Protein AF-0000000083317901 (afdb_homodimer)

InterPro domains:
  IPR000551 MerR-type HTH domain [PF13411] (6-70)
  IPR000551 MerR-type HTH domain [PR00040] (7-18)
  IPR000551 MerR-type HTH domain [PR00040] (18-31)
  IPR000551 MerR-type HTH domain [PR00040] (42-62)
  IPR000551 MerR-type HTH domain [PS00552] (9-31)
  IPR000551 MerR-type HTH domain [PS50937] (5-74)
  IPR000551 MerR-type HTH domain [SM00422] (6-75)
  IPR009061 Putative DNA-binding domain superfamily [SSF46955] (5-110)
  IPR047057 MerR transcriptional regulator [PTHR30204] (2-132)

Solvent-accessible surface area (backbone atoms only — not comparable to full-atom values): 28018 Å² total; per-residue (Å²): 123,85,82,58,67,31,45,62,69,55,47,19,66,76,68,73,44,50,61,69,52,53,53,50,36,35,75,72,62,66,39,81,61,43,60,37,89,85,80,56,45,59,34,32,43,64,66,50,55,53,42,51,53,50,51,53,46,41,44,65,49,68,52,50,74,74,60,54,58,73,46,84,66,76,89,68,69,84,44,43,60,59,50,51,52,51,45,51,51,49,44,50,53,45,50,52,50,45,51,52,47,49,52,21,43,50,50,44,31,46,41,52,48,49,26,56,37,67,73,34,80,55,64,68,60,42,48,48,49,54,55,41,62,77,34,75,46,56,62,45,54,52,48,51,48,56,72,75,38,51,74,70,50,58,72,53,44,75,65,83,67,49,85,49,71,67,44,50,52,49,22,51,49,49,33,51,47,67,74,43,66,86,53,56,40,82,35,72,68,34,34,52,48,25,49,52,52,52,53,50,48,34,67,58,46,71,66,36,60,68,58,47,52,50,49,47,62,67,36,52,35,52,87,92,40,70,49,68,40,93,81,29,32,44,68,50,44,52,46,52,50,44,10,38,49,46,41,46,50,58,56,70,72,95,122,85,81,60,66,32,46,62,67,56,45,19,66,75,69,73,43,51,62,69,52,55,50,50,35,35,74,71,64,65,40,81,62,45,59,38,89,86,78,56,45,59,34,33,44,63,67,50,54,53,42,50,52,50,51,52,46,41,44,65,50,67,51,51,72,74,61,54,58,73,46,82,66,78,88,66,71,84,44,44,58,58,51,51,52,51,47,52,51,48,44,51,52,48,50,52,50,45,52,53,47,51,52,20,43,51,47,43,30,46,42,52,47,48,26,58,37,67,72,35,80,53,65,69,59,42,47,48,49,53,53,43,64,76,34,75,46,57,62,47,54,52,47,51,47,57,71,75,38,52,74,70,49,57,72,52,44,74,64,82,68,48,87,50,71,66,45,48,51,50,23,51,49,49,33,51,46,66,74,44,67,88,53,57,40,84,35,73,69,34,35,52,49,25,50,52,51,52,52,52,49,35,66,58,45,70,65,37,59,68,59,48,51,52,50,47,62,68,36,52,34,53,88,92,41,69,50,68,40,91,81,30,34,42,67,51,43,51,47,53,50,45,10,38,51,46,42,46,51,56,55,71,71,94

Sequence (508 aa):
MDSRTYKVGELARRSGVSVAALHYYEELGLLKPERHPDSGYRLYGPADLVRLQEIAVLKAMGFKLSAIGDLPAGSDGPREQSWKSALLRQSQQIESRMEELAAMRKLIESSLFSIEVNGEVVLEDMADFVRQLGDFDASRKGEARRAFFSDEELRRLPQPVETGPQAEAWAALLRGVRANLHRPPDAPESLELAHALLEYAEGAFGGDERLLERYWTFVRPEPGEPARAYGLDDEASAYIEAITDEYMRRRGGQMDSRTYKVGELARRSGVSVAALHYYEELGLLKPERHPDSGYRLYGPADLVRLQEIAVLKAMGFKLSAIGDLPAGSDGPREQSWKSALLRQSQQIESRMEELAAMRKLIESSLFSIEVNGEVVLEDMADFVRQLGDFDASRKGEARRAFFSDEELRRLPQPVETGPQAEAWAALLRGVRANLHRPPDAPESLELAHALLEYAEGAFGGDERLLERYWTFVRPEPGEPARAYGLDDEASAYIEAITDEYMRRRGGQ

pLDDT: mean 87.79, std 11.06, range [41.53, 98.06]

Organism: Saccharibacillus brassicae (NCBI:txid2583377)

Nearest PDB structures (foldseek):
  3hh0-assembly1_A  TM=6.602E-01  e=2.838E-05  Bacillus cereus ATCC 14579
  6jni-assembly3_E  TM=8.136E-01  e=4.438E-03  Pseudomonas putida
  5d8c-assembly1_A  TM=6.120E-01  e=1.317E-03  Haemophilus influenzae Rd KW20
  3qao-assembly1_A-2  TM=5.892E-01  e=1.763E-03  Listeria monocytogenes EGD-e
  7cla-assembly1_A-2  TM=5.021E-01  e=5.235E-04  Caulobacter vibrioides CB15

Radius of gyration: 31.1 Å; Cα contacts (8 Å, |Δi|>4): 502; chains: 2; bounding box: 81×83×58 Å

Foldseek 3Di:
DPPDKDFLVRLCVVQVHDSVVVVVCVVLVLDDFDADPPPRGGIHDPQRSQSSVQVVVVVVLPDDSNLSSVQDGDPDDCSVVVVVVSSVVSVVVVVVVVVVVVLVVVLVLQQVLVCLLVVHRDVVSSVVSVVCSPDCNVVVLVVLCPVLDPPVLVVLAPDARDPDDLSNLVSVLLSLLVVCLVPALQDPSNLVSLVSVVVSLCVSRVNPVVSVVSVLVVQADDVPDAGSGPSRGNSSSVSSVRNNVNNVCVVVVD/DPPDKDFLVRLCVVQVHDSVVVVVCVVLVLDDFDADPPPRGGIHDPQRSQSSVQVVVVVVLPDDSNLSSVQDGDPDDPSVVVVVVSSVVSVVVVVVVVVVVVLVVVLVLQQVLVCLLVVHRDVVSSVVSVVCSPDCNVVVLVVLCVVLDPPVLVVLAPDARDPDDLSNLVSVLLSLLVVCLVPALQDPSNLVSLVSVVVSLCVSRVNPVVSVVSVLVVQADDVPDAGSGPSRGNSSSVSSVRNNVVNVVVVVVD

Structure (mmCIF, N/CA/C/O backbone):
data_AF-0000000083317901-model_v1
#
loop_
_entity.id
_entity.type
_entity.pdbx_description
1 polymer 'MerR family transcriptional regulator'
#
loop_
_atom_site.group_PDB
_atom_site.id
_atom_site.type_symbol
_atom_site.label_atom_id
_atom_site.label_alt_id
_atom_site.label_comp_id
_atom_site.label_asym_id
_atom_site.label_entity_id
_atom_site.label_seq_id
_atom_site.pdbx_PDB_ins_code
_atom_site.Cartn_x
_atom_site.Cartn_y
_atom_site.Cartn_z
_atom_site.occupancy
_atom_site.B_iso_or_equiv
_atom_site.auth_seq_id
_atom_site.auth_comp_id
_atom_site.auth_asym_id
_atom_site.auth_atom_id
_atom_site.pdbx_PDB_model_num
ATOM 1 N N . MET A 1 1 ? 20.938 -35.562 -22 1 42.81 1 MET A N 1
ATOM 2 C CA . MET A 1 1 ? 20.953 -34.188 -21.5 1 42.81 1 MET A CA 1
ATOM 3 C C . MET A 1 1 ? 21.016 -33.188 -22.656 1 42.81 1 MET A C 1
ATOM 5 O O . MET A 1 1 ? 21.797 -33.375 -23.594 1 42.81 1 MET A O 1
ATOM 9 N N . ASP A 1 2 ? 19.984 -32.531 -23.016 1 50.84 2 ASP A N 1
ATOM 10 C CA . ASP A 1 2 ? 19.922 -31.766 -24.266 1 50.84 2 ASP A CA 1
ATOM 11 C C . ASP A 1 2 ? 21.172 -30.906 -24.453 1 50.84 2 ASP A C 1
ATOM 13 O O . ASP A 1 2 ? 21.484 -30.078 -23.594 1 50.84 2 ASP A O 1
ATOM 17 N N . SER A 1 3 ? 22.188 -31.328 -25.016 1 64.25 3 SER A N 1
ATOM 18 C CA . SER A 1 3 ? 23.547 -31.016 -25.422 1 64.25 3 SER A CA 1
ATOM 19 C C . SER A 1 3 ? 23.625 -29.641 -26.078 1 64.25 3 SER A C 1
ATOM 21 O O . SER A 1 3 ? 24.688 -29.25 -26.594 1 64.25 3 SER A O 1
ATOM 23 N N . ARG A 1 4 ? 22.469 -28.859 -26.094 1 78.81 4 ARG A N 1
ATOM 24 C CA . ARG A 1 4 ? 22.484 -27.625 -26.859 1 78.81 4 ARG A CA 1
ATOM 25 C C . ARG A 1 4 ? 23.156 -26.5 -26.062 1 78.81 4 ARG A C 1
ATOM 27 O O . ARG A 1 4 ? 22.844 -26.297 -24.891 1 78.81 4 ARG A O 1
ATOM 34 N N . THR A 1 5 ? 24.297 -25.984 -26.516 1 87.69 5 THR A N 1
ATOM 35 C CA . THR A 1 5 ? 25.016 -24.875 -25.922 1 87.69 5 THR A CA 1
ATOM 36 C C . THR A 1 5 ? 24.75 -23.578 -26.688 1 87.69 5 THR A C 1
ATOM 38 O O . THR A 1 5 ? 24.406 -23.625 -27.859 1 87.69 5 THR A O 1
ATOM 41 N N . TYR A 1 6 ? 24.672 -22.562 -25.953 1 91.12 6 TYR A N 1
ATOM 42 C CA . TYR A 1 6 ? 24.438 -21.234 -26.516 1 91.12 6 TYR A CA 1
ATOM 43 C C . TYR A 1 6 ? 25.625 -20.328 -26.266 1 91.12 6 TYR A C 1
ATOM 45 O O . TYR A 1 6 ? 26.219 -20.344 -25.188 1 91.12 6 TYR A O 1
ATOM 53 N N . LYS A 1 7 ? 26 -19.578 -27.344 1 91.94 7 LYS A N 1
ATOM 54 C CA . LYS A 1 7 ? 26.922 -18.453 -27.125 1 91.94 7 LYS A CA 1
ATOM 55 C C . LYS A 1 7 ? 26.203 -17.266 -26.484 1 91.94 7 LYS A C 1
ATOM 57 O O . LYS A 1 7 ? 24.969 -17.25 -26.406 1 91.94 7 LYS A O 1
ATOM 62 N N . VAL A 1 8 ? 27 -16.375 -25.969 1 91.44 8 VAL A N 1
ATOM 63 C CA . VAL A 1 8 ? 26.469 -15.281 -25.172 1 91.44 8 VAL A CA 1
ATOM 64 C C . VAL A 1 8 ? 25.438 -14.5 -26 1 91.44 8 VAL A C 1
ATOM 66 O O . VAL A 1 8 ? 24.391 -14.109 -25.484 1 91.44 8 VAL A O 1
ATOM 69 N N . GLY A 1 9 ? 25.734 -14.266 -27.234 1 91.62 9 GLY A N 1
ATOM 70 C CA . GLY A 1 9 ? 24.812 -13.523 -28.094 1 91.62 9 GLY A CA 1
ATOM 71 C C . GLY A 1 9 ? 23.5 -14.242 -28.328 1 91.62 9 GLY A C 1
ATOM 72 O O . GLY A 1 9 ? 22.438 -13.617 -28.297 1 91.62 9 GLY A O 1
ATOM 73 N N . GLU A 1 10 ? 23.641 -15.477 -28.547 1 91.69 10 GLU A N 1
ATOM 74 C CA . GLU A 1 10 ? 22.438 -16.281 -28.766 1 91.69 10 GLU A CA 1
ATOM 75 C C . GLU A 1 10 ? 21.578 -16.344 -27.516 1 91.69 10 GLU A C 1
ATOM 77 O O . GLU A 1 10 ? 20.344 -16.219 -27.578 1 91.69 10 GLU A O 1
ATOM 82 N N . LEU A 1 11 ? 22.203 -16.531 -26.406 1 92.25 11 LEU A N 1
ATOM 83 C CA . LEU A 1 11 ? 21.469 -16.578 -25.141 1 92.25 11 LEU A CA 1
ATOM 84 C C . LEU A 1 11 ? 20.781 -15.242 -24.859 1 92.25 11 LEU A C 1
ATOM 86 O O . LEU A 1 11 ? 19.641 -15.227 -24.406 1 92.25 11 LEU A O 1
ATOM 90 N N . ALA A 1 12 ? 21.438 -14.18 -25.188 1 93.56 12 ALA A N 1
ATOM 91 C CA . ALA A 1 12 ? 20.859 -12.852 -25 1 93.56 12 ALA A CA 1
ATOM 92 C C . ALA A 1 12 ? 19.578 -12.688 -25.828 1 93.56 12 ALA A C 1
ATOM 94 O O . ALA A 1 12 ? 18.562 -12.242 -25.312 1 93.56 12 ALA A O 1
ATOM 95 N N . ARG A 1 13 ? 19.641 -13.109 -27 1 91.94 13 ARG A N 1
ATOM 96 C CA . ARG A 1 13 ? 18.484 -12.992 -27.906 1 91.94 13 ARG A CA 1
ATOM 97 C C . ARG A 1 13 ? 17.328 -13.852 -27.422 1 91.94 13 ARG A C 1
ATOM 99 O O . ARG A 1 13 ? 16.172 -13.406 -27.422 1 91.94 13 ARG A O 1
ATOM 106 N N . ARG A 1 14 ? 17.609 -14.984 -26.969 1 89.69 14 ARG A N 1
ATOM 107 C CA . ARG A 1 14 ? 16.578 -15.938 -26.578 1 89.69 14 ARG A CA 1
ATOM 108 C C . ARG A 1 14 ? 15.938 -15.531 -25.25 1 89.69 14 ARG A C 1
ATOM 110 O O . ARG A 1 14 ? 14.75 -15.781 -25.031 1 89.69 14 ARG A O 1
ATOM 117 N N . SER A 1 15 ? 16.734 -14.969 -24.422 1 90.62 15 SER A N 1
ATOM 118 C CA . SER A 1 15 ? 16.25 -14.656 -23.078 1 90.62 15 SER A CA 1
ATOM 119 C C . SER A 1 15 ? 15.742 -13.219 -23 1 90.62 15 SER A C 1
ATOM 121 O O . SER A 1 15 ? 15.055 -12.844 -22.047 1 90.62 15 SER A O 1
ATOM 123 N N . GLY A 1 16 ? 16.125 -12.367 -23.922 1 90.88 16 GLY A N 1
ATOM 124 C CA . GLY A 1 16 ? 15.75 -10.961 -23.875 1 90.88 16 GLY A CA 1
ATOM 125 C C . GLY A 1 16 ? 16.594 -10.156 -22.906 1 90.88 16 GLY A C 1
ATOM 126 O O . GLY A 1 16 ? 16.219 -9.047 -22.531 1 90.88 16 GLY A O 1
ATOM 127 N N . VAL A 1 17 ? 17.656 -10.75 -22.453 1 93.12 17 VAL A N 1
ATOM 128 C CA . VAL A 1 17 ? 18.562 -10.078 -21.531 1 93.12 17 VAL A CA 1
ATOM 129 C C . VAL A 1 17 ? 19.781 -9.57 -22.297 1 93.12 17 VAL A C 1
ATOM 131 O O . VAL A 1 17 ? 20.234 -10.211 -23.25 1 93.12 17 VAL A O 1
ATOM 134 N N . SER A 1 18 ? 20.281 -8.516 -21.891 1 94.44 18 SER A N 1
ATOM 135 C CA . SER A 1 18 ? 21.438 -7.969 -22.562 1 94.44 18 SER A CA 1
ATOM 136 C C . SER A 1 18 ? 22.703 -8.773 -22.234 1 94.44 18 SER A C 1
ATOM 138 O O . SER A 1 18 ? 22.766 -9.438 -21.203 1 94.44 18 SER A O 1
ATOM 140 N N . VAL A 1 19 ? 23.641 -8.625 -23.203 1 94.56 19 VAL A N 1
ATOM 141 C CA . VAL A 1 19 ? 24.938 -9.273 -23 1 94.56 19 VAL A CA 1
ATOM 142 C C . VAL A 1 19 ? 25.578 -8.75 -21.703 1 94.56 19 VAL A C 1
ATOM 144 O O . VAL A 1 19 ? 26.141 -9.516 -20.922 1 94.56 19 VAL A O 1
ATOM 147 N N . ALA A 1 20 ? 25.438 -7.457 -21.484 1 95.31 20 ALA A N 1
ATOM 148 C CA . ALA A 1 20 ? 25.984 -6.844 -20.266 1 95.31 20 ALA A CA 1
ATOM 149 C C . ALA A 1 20 ? 25.359 -7.449 -19.016 1 95.31 20 ALA A C 1
ATOM 151 O O . ALA A 1 20 ? 26.062 -7.719 -18.031 1 95.31 20 ALA A O 1
ATOM 152 N N . ALA A 1 21 ? 24.141 -7.719 -19.078 1 94.94 21 ALA A N 1
ATOM 153 C CA . ALA A 1 21 ? 23.438 -8.305 -17.938 1 94.94 21 ALA A CA 1
ATOM 154 C C . ALA A 1 21 ? 23.891 -9.75 -17.703 1 94.94 21 ALA A C 1
ATOM 156 O O . ALA A 1 21 ? 24.047 -10.18 -16.562 1 94.94 21 ALA A O 1
ATOM 157 N N . LEU A 1 22 ? 24.078 -10.469 -18.812 1 95.19 22 LEU A N 1
ATOM 158 C CA . LEU A 1 22 ? 24.562 -11.836 -18.703 1 95.19 22 LEU A CA 1
ATOM 159 C C . LEU A 1 22 ? 25.922 -11.883 -18 1 95.19 22 LEU A C 1
ATOM 161 O O . LEU A 1 22 ? 26.141 -12.719 -17.125 1 95.19 22 LEU A O 1
ATOM 165 N N . HIS A 1 23 ? 26.766 -10.953 -18.344 1 93.88 23 HIS A N 1
ATOM 166 C CA . HIS A 1 23 ? 28.078 -10.859 -17.719 1 93.88 23 HIS A CA 1
ATOM 167 C C . HIS A 1 23 ? 27.953 -10.492 -16.25 1 93.88 23 HIS A C 1
ATOM 169 O O . HIS A 1 23 ? 28.641 -11.07 -15.398 1 93.88 23 HIS A O 1
ATOM 175 N N . TYR A 1 24 ? 27.125 -9.594 -16.047 1 95.19 24 TYR A N 1
ATOM 176 C CA . TYR A 1 24 ? 26.906 -9.156 -14.672 1 95.19 24 TYR A CA 1
ATOM 177 C C . TYR A 1 24 ? 26.391 -10.305 -13.805 1 95.19 24 TYR A C 1
ATOM 179 O O . TYR A 1 24 ? 26.844 -10.5 -12.68 1 95.19 24 TYR A O 1
ATOM 187 N N . TYR A 1 25 ? 25.438 -11.078 -14.336 1 95.19 25 TYR A N 1
ATOM 188 C CA . TYR A 1 25 ? 24.891 -12.219 -13.609 1 95.19 25 TYR A CA 1
ATOM 189 C C . TYR A 1 25 ? 25.969 -13.258 -13.328 1 95.19 25 TYR A C 1
ATOM 191 O O . TYR A 1 25 ? 25.953 -13.898 -12.273 1 95.19 25 TYR A O 1
ATOM 199 N N . GLU A 1 26 ? 26.844 -13.422 -14.281 1 93.38 26 GLU A N 1
ATOM 200 C CA . GLU A 1 26 ? 27.969 -14.328 -14.078 1 93.38 26 GLU A CA 1
ATOM 201 C C . GLU A 1 26 ? 28.875 -13.836 -12.953 1 93.38 26 GLU A C 1
ATOM 203 O O . GLU A 1 26 ? 29.312 -14.617 -12.109 1 93.38 26 GLU A O 1
ATOM 208 N N . GLU A 1 27 ? 29.156 -12.523 -12.953 1 93.75 27 GLU A N 1
ATOM 209 C CA . GLU A 1 27 ? 29.984 -11.914 -11.914 1 93.75 27 GLU A CA 1
ATOM 210 C C . GLU A 1 27 ? 29.375 -12.125 -10.531 1 93.75 27 GLU A C 1
ATOM 212 O O . GLU A 1 27 ? 30.094 -12.297 -9.547 1 93.75 27 GLU A O 1
ATOM 217 N N . LEU A 1 28 ? 28.062 -12.172 -10.438 1 93.88 28 LEU A N 1
ATOM 218 C CA . LEU A 1 28 ? 27.359 -12.32 -9.172 1 93.88 28 LEU A CA 1
ATOM 219 C C . LEU A 1 28 ? 27.219 -13.797 -8.797 1 93.88 28 LEU A C 1
ATOM 221 O O . LEU A 1 28 ? 26.688 -14.125 -7.734 1 93.88 28 LEU A O 1
ATOM 225 N N . GLY A 1 29 ? 27.609 -14.695 -9.727 1 91.44 29 GLY A N 1
ATOM 226 C CA . GLY A 1 29 ? 27.547 -16.125 -9.469 1 91.44 29 GLY A CA 1
ATOM 227 C C . GLY A 1 29 ? 26.188 -16.719 -9.766 1 91.44 29 GLY A C 1
ATOM 228 O O . GLY A 1 29 ? 25.906 -17.875 -9.406 1 91.44 29 GLY A O 1
ATOM 229 N N . LEU A 1 30 ? 25.312 -15.977 -10.414 1 93.25 30 LEU A N 1
ATOM 230 C CA . LEU A 1 30 ? 23.969 -16.453 -10.742 1 93.25 30 LEU A CA 1
ATOM 231 C C . LEU A 1 30 ? 24 -17.359 -11.969 1 93.25 30 LEU A C 1
ATOM 233 O O . LEU A 1 30 ? 23.156 -18.266 -12.094 1 93.25 30 LEU A O 1
ATOM 237 N N . LEU A 1 31 ? 24.891 -17.031 -12.906 1 91.88 31 LEU A N 1
ATOM 238 C CA . LEU A 1 31 ? 25.156 -17.875 -14.07 1 91.88 31 LEU A CA 1
ATOM 239 C C . LEU A 1 31 ? 26.562 -18.453 -14.016 1 91.88 31 LEU A C 1
ATOM 241 O O . LEU A 1 31 ? 27.5 -17.766 -13.609 1 91.88 31 LEU A O 1
ATOM 245 N N . LYS A 1 32 ? 26.625 -19.688 -14.391 1 88.62 32 LYS A N 1
ATOM 246 C CA . LYS A 1 32 ? 27.938 -20.328 -14.414 1 88.62 32 LYS A CA 1
ATOM 247 C C . LYS A 1 32 ? 28.203 -21 -15.758 1 88.62 32 LYS A C 1
ATOM 249 O O . LYS A 1 32 ? 28.266 -22.234 -15.836 1 88.62 32 LYS A O 1
ATOM 254 N N . PRO A 1 33 ? 28.469 -20.172 -16.719 1 90.38 33 PRO A N 1
ATOM 255 C CA . PRO A 1 33 ? 28.734 -20.75 -18.031 1 90.38 33 PRO A CA 1
ATOM 256 C C . PRO A 1 33 ? 30.031 -21.578 -18.062 1 90.38 33 PRO A C 1
ATOM 258 O O . PRO A 1 33 ? 30.906 -21.359 -17.219 1 90.38 33 PRO A O 1
ATOM 261 N N . GLU A 1 34 ? 30.016 -22.594 -18.938 1 89.25 34 GLU A N 1
ATOM 262 C CA . GLU A 1 34 ? 31.25 -23.312 -19.203 1 89.25 34 GLU A CA 1
ATOM 263 C C . GLU A 1 34 ? 32.125 -22.562 -20.203 1 89.25 34 GLU A C 1
ATOM 265 O O . GLU A 1 34 ? 31.656 -21.641 -20.859 1 89.25 34 GLU A O 1
ATOM 270 N N . ARG A 1 35 ? 33.344 -22.875 -20.109 1 88.56 35 ARG A N 1
ATOM 271 C CA . ARG A 1 35 ? 34.25 -22.266 -21.062 1 88.56 35 ARG A CA 1
ATOM 272 C C . ARG A 1 35 ? 34.688 -23.281 -22.109 1 88.56 35 ARG A C 1
ATOM 274 O O . ARG A 1 35 ? 34.969 -24.438 -21.781 1 88.56 35 ARG A O 1
ATOM 281 N N . HIS A 1 36 ? 34.625 -22.828 -23.344 1 85.56 36 HIS A N 1
ATOM 282 C CA . HIS A 1 36 ? 35.156 -23.672 -24.406 1 85.56 36 HIS A CA 1
ATOM 283 C C . HIS A 1 36 ? 36.625 -23.969 -24.219 1 85.56 36 HIS A C 1
ATOM 285 O O . HIS A 1 36 ? 37.406 -23.062 -23.953 1 85.56 36 HIS A O 1
ATOM 291 N N . PRO A 1 37 ? 36.875 -25.219 -24.312 1 85.62 37 PRO A N 1
ATOM 292 C CA . PRO A 1 37 ? 38.25 -25.609 -24 1 85.62 37 PRO A CA 1
ATOM 293 C C . PRO A 1 37 ? 39.281 -24.875 -24.859 1 85.62 37 PRO A C 1
ATOM 295 O O . PRO A 1 37 ? 40.344 -24.5 -24.375 1 85.62 37 PRO A O 1
ATOM 298 N N . ASP A 1 38 ? 39.031 -24.609 -26.125 1 88.38 38 ASP A N 1
ATOM 299 C CA . ASP A 1 38 ? 40.031 -24.047 -27.047 1 88.38 38 ASP A CA 1
ATOM 300 C C . ASP A 1 38 ? 39.875 -22.531 -27.141 1 88.38 38 ASP A C 1
ATOM 302 O O . ASP A 1 38 ? 40.844 -21.781 -27.031 1 88.38 38 ASP A O 1
ATOM 306 N N . SER A 1 39 ? 38.688 -22.016 -27.297 1 86.06 39 SER A N 1
ATOM 307 C CA . SER A 1 39 ? 38.438 -20.609 -27.578 1 86.06 39 SER A CA 1
ATOM 308 C C . SER A 1 39 ? 38.281 -19.812 -26.297 1 86.06 39 SER A C 1
ATOM 310 O O . SER A 1 39 ? 38.438 -18.594 -26.281 1 86.06 39 SER A O 1
ATOM 312 N N . GLY A 1 40 ? 37.938 -20.547 -25.234 1 86.5 40 GLY A N 1
ATOM 313 C CA . GLY A 1 40 ? 37.719 -19.859 -23.969 1 86.5 40 GLY A CA 1
ATOM 314 C C . GLY A 1 40 ? 36.375 -19.141 -23.891 1 86.5 40 GLY A C 1
ATOM 315 O O . GLY A 1 40 ? 36.062 -18.547 -22.875 1 86.5 40 GLY A O 1
ATOM 316 N N . TYR A 1 41 ? 35.656 -19.234 -25 1 88.31 41 TYR A N 1
ATOM 317 C CA . TYR A 1 41 ? 34.375 -18.531 -25.031 1 88.31 41 TYR A CA 1
ATOM 318 C C . TYR A 1 41 ? 33.375 -19.141 -24.047 1 88.31 41 TYR A C 1
ATOM 320 O O . TYR A 1 41 ? 33.375 -20.359 -23.828 1 88.31 41 TYR A O 1
ATOM 328 N N . ARG A 1 42 ? 32.594 -18.281 -23.438 1 90.31 42 ARG A N 1
ATOM 329 C CA . ARG A 1 42 ? 31.531 -18.75 -22.562 1 90.31 42 ARG A CA 1
ATOM 330 C C . ARG A 1 42 ? 30.5 -19.562 -23.344 1 90.31 42 ARG A C 1
ATOM 332 O O . ARG A 1 42 ? 30.125 -19.203 -24.453 1 90.31 42 ARG A O 1
ATOM 339 N N . LEU A 1 43 ? 30.203 -20.703 -22.797 1 92.19 43 LEU A N 1
ATOM 340 C CA . LEU A 1 43 ? 29.141 -21.531 -23.328 1 92.19 43 LEU A CA 1
ATOM 341 C C . LEU A 1 43 ? 28.031 -21.734 -22.297 1 92.19 43 LEU A C 1
ATOM 343 O O . LEU A 1 43 ? 28.312 -22.156 -21.156 1 92.19 43 LEU A O 1
ATOM 347 N N . TYR A 1 44 ? 26.828 -21.406 -22.719 1 92.69 44 TYR A N 1
ATOM 348 C CA . TYR A 1 44 ? 25.656 -21.531 -21.844 1 92.69 44 TYR A CA 1
ATOM 349 C C . TYR A 1 44 ? 24.797 -22.719 -22.266 1 92.69 44 TYR A C 1
ATOM 351 O O . TYR A 1 44 ? 24.781 -23.109 -23.422 1 92.69 44 TYR A O 1
ATOM 359 N N . GLY A 1 45 ? 24.125 -23.328 -21.297 1 89.25 45 GLY A N 1
A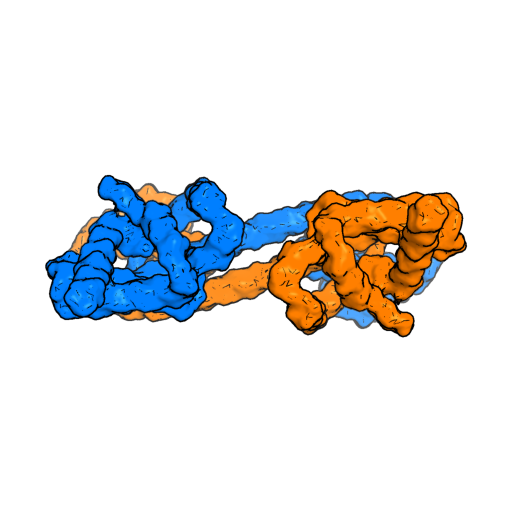TOM 360 C CA . GLY A 1 45 ? 23.234 -24.453 -21.562 1 89.25 45 GLY A CA 1
ATOM 361 C C . GLY A 1 45 ? 21.781 -24.172 -21.234 1 89.25 45 GLY A C 1
ATOM 362 O O . GLY A 1 45 ? 21.438 -23.031 -20.891 1 89.25 45 GLY A O 1
ATOM 363 N N . PRO A 1 46 ? 20.953 -25.141 -21.438 1 87.81 46 PRO A N 1
ATOM 364 C CA . PRO A 1 46 ? 19.516 -24.984 -21.141 1 87.81 46 PRO A CA 1
ATOM 365 C C . PRO A 1 46 ? 19.266 -24.609 -19.672 1 87.81 46 PRO A C 1
ATOM 367 O O . PRO A 1 46 ? 18.297 -23.906 -19.375 1 87.81 46 PRO A O 1
ATOM 370 N N . ALA A 1 47 ? 20.109 -25.047 -18.828 1 87.94 47 ALA A N 1
ATOM 371 C CA . ALA A 1 47 ? 19.969 -24.719 -17.422 1 87.94 47 ALA A CA 1
ATOM 372 C C . ALA A 1 47 ? 20.141 -23.219 -17.188 1 87.94 47 ALA A C 1
ATOM 374 O O . ALA A 1 47 ? 19.516 -22.641 -16.281 1 87.94 47 ALA A O 1
ATOM 375 N N . ASP A 1 48 ? 20.969 -22.625 -17.984 1 90.62 48 ASP A N 1
ATOM 376 C CA . ASP A 1 48 ? 21.188 -21.172 -17.859 1 90.62 48 ASP A CA 1
ATOM 377 C C . ASP A 1 48 ? 19.938 -20.406 -18.281 1 90.62 48 ASP A C 1
ATOM 379 O O . ASP A 1 48 ? 19.609 -19.359 -17.703 1 90.62 48 ASP A O 1
ATOM 383 N N . LEU A 1 49 ? 19.297 -20.922 -19.266 1 90.12 49 LEU A N 1
ATOM 384 C CA . LEU A 1 49 ? 18.047 -20.297 -19.703 1 90.12 49 LEU A CA 1
ATOM 385 C C . LEU A 1 49 ? 16.984 -20.344 -18.609 1 90.12 49 LEU A C 1
ATOM 387 O O . LEU A 1 49 ? 16.281 -19.359 -18.375 1 90.12 49 LEU A O 1
ATOM 391 N N . VAL A 1 50 ? 16.922 -21.469 -18.016 1 90.38 50 VAL A N 1
ATOM 392 C CA . VAL A 1 50 ? 15.961 -21.641 -16.922 1 90.38 50 VAL A CA 1
ATOM 393 C C . VAL A 1 50 ? 16.312 -20.688 -15.789 1 90.38 50 VAL A C 1
ATOM 395 O O . VAL A 1 50 ? 15.422 -20.031 -15.227 1 90.38 50 VAL A O 1
ATOM 398 N N . ARG A 1 51 ? 17.547 -20.578 -15.531 1 92.5 51 ARG A N 1
ATOM 399 C CA . ARG A 1 51 ? 17.984 -19.688 -14.453 1 92.5 51 ARG A CA 1
ATOM 400 C C . ARG A 1 51 ? 17.656 -18.234 -14.773 1 92.5 51 ARG A C 1
ATOM 402 O O . ARG A 1 51 ? 17.266 -17.469 -13.891 1 92.5 51 ARG A O 1
ATOM 409 N N . LEU A 1 52 ? 17.859 -17.875 -15.977 1 93.38 52 LEU A N 1
ATOM 410 C CA . LEU A 1 52 ? 17.547 -16.516 -16.391 1 93.38 52 LEU A CA 1
ATOM 411 C C . LEU A 1 52 ? 16.062 -16.234 -16.234 1 93.38 52 LEU A C 1
ATOM 413 O O . LEU A 1 52 ? 15.664 -15.133 -15.844 1 93.38 52 LEU A O 1
ATOM 417 N N . GLN A 1 53 ? 15.258 -17.203 -16.531 1 92.5 53 GLN A N 1
ATOM 418 C CA . GLN A 1 53 ? 13.82 -17.047 -16.344 1 92.5 53 GLN A CA 1
ATOM 419 C C . GLN A 1 53 ? 13.477 -16.891 -14.859 1 92.5 53 GLN A C 1
ATOM 421 O O . GLN A 1 53 ? 12.625 -16.078 -14.5 1 92.5 53 GLN A O 1
ATOM 426 N N . GLU A 1 54 ? 14.164 -17.641 -14.047 1 94.38 54 GLU A N 1
ATOM 427 C CA . GLU A 1 54 ? 13.984 -17.5 -12.602 1 94.38 54 GLU A CA 1
ATOM 428 C C . GLU A 1 54 ? 14.336 -16.109 -12.125 1 94.38 54 GLU A C 1
ATOM 430 O O . GLU A 1 54 ? 13.594 -15.5 -11.344 1 94.38 54 GLU A O 1
ATOM 435 N N . ILE A 1 55 ? 15.438 -15.648 -12.594 1 94.88 55 ILE A N 1
ATOM 436 C CA . ILE A 1 55 ? 15.898 -14.312 -12.219 1 94.88 55 ILE A CA 1
ATOM 437 C C . ILE A 1 55 ? 14.859 -13.273 -12.633 1 94.88 55 ILE A C 1
ATOM 439 O O . ILE A 1 55 ? 14.516 -12.383 -11.844 1 94.88 55 ILE A O 1
ATOM 443 N N . ALA A 1 56 ? 14.352 -13.422 -13.812 1 93.94 56 ALA A N 1
ATOM 444 C CA . ALA A 1 56 ? 13.375 -12.469 -14.328 1 93.94 56 ALA A CA 1
ATOM 445 C C . ALA A 1 56 ? 12.117 -12.438 -13.469 1 93.94 56 ALA A C 1
ATOM 447 O O . ALA A 1 56 ? 11.625 -11.367 -13.109 1 93.94 56 ALA A O 1
ATOM 448 N N . VAL A 1 57 ? 11.602 -13.57 -13.094 1 95.19 57 VAL A N 1
ATOM 449 C CA . VAL A 1 57 ? 10.352 -13.633 -12.336 1 95.19 57 VAL A CA 1
ATOM 450 C C . VAL A 1 57 ? 10.586 -13.125 -10.914 1 95.19 57 VAL A C 1
ATOM 452 O O . VAL A 1 57 ? 9.766 -12.383 -10.375 1 95.19 57 VAL A O 1
ATOM 455 N N . LEU A 1 58 ? 11.688 -13.484 -10.344 1 96.38 58 LEU A N 1
ATOM 456 C CA . LEU A 1 58 ? 11.977 -13.07 -8.977 1 96.38 58 LEU A CA 1
ATOM 457 C C . LEU A 1 58 ? 12.227 -11.562 -8.906 1 96.38 58 LEU A C 1
ATOM 459 O O . LEU A 1 58 ? 11.805 -10.906 -7.953 1 96.38 58 LEU A O 1
ATOM 463 N N . LYS A 1 59 ? 12.852 -11.039 -9.93 1 95.5 59 LYS A N 1
ATOM 464 C CA . LYS A 1 59 ? 13.039 -9.594 -10.008 1 95.5 59 LYS A CA 1
ATOM 465 C C . LYS A 1 59 ? 11.703 -8.867 -10.086 1 95.5 59 LYS A C 1
ATOM 467 O O . LYS A 1 59 ? 11.516 -7.816 -9.469 1 95.5 59 LYS A O 1
ATOM 472 N N . ALA A 1 60 ? 10.82 -9.438 -10.844 1 94.38 60 ALA A N 1
ATOM 473 C CA . ALA A 1 60 ? 9.484 -8.852 -10.977 1 94.38 60 ALA A CA 1
ATOM 474 C C . ALA A 1 60 ? 8.766 -8.836 -9.633 1 94.38 60 ALA A C 1
ATOM 476 O O . ALA A 1 60 ? 7.867 -8.016 -9.414 1 94.38 60 ALA A O 1
ATOM 477 N N . MET A 1 61 ? 9.227 -9.711 -8.75 1 95.94 61 MET A N 1
ATOM 478 C CA . MET A 1 61 ? 8.617 -9.828 -7.434 1 95.94 61 MET A CA 1
ATOM 479 C C . MET A 1 61 ? 9.375 -8.992 -6.406 1 95.94 61 MET A C 1
ATOM 481 O O . MET A 1 61 ? 9.07 -9.039 -5.211 1 95.94 61 MET A O 1
ATOM 485 N N . GLY A 1 62 ? 10.375 -8.336 -6.832 1 95.94 62 GLY A N 1
ATOM 486 C CA . GLY A 1 62 ? 11.047 -7.363 -5.988 1 95.94 62 GLY A CA 1
ATOM 487 C C . GLY A 1 62 ? 12.297 -7.914 -5.32 1 95.94 62 GLY A C 1
ATOM 488 O O . GLY A 1 62 ? 12.875 -7.27 -4.445 1 95.94 62 GLY A O 1
ATOM 489 N N . PHE A 1 63 ? 12.75 -9.062 -5.734 1 96.38 63 PHE A N 1
ATOM 490 C CA . PHE A 1 63 ? 13.953 -9.633 -5.137 1 96.38 63 PHE A CA 1
ATOM 491 C C . PHE A 1 63 ? 15.195 -8.883 -5.605 1 96.38 63 PHE A C 1
ATOM 493 O O . PHE A 1 63 ? 15.289 -8.5 -6.773 1 96.38 63 PHE A O 1
ATOM 500 N N . LYS A 1 64 ? 16.109 -8.773 -4.637 1 94.38 64 LYS A N 1
ATOM 501 C CA . LYS A 1 64 ? 17.453 -8.336 -5.004 1 94.38 64 LYS A CA 1
ATOM 502 C C . LYS A 1 64 ? 18.266 -9.484 -5.598 1 94.38 64 LYS A C 1
ATOM 504 O O . LYS A 1 64 ? 18.062 -10.648 -5.242 1 94.38 64 LYS A O 1
ATOM 509 N N . LEU A 1 65 ? 19.156 -9.156 -6.484 1 93.88 65 LEU A N 1
ATOM 510 C CA . LEU A 1 65 ? 19.969 -10.172 -7.156 1 93.88 65 LEU A CA 1
ATOM 511 C C . LEU A 1 65 ? 20.734 -11.008 -6.145 1 93.88 65 LEU A C 1
ATOM 513 O O . LEU A 1 65 ? 20.891 -12.219 -6.328 1 93.88 65 LEU A O 1
ATOM 517 N N . SER A 1 66 ? 21.141 -10.367 -5.043 1 91.5 66 SER A N 1
ATOM 518 C CA . SER A 1 66 ? 21.859 -11.094 -3.996 1 91.5 66 SER A CA 1
ATOM 519 C C . SER A 1 66 ? 20.984 -12.164 -3.361 1 91.5 66 SER A C 1
ATOM 521 O O . SER A 1 66 ? 21.422 -13.281 -3.121 1 91.5 66 SER A O 1
ATOM 523 N N . ALA A 1 67 ? 19.734 -11.859 -3.18 1 91.25 67 ALA A N 1
ATOM 524 C CA . ALA A 1 67 ? 18.781 -12.805 -2.578 1 91.25 67 ALA A CA 1
ATOM 525 C C . ALA A 1 67 ? 18.453 -13.938 -3.545 1 91.25 67 ALA A C 1
ATOM 527 O O . ALA A 1 67 ? 18.234 -15.07 -3.123 1 91.25 67 ALA A O 1
ATOM 528 N N . ILE A 1 68 ? 18.391 -13.648 -4.82 1 93.19 68 ILE A N 1
ATOM 529 C CA . ILE A 1 68 ? 18.078 -14.656 -5.836 1 93.19 68 ILE A CA 1
ATOM 530 C C . ILE A 1 68 ? 19.172 -15.719 -5.848 1 93.19 68 ILE A C 1
ATOM 532 O O . ILE A 1 68 ? 18.891 -16.906 -6.023 1 93.19 68 ILE A O 1
ATOM 536 N N . GLY A 1 69 ? 20.406 -15.312 -5.609 1 88.75 69 GLY A N 1
ATOM 537 C CA . GLY A 1 69 ? 21.531 -16.234 -5.59 1 88.75 69 GLY A CA 1
ATOM 538 C C . GLY A 1 69 ? 21.438 -17.266 -4.48 1 88.75 69 GLY A C 1
ATOM 539 O O . GLY A 1 69 ? 22 -18.359 -4.59 1 88.75 69 GLY A O 1
ATOM 540 N N . ASP A 1 70 ? 20.688 -16.953 -3.432 1 85.38 70 ASP A N 1
ATOM 541 C CA . ASP A 1 70 ? 20.547 -17.844 -2.285 1 85.38 70 ASP A CA 1
ATOM 542 C C . ASP A 1 70 ? 19.484 -18.922 -2.555 1 85.38 70 ASP A C 1
ATOM 544 O O . ASP A 1 70 ? 19.406 -19.906 -1.823 1 85.38 70 ASP A O 1
ATOM 548 N N . LEU A 1 71 ? 18.75 -18.734 -3.656 1 87.38 71 LEU A N 1
ATOM 549 C CA . LEU A 1 71 ? 17.703 -19.688 -3.971 1 87.38 71 LEU A CA 1
ATOM 550 C C . LEU A 1 71 ? 18.219 -20.797 -4.891 1 87.38 71 LEU A C 1
ATOM 552 O O . LEU A 1 71 ? 18.953 -20.516 -5.84 1 87.38 71 LEU A O 1
ATOM 556 N N . PRO A 1 72 ? 17.891 -22.031 -4.453 1 79.62 72 PRO A N 1
ATOM 557 C CA . PRO A 1 72 ? 18.328 -23.125 -5.312 1 79.62 72 PRO A CA 1
ATOM 558 C C . PRO A 1 72 ? 17.891 -22.953 -6.766 1 79.62 72 PRO A C 1
ATOM 560 O O . PRO A 1 72 ? 16.781 -22.469 -7.023 1 79.62 72 PRO A O 1
ATOM 563 N N . ALA A 1 73 ? 18.938 -23.297 -7.621 1 68.62 73 ALA A N 1
ATOM 564 C CA . ALA A 1 73 ? 18.688 -23.172 -9.055 1 68.62 73 ALA A CA 1
ATOM 565 C C . ALA A 1 73 ? 18.172 -24.5 -9.633 1 68.62 73 ALA A C 1
ATOM 567 O O . ALA A 1 73 ? 18.547 -25.578 -9.148 1 68.62 73 ALA A O 1
ATOM 568 N N . GLY A 1 74 ? 17.5 -24.312 -10.586 1 64.62 74 GLY A N 1
ATOM 569 C CA . GLY A 1 74 ? 17.188 -25.438 -11.445 1 64.62 74 GLY A CA 1
ATOM 570 C C . GLY A 1 74 ? 16.156 -26.375 -10.844 1 64.62 74 GLY A C 1
ATOM 571 O O . GLY A 1 74 ? 15.328 -25.969 -10.031 1 64.62 74 GLY A O 1
ATOM 572 N N . SER A 1 75 ? 15.812 -27.438 -11.469 1 57.88 75 SER A N 1
ATOM 573 C CA . SER A 1 75 ? 14.82 -28.469 -11.203 1 57.88 75 SER A CA 1
ATOM 574 C C . SER A 1 75 ? 15.297 -29.422 -10.102 1 57.88 75 SER A C 1
ATOM 576 O O . SER A 1 75 ? 14.594 -30.359 -9.734 1 57.88 75 SER A O 1
ATOM 578 N N . ASP A 1 76 ? 16.594 -29.125 -9.508 1 52.91 76 ASP A N 1
ATOM 579 C CA . ASP A 1 76 ? 17.094 -30.203 -8.68 1 52.91 76 ASP A CA 1
ATOM 580 C C . ASP A 1 76 ? 16.641 -30.047 -7.227 1 52.91 76 ASP A C 1
ATOM 582 O O . ASP A 1 76 ? 16.766 -28.969 -6.645 1 52.91 76 ASP A O 1
ATOM 586 N N . GLY A 1 77 ? 15.891 -31.062 -6.68 1 56.12 77 GLY A N 1
ATOM 587 C CA . GLY A 1 77 ? 15.523 -31.344 -5.305 1 56.12 77 GLY A CA 1
ATOM 588 C C . GLY A 1 77 ? 14.367 -30.516 -4.809 1 56.12 77 GLY A C 1
ATOM 589 O O . GLY A 1 77 ? 13.719 -29.812 -5.594 1 56.12 77 GLY A O 1
ATOM 590 N N . PRO A 1 78 ? 13.945 -30.688 -3.502 1 66.31 78 PRO A N 1
ATOM 591 C CA . PRO A 1 78 ? 12.758 -30.078 -2.908 1 66.31 78 PRO A CA 1
ATOM 592 C C . PRO A 1 78 ? 12.867 -28.562 -2.807 1 66.31 78 PRO A C 1
ATOM 594 O O . PRO A 1 78 ? 13.312 -28.031 -1.781 1 66.31 78 PRO A O 1
ATOM 597 N N . ARG A 1 79 ? 12.906 -27.906 -3.939 1 84.69 79 ARG A N 1
ATOM 598 C CA . ARG A 1 79 ? 13.062 -26.453 -3.996 1 84.69 79 ARG A CA 1
ATOM 599 C C . ARG A 1 79 ? 11.797 -25.75 -3.52 1 84.69 79 ARG A C 1
ATOM 601 O O . ARG A 1 79 ? 11.836 -24.578 -3.133 1 84.69 79 ARG A O 1
ATOM 608 N N . GLU A 1 80 ? 10.844 -26.609 -3.453 1 87.69 80 GLU A N 1
ATOM 609 C CA . GLU A 1 80 ? 9.531 -26.062 -3.117 1 87.69 80 GLU A CA 1
ATOM 610 C C . GLU A 1 80 ? 9.578 -25.297 -1.792 1 87.69 80 GLU A C 1
ATOM 612 O O . GLU A 1 80 ? 9.148 -24.156 -1.714 1 87.69 80 GLU A O 1
ATOM 617 N N . GLN A 1 81 ? 10.227 -25.906 -0.923 1 88 81 GLN A N 1
ATOM 618 C CA . GLN A 1 81 ? 10.234 -25.312 0.41 1 88 81 GLN A CA 1
ATOM 619 C C . GLN A 1 81 ? 11.078 -24.031 0.441 1 88 81 GLN A C 1
ATOM 621 O O . GLN A 1 81 ? 10.703 -23.047 1.074 1 88 81 GLN A O 1
ATOM 626 N N . SER A 1 82 ? 12.211 -24.062 -0.212 1 90.62 82 SER A N 1
ATOM 627 C CA . SER A 1 82 ? 13.086 -22.891 -0.246 1 90.62 82 SER A CA 1
ATOM 628 C C . SER A 1 82 ? 12.414 -21.719 -0.935 1 90.62 82 SER A C 1
ATOM 630 O O . SER A 1 82 ? 12.477 -20.578 -0.444 1 90.62 82 SER A O 1
ATOM 632 N N . TRP A 1 83 ? 11.75 -22 -2.004 1 93.19 83 TRP A N 1
ATOM 633 C CA . TRP A 1 83 ? 11.062 -20.953 -2.742 1 93.19 83 TRP A CA 1
ATOM 634 C C . TRP A 1 83 ? 9.883 -20.406 -1.941 1 93.19 83 TRP A C 1
ATOM 636 O O . TRP A 1 83 ? 9.695 -19.188 -1.858 1 93.19 83 TRP A O 1
ATOM 646 N N . LYS A 1 84 ? 9.141 -21.312 -1.325 1 91.31 84 LYS A N 1
ATOM 647 C CA . LYS A 1 84 ? 8.008 -20.875 -0.517 1 91.31 84 LYS A CA 1
ATOM 648 C C . LYS A 1 84 ? 8.453 -19.953 0.612 1 91.31 84 LYS A C 1
ATOM 650 O O . LYS A 1 84 ? 7.863 -18.891 0.827 1 91.31 84 LYS A O 1
ATOM 655 N N . SER A 1 85 ? 9.539 -20.328 1.248 1 91.44 85 SER A N 1
ATOM 656 C CA . SER A 1 85 ? 10.047 -19.531 2.359 1 91.44 85 SER A CA 1
ATOM 657 C C . SER A 1 85 ? 10.531 -18.172 1.885 1 91.44 85 SER A C 1
ATOM 659 O O . SER A 1 85 ? 10.273 -17.156 2.535 1 91.44 85 SER A O 1
ATOM 661 N N . ALA A 1 86 ? 11.195 -18.156 0.787 1 94 86 ALA A N 1
ATOM 662 C CA . ALA A 1 86 ? 11.703 -16.891 0.236 1 94 86 ALA A CA 1
ATOM 663 C C . ALA A 1 86 ? 10.562 -15.977 -0.186 1 94 86 ALA A C 1
ATOM 665 O O . ALA A 1 86 ? 10.602 -14.773 0.073 1 94 86 ALA A O 1
ATOM 666 N N . LEU A 1 87 ? 9.57 -16.578 -0.814 1 95.44 87 LEU A N 1
ATOM 667 C CA . LEU A 1 87 ? 8.422 -15.805 -1.268 1 95.44 87 LEU A CA 1
ATOM 668 C C . LEU A 1 87 ? 7.652 -15.227 -0.083 1 95.44 87 LEU A C 1
ATOM 670 O O . LEU A 1 87 ? 7.223 -14.07 -0.12 1 95.44 87 LEU A O 1
ATOM 674 N N . LEU A 1 88 ? 7.559 -16 0.963 1 93.19 88 LEU A N 1
ATOM 675 C CA . LEU A 1 88 ? 6.855 -15.539 2.156 1 93.19 88 LEU A CA 1
ATOM 676 C C . LEU A 1 88 ? 7.609 -14.398 2.822 1 93.19 88 LEU A C 1
ATOM 678 O O . LEU A 1 88 ? 7.004 -13.406 3.232 1 93.19 88 LEU A O 1
ATOM 682 N N . ARG A 1 89 ? 8.891 -14.516 2.859 1 94.56 89 ARG A N 1
ATOM 683 C CA . ARG A 1 89 ? 9.711 -13.453 3.43 1 94.56 89 ARG A CA 1
ATOM 684 C C . ARG A 1 89 ? 9.609 -12.18 2.6 1 94.56 89 ARG A C 1
ATOM 686 O O . ARG A 1 89 ? 9.492 -11.078 3.148 1 94.56 89 ARG A O 1
ATOM 693 N N . GLN A 1 90 ? 9.641 -12.375 1.311 1 96.31 90 GLN A N 1
ATOM 694 C CA . GLN A 1 90 ? 9.5 -11.234 0.413 1 96.31 90 GLN A CA 1
ATOM 695 C C . GLN A 1 90 ? 8.141 -10.562 0.583 1 96.31 90 GLN A C 1
ATOM 697 O O . GLN A 1 90 ? 8.047 -9.328 0.578 1 96.31 90 GLN A O 1
ATOM 702 N N . SER A 1 91 ? 7.16 -11.344 0.741 1 95.31 91 SER A N 1
ATOM 703 C CA . SER A 1 91 ? 5.816 -10.82 0.958 1 95.31 91 SER A CA 1
ATOM 704 C C . SER A 1 91 ? 5.746 -9.984 2.232 1 95.31 91 SER A C 1
ATOM 706 O O . SER A 1 91 ? 5.156 -8.898 2.242 1 95.31 91 SER A O 1
ATOM 708 N N . GLN A 1 92 ? 6.375 -10.461 3.244 1 94.81 92 GLN A N 1
ATOM 709 C CA . GLN A 1 92 ? 6.395 -9.75 4.52 1 94.81 92 GLN A CA 1
ATOM 710 C C . GLN A 1 92 ? 7.141 -8.422 4.398 1 94.81 92 GLN A C 1
ATOM 712 O O . GLN A 1 92 ? 6.715 -7.41 4.961 1 94.81 92 GLN A O 1
ATOM 717 N N . GLN A 1 93 ? 8.227 -8.477 3.668 1 96.25 93 GLN A N 1
ATOM 718 C CA . GLN A 1 93 ? 8.992 -7.254 3.457 1 96.25 93 GLN A CA 1
ATOM 719 C C . GLN A 1 93 ? 8.18 -6.219 2.691 1 96.25 93 GLN A C 1
ATOM 721 O O . GLN A 1 93 ? 8.188 -5.035 3.035 1 96.25 93 GLN A O 1
ATOM 726 N N . ILE A 1 94 ? 7.496 -6.68 1.705 1 96.88 94 ILE A N 1
ATOM 727 C CA . ILE A 1 94 ? 6.668 -5.793 0.894 1 96.88 94 ILE A CA 1
ATOM 728 C C . ILE A 1 94 ? 5.539 -5.215 1.747 1 96.88 94 ILE A C 1
ATOM 730 O O . ILE A 1 94 ? 5.238 -4.023 1.666 1 96.88 94 ILE A O 1
ATOM 734 N N . GLU A 1 95 ? 4.973 -6.039 2.594 1 94.62 95 GLU A N 1
ATOM 735 C CA . GLU A 1 95 ? 3.906 -5.586 3.479 1 94.62 95 GLU A CA 1
ATOM 736 C C . GLU A 1 95 ? 4.402 -4.508 4.438 1 94.62 95 GLU A C 1
ATOM 738 O O . GLU A 1 95 ? 3.727 -3.5 4.652 1 94.62 95 GLU A O 1
ATOM 743 N N . SER A 1 96 ? 5.516 -4.734 4.973 1 95.25 96 SER A N 1
ATOM 744 C CA . SER A 1 96 ? 6.113 -3.752 5.871 1 95.25 96 SER A CA 1
ATOM 745 C C . SER A 1 96 ? 6.375 -2.432 5.152 1 95.25 96 SER A C 1
ATOM 747 O O . SER A 1 96 ? 6.098 -1.36 5.695 1 95.25 96 SER A O 1
ATOM 749 N N . ARG A 1 97 ? 6.824 -2.559 3.939 1 96.44 97 ARG A N 1
ATOM 750 C CA . ARG A 1 97 ? 7.098 -1.357 3.156 1 96.44 97 ARG A CA 1
ATOM 751 C C . ARG A 1 97 ? 5.805 -0.618 2.822 1 96.44 97 ARG A C 1
ATOM 753 O O . ARG A 1 97 ? 5.762 0.614 2.859 1 96.44 97 ARG A O 1
ATOM 760 N N . MET A 1 98 ? 4.84 -1.348 2.518 1 95.88 98 MET A N 1
ATOM 761 C CA . MET A 1 98 ? 3.545 -0.744 2.215 1 95.88 98 MET A CA 1
ATOM 762 C C . MET A 1 98 ? 2.986 -0.017 3.434 1 95.88 98 MET A C 1
ATOM 764 O O . MET A 1 98 ? 2.395 1.056 3.305 1 95.88 98 MET A O 1
ATOM 768 N N . GLU A 1 99 ? 3.17 -0.583 4.582 1 93.19 99 GLU A N 1
ATOM 769 C CA . GLU A 1 99 ? 2.721 0.051 5.816 1 93.19 99 GLU A CA 1
ATOM 770 C C . GLU A 1 99 ? 3.467 1.358 6.07 1 93.19 99 GLU A C 1
ATOM 772 O O . GLU A 1 99 ? 2.867 2.35 6.492 1 93.19 99 GLU A O 1
ATOM 777 N N . GLU A 1 100 ? 4.719 1.296 5.785 1 93.75 100 GLU A N 1
ATOM 778 C CA . GLU A 1 100 ? 5.535 2.496 5.941 1 93.75 100 GLU A CA 1
ATOM 779 C C . GLU A 1 100 ? 5.07 3.604 5 1 93.75 100 GLU A C 1
ATOM 781 O O . GLU A 1 100 ? 4.938 4.758 5.41 1 93.75 100 GLU A O 1
ATOM 786 N N . LEU A 1 101 ? 4.805 3.256 3.795 1 95.88 101 LEU A N 1
ATOM 787 C CA . LEU A 1 101 ? 4.363 4.23 2.803 1 95.88 101 LEU A CA 1
ATOM 788 C C . LEU A 1 101 ? 2.986 4.781 3.154 1 95.88 101 LEU A C 1
ATOM 790 O O . LEU A 1 101 ? 2.719 5.969 2.961 1 95.88 101 LEU A O 1
ATOM 794 N N . ALA A 1 102 ? 2.172 3.928 3.691 1 93.06 102 ALA A N 1
ATOM 795 C CA . ALA A 1 102 ? 0.838 4.355 4.109 1 93.06 102 ALA A CA 1
ATOM 796 C C . ALA A 1 102 ? 0.918 5.379 5.238 1 93.06 102 ALA A C 1
ATOM 798 O O . ALA A 1 102 ? 0.148 6.34 5.266 1 93.06 102 ALA A O 1
ATOM 799 N N . ALA A 1 103 ? 1.808 5.129 6.121 1 91.19 103 ALA A N 1
ATOM 800 C CA . ALA A 1 103 ? 2.021 6.066 7.219 1 91.19 103 ALA A CA 1
ATOM 801 C C . ALA A 1 103 ? 2.486 7.426 6.699 1 91.19 103 ALA A C 1
ATOM 803 O O . ALA A 1 103 ? 2.016 8.469 7.16 1 91.19 103 ALA A O 1
ATOM 804 N N . MET A 1 104 ? 3.369 7.414 5.746 1 94.31 104 MET A N 1
ATOM 805 C CA . MET A 1 104 ? 3.857 8.648 5.141 1 94.31 104 MET A CA 1
ATOM 806 C C . MET A 1 104 ? 2.729 9.391 4.434 1 94.31 104 MET A C 1
ATOM 808 O O . MET A 1 104 ? 2.613 10.609 4.555 1 94.31 104 MET A O 1
ATOM 812 N N . ARG A 1 105 ? 1.97 8.648 3.734 1 93.31 105 ARG A N 1
ATOM 813 C CA . ARG A 1 105 ? 0.848 9.242 3.02 1 93.31 105 ARG A CA 1
ATOM 814 C C . ARG A 1 105 ? -0.123 9.914 3.986 1 93.31 105 ARG A C 1
ATOM 816 O O . ARG A 1 105 ? -0.615 11.016 3.719 1 93.31 105 ARG A O 1
ATOM 823 N N . LYS A 1 106 ? -0.408 9.258 5.074 1 90.5 106 LYS A N 1
ATOM 824 C CA . LYS A 1 106 ? -1.288 9.828 6.094 1 90.5 106 LYS A CA 1
ATOM 825 C C . LYS A 1 106 ? -0.729 11.141 6.633 1 90.5 106 LYS A C 1
ATOM 827 O O . LYS A 1 106 ? -1.474 12.102 6.84 1 90.5 106 LYS A O 1
ATOM 832 N N . LEU A 1 107 ? 0.51 11.164 6.836 1 92.38 107 LEU A N 1
ATOM 833 C CA . LEU A 1 107 ? 1.175 12.367 7.309 1 92.38 107 LEU A CA 1
ATOM 834 C C . LEU A 1 107 ? 1.017 13.508 6.305 1 92.38 107 LEU A C 1
ATOM 836 O O . LEU A 1 107 ? 0.712 14.641 6.684 1 92.38 107 LEU A O 1
ATOM 840 N N . ILE A 1 108 ? 1.203 13.141 5.098 1 94.69 108 ILE A N 1
ATOM 841 C CA . ILE A 1 108 ? 1.105 14.141 4.035 1 94.69 108 ILE A CA 1
ATOM 842 C C . ILE A 1 108 ? -0.324 14.672 3.953 1 94.69 108 ILE A C 1
ATOM 844 O O . ILE A 1 108 ? -0.542 15.883 3.9 1 94.69 108 ILE A O 1
ATOM 848 N N . GLU A 1 109 ? -1.244 13.797 4.012 1 91.19 109 GLU A N 1
ATOM 849 C CA . GLU A 1 109 ? -2.65 14.18 3.92 1 91.19 109 GLU A CA 1
ATOM 850 C C . GLU A 1 109 ? -3.061 15.055 5.102 1 91.19 109 GLU A C 1
ATOM 852 O O . GLU A 1 109 ? -3.76 16.062 4.922 1 91.19 109 GLU A O 1
ATOM 857 N N . SER A 1 110 ? -2.631 14.656 6.254 1 91 110 SER A N 1
ATOM 858 C CA . SER A 1 110 ? -2.902 15.461 7.438 1 91 110 SER A CA 1
ATOM 859 C C . SER A 1 110 ? -2.273 16.844 7.32 1 91 110 SER A C 1
ATOM 861 O O . SER A 1 110 ? -2.887 17.844 7.703 1 91 110 SER A O 1
ATOM 863 N N . SER A 1 111 ? -1.103 16.891 6.805 1 93.62 111 SER A N 1
ATOM 864 C CA . SER A 1 111 ? -0.392 18.156 6.645 1 93.62 111 SER A CA 1
ATOM 865 C C . SER A 1 111 ? -1.08 19.047 5.621 1 93.62 111 SER A C 1
ATOM 867 O O . SER A 1 111 ? -1.227 20.266 5.84 1 93.62 111 SER A O 1
ATOM 869 N N . LEU A 1 112 ? -1.508 18.453 4.547 1 92.19 112 LEU A N 1
ATOM 870 C CA . LEU A 1 112 ? -2.246 19.203 3.531 1 92.19 112 LEU A CA 1
ATOM 871 C C . LEU A 1 112 ? -3.539 19.766 4.105 1 92.19 112 LEU A C 1
ATOM 873 O O . LEU A 1 112 ? -3.885 20.922 3.848 1 92.19 112 LEU A O 1
ATOM 877 N N . PHE A 1 113 ? -4.18 18.969 4.871 1 90.81 113 PHE A N 1
ATOM 878 C CA . PHE A 1 113 ? -5.41 19.391 5.523 1 90.81 113 PHE A CA 1
ATOM 879 C C . PHE A 1 113 ? -5.145 20.562 6.465 1 90.81 113 PHE A C 1
ATOM 881 O O . PHE A 1 113 ? -5.879 21.547 6.457 1 90.81 113 PHE A O 1
ATOM 888 N N . SER A 1 114 ? -4.121 20.484 7.25 1 91.69 114 SER A N 1
ATOM 889 C CA . SER A 1 114 ? -3.719 21.547 8.156 1 91.69 114 SER A CA 1
ATOM 890 C C . SER A 1 114 ? -3.469 22.844 7.395 1 91.69 114 SER A C 1
ATOM 892 O O . SER A 1 114 ? -3.898 23.922 7.824 1 91.69 114 SER A O 1
ATOM 894 N N . ILE A 1 115 ? -2.791 22.75 6.297 1 90.56 115 ILE A N 1
ATOM 895 C CA . ILE A 1 115 ? -2.508 23.938 5.488 1 90.56 115 ILE A CA 1
ATOM 896 C C . ILE A 1 115 ? -3.818 24.562 5.008 1 90.56 115 ILE A C 1
ATOM 898 O O . ILE A 1 115 ? -3.971 25.781 5.023 1 90.56 115 ILE A O 1
ATOM 902 N N . GLU A 1 116 ? -4.711 23.719 4.633 1 87.81 116 GLU A N 1
ATOM 903 C CA . GLU A 1 116 ? -5.996 24.203 4.145 1 87.81 116 GLU A CA 1
ATOM 904 C C . GLU A 1 116 ? -6.777 24.906 5.25 1 87.81 116 GLU A C 1
ATOM 906 O O . GLU A 1 116 ? -7.371 25.969 5.027 1 87.81 116 GLU A O 1
ATOM 911 N N . VAL A 1 117 ? -6.793 24.344 6.379 1 89.12 117 VAL A N 1
ATOM 912 C CA . VAL A 1 117 ? -7.555 24.875 7.504 1 89.12 117 VAL A CA 1
ATOM 913 C C . VAL A 1 117 ? -6.938 26.203 7.961 1 89.12 117 VAL A C 1
ATOM 915 O O . VAL A 1 117 ? -7.656 27.156 8.242 1 89.12 117 VAL A O 1
ATOM 918 N N . ASN A 1 118 ? -5.621 26.297 7.953 1 90.19 118 ASN A N 1
ATOM 919 C CA . ASN A 1 118 ? -4.949 27.453 8.539 1 90.19 118 ASN A CA 1
ATOM 920 C C . ASN A 1 118 ? -4.609 28.516 7.488 1 90.19 118 ASN A C 1
ATOM 922 O O . ASN A 1 118 ? -4.355 29.672 7.82 1 90.19 118 ASN A O 1
ATOM 926 N N . GLY A 1 119 ? -4.57 28.109 6.25 1 85.31 119 GLY A N 1
ATOM 927 C CA . GLY A 1 119 ? -4.172 29 5.168 1 85.31 119 GLY A CA 1
ATOM 928 C C . GLY A 1 119 ? -2.674 29.25 5.113 1 85.31 119 GLY A C 1
ATOM 929 O O . GLY A 1 119 ? -2.213 30.172 4.441 1 85.31 119 GLY A O 1
ATOM 930 N N . GLU A 1 120 ? -1.924 28.484 5.941 1 88.94 120 GLU A N 1
ATOM 931 C CA . GLU A 1 120 ? -0.468 28.578 5.992 1 88.94 120 GLU A CA 1
ATOM 932 C C . GLU A 1 120 ? 0.155 27.281 6.504 1 88.94 120 GLU A C 1
ATOM 934 O O . GLU A 1 120 ? -0.549 26.406 7.008 1 88.94 120 GLU A O 1
ATOM 939 N N . VAL A 1 121 ? 1.443 27.188 6.301 1 92 121 VAL A N 1
ATOM 940 C CA . VAL A 1 121 ? 2.18 26.047 6.82 1 92 121 VAL A CA 1
ATOM 941 C C . VAL A 1 121 ? 2.393 26.203 8.328 1 92 121 VAL A C 1
ATOM 943 O O . VAL A 1 121 ? 2.988 27.188 8.773 1 92 121 VAL A O 1
ATOM 946 N N . VAL A 1 122 ? 1.862 25.281 9.047 1 91.75 122 VAL A N 1
ATOM 947 C CA . VAL A 1 122 ? 2.049 25.266 10.492 1 91.75 122 VAL A CA 1
ATOM 948 C C . VAL A 1 122 ? 2.926 24.094 10.898 1 91.75 122 VAL A C 1
ATOM 950 O O . VAL A 1 122 ? 2.432 22.969 11.07 1 91.75 122 VAL A O 1
ATOM 953 N N . LEU A 1 123 ? 4.188 24.328 11.117 1 92.56 123 LEU A N 1
ATOM 954 C CA . LEU A 1 123 ? 5.18 23.297 11.367 1 92.56 123 LEU A CA 1
ATOM 955 C C . LEU A 1 123 ? 4.855 22.531 12.648 1 92.56 123 LEU A C 1
ATOM 957 O O . LEU A 1 123 ? 5.094 21.328 12.734 1 92.56 123 LEU A O 1
ATOM 961 N N . GLU A 1 124 ? 4.348 23.25 13.594 1 92.81 124 GLU A N 1
ATOM 962 C CA . GLU A 1 124 ? 4.008 22.609 14.859 1 92.81 124 GLU A CA 1
ATOM 963 C C . GLU A 1 124 ? 2.953 21.531 14.664 1 92.81 124 GLU A C 1
ATOM 965 O O . GLU A 1 124 ? 3.008 20.484 15.312 1 92.81 124 GLU A O 1
ATOM 970 N N . ASP A 1 125 ? 1.95 21.797 13.828 1 92.31 125 ASP A N 1
ATOM 971 C CA . ASP A 1 125 ? 0.951 20.781 13.5 1 92.31 125 ASP A CA 1
ATOM 972 C C . ASP A 1 125 ? 1.604 19.531 12.891 1 92.31 125 ASP A C 1
ATOM 974 O O . ASP A 1 125 ? 1.337 18.422 13.328 1 92.31 125 ASP A O 1
ATOM 978 N N . MET A 1 126 ? 2.471 19.781 11.984 1 93.75 126 MET A N 1
ATOM 979 C CA . MET A 1 126 ? 3.1 18.688 11.242 1 93.75 126 MET A CA 1
ATOM 980 C C . MET A 1 126 ? 3.988 17.844 12.156 1 93.75 126 MET A C 1
ATOM 982 O O . MET A 1 126 ? 3.98 16.625 12.086 1 93.75 126 MET A O 1
ATOM 986 N N . ALA A 1 127 ? 4.695 18.547 12.984 1 92.38 127 ALA A N 1
ATOM 987 C CA . ALA A 1 127 ? 5.52 17.844 13.969 1 92.38 127 ALA A CA 1
ATOM 988 C C . ALA A 1 127 ? 4.66 17 14.898 1 92.38 127 ALA A C 1
ATOM 990 O O . ALA A 1 127 ? 5.047 15.883 15.273 1 92.38 127 ALA A O 1
ATOM 991 N N . ASP A 1 128 ? 3.527 17.5 15.242 1 90.5 128 ASP A N 1
ATOM 992 C CA . ASP A 1 128 ? 2.604 16.766 16.094 1 90.5 128 ASP A CA 1
ATOM 993 C C . ASP A 1 128 ? 2.076 15.516 15.391 1 90.5 128 ASP A C 1
ATOM 995 O O . ASP A 1 128 ? 1.922 14.461 16.016 1 90.5 128 ASP A O 1
ATOM 999 N N . PHE A 1 129 ? 1.804 15.656 14.109 1 90.31 129 PHE A N 1
ATOM 1000 C CA . PHE A 1 129 ? 1.354 14.5 13.336 1 90.31 129 PHE A CA 1
ATOM 1001 C C . PHE A 1 129 ? 2.414 13.406 13.328 1 90.31 129 PHE A C 1
ATOM 1003 O O . PHE A 1 129 ? 2.094 12.227 13.461 1 90.31 129 PHE A O 1
ATOM 1010 N N . VAL A 1 130 ? 3.646 13.766 13.148 1 91.31 130 VAL A N 1
ATOM 1011 C CA . VAL A 1 130 ? 4.754 12.82 13.133 1 91.31 130 VAL A CA 1
ATOM 1012 C C . VAL A 1 130 ? 4.84 12.094 14.477 1 91.31 130 VAL A C 1
ATOM 1014 O O . VAL A 1 130 ? 4.992 10.867 14.516 1 91.31 130 VAL A O 1
ATOM 1017 N N . ARG A 1 131 ? 4.691 12.867 15.516 1 87.12 131 ARG A N 1
ATOM 1018 C CA . ARG A 1 131 ? 4.77 12.289 16.859 1 87.12 131 ARG A CA 1
ATOM 1019 C C . ARG A 1 131 ? 3.65 11.281 17.078 1 87.12 131 ARG A C 1
ATOM 1021 O O . ARG A 1 131 ? 3.867 10.234 17.688 1 87.12 131 ARG A O 1
ATOM 1028 N N . GLN A 1 132 ? 2.48 11.562 16.578 1 81.62 132 GLN A N 1
ATOM 1029 C CA . GLN A 1 132 ? 1.311 10.711 16.75 1 81.62 132 GLN A CA 1
ATOM 1030 C C . GLN A 1 132 ? 1.45 9.414 15.961 1 81.62 132 GLN A C 1
ATOM 1032 O O . GLN A 1 132 ? 0.872 8.391 16.328 1 81.62 132 GLN A O 1
ATOM 1037 N N . LEU A 1 133 ? 2.072 9.453 14.773 1 77.06 133 LEU A N 1
ATOM 1038 C CA . LEU A 1 133 ? 2.27 8.258 13.969 1 77.06 133 LEU A CA 1
ATOM 1039 C C . LEU A 1 133 ? 3.18 7.266 14.68 1 77.06 133 LEU A C 1
ATOM 1041 O O . LEU A 1 133 ? 2.975 6.055 14.594 1 77.06 133 LEU A O 1
ATOM 1045 N N . GLY A 1 134 ? 4.262 7.73 15.133 1 63.59 134 GLY A N 1
ATOM 1046 C CA . GLY A 1 134 ? 5.164 6.863 15.875 1 63.59 134 GLY A CA 1
ATOM 1047 C C . GLY A 1 134 ? 4.531 6.27 17.125 1 63.59 134 GLY A C 1
ATOM 1048 O O . GLY A 1 134 ? 4.93 5.191 17.578 1 63.59 134 GLY A O 1
ATOM 1049 N N . ASP A 1 135 ? 3.637 7.074 17.453 1 58.88 135 ASP A N 1
ATOM 1050 C CA . ASP A 1 135 ? 3.041 6.637 18.719 1 58.88 135 ASP A CA 1
ATOM 1051 C C . ASP A 1 135 ? 1.915 5.637 18.469 1 58.88 135 ASP A C 1
ATOM 1053 O O . ASP A 1 135 ? 1.27 5.66 17.422 1 58.88 135 ASP A O 1
ATOM 1057 N N . PHE A 1 136 ? 1.832 4.5 19.047 1 49.09 136 PHE A N 1
ATOM 1058 C CA . PHE A 1 136 ? 0.79 3.49 19.188 1 49.09 136 PHE A CA 1
ATOM 1059 C C . PHE A 1 136 ? -0.588 4.098 18.953 1 49.09 136 PHE A C 1
ATOM 1061 O O . PHE A 1 136 ? -1.578 3.373 18.828 1 49.09 136 PHE A O 1
ATOM 1068 N N . ASP A 1 137 ? -0.641 5.301 18.625 1 54.03 137 ASP A N 1
ATOM 1069 C CA . ASP A 1 137 ? -1.891 6.047 18.75 1 54.03 137 ASP A CA 1
ATOM 1070 C C . ASP A 1 137 ? -2.791 5.812 17.531 1 54.03 137 ASP A C 1
ATOM 1072 O O . ASP A 1 137 ? -4.016 5.75 17.672 1 54.03 137 ASP A O 1
ATOM 1076 N N . ALA A 1 138 ? -2.193 5.637 16.359 1 57.5 138 ALA A N 1
ATOM 1077 C CA . ALA A 1 138 ? -3.076 5.367 15.234 1 57.5 138 ALA A CA 1
ATOM 1078 C C . ALA A 1 138 ? -3.863 4.078 15.445 1 57.5 138 ALA A C 1
ATOM 1080 O O . ALA A 1 138 ? -5.055 4.012 15.141 1 57.5 138 ALA A O 1
ATOM 1081 N N . SER A 1 139 ? -3.154 3.176 15.953 1 59.88 139 SER A N 1
ATOM 1082 C CA . SER A 1 139 ? -3.822 1.917 16.266 1 59.88 139 SER A CA 1
ATOM 1083 C C . SER A 1 139 ? -4.926 2.115 17.297 1 59.88 139 SER A C 1
ATOM 1085 O O . SER A 1 139 ? -6.008 1.544 17.172 1 59.88 139 SER A O 1
ATOM 1087 N N . ARG A 1 140 ? -4.695 3.076 18.141 1 62.16 140 ARG A N 1
ATOM 1088 C CA . ARG A 1 140 ? -5.676 3.311 19.203 1 62.16 140 ARG A CA 1
ATOM 1089 C C . ARG A 1 140 ? -6.902 4.031 18.656 1 62.16 140 ARG A C 1
ATOM 1091 O O . ARG A 1 140 ? -8.039 3.691 19.016 1 62.16 140 ARG A O 1
ATOM 1098 N N . LYS A 1 141 ? -6.691 4.918 17.812 1 70.56 141 LYS A N 1
ATOM 1099 C CA . LYS A 1 141 ? -7.816 5.637 17.219 1 70.56 141 LYS A CA 1
ATOM 1100 C C . LYS A 1 141 ? -8.664 4.719 16.359 1 70.56 141 LYS A C 1
ATOM 1102 O O . LYS A 1 141 ? -9.898 4.805 16.359 1 70.56 141 LYS A O 1
ATOM 1107 N N . GLY A 1 142 ? -7.969 3.881 15.68 1 71.75 142 GLY A N 1
ATOM 1108 C CA . GLY A 1 142 ? -8.688 2.898 14.883 1 71.75 142 GLY A CA 1
ATOM 1109 C C . GLY A 1 142 ? -9.5 1.935 15.719 1 71.75 142 GLY A C 1
ATOM 1110 O O . GLY A 1 142 ? -10.656 1.647 15.391 1 71.75 142 GLY A O 1
ATOM 1111 N N . GLU A 1 143 ? -8.906 1.582 16.781 1 75.56 143 GLU A N 1
ATOM 1112 C CA . GLU A 1 143 ? -9.594 0.673 17.703 1 75.56 143 GLU A CA 1
ATOM 1113 C C . GLU A 1 143 ? -10.789 1.358 18.359 1 75.56 143 GLU A C 1
ATOM 1115 O O . GLU A 1 143 ? -11.844 0.747 18.531 1 75.56 143 GLU A O 1
ATOM 1120 N N . ALA A 1 144 ? -10.531 2.582 18.719 1 79.06 144 ALA A N 1
ATOM 1121 C CA . ALA A 1 144 ? -11.625 3.33 19.344 1 79.06 144 ALA A CA 1
ATOM 1122 C C . ALA A 1 144 ? -12.805 3.475 18.391 1 79.06 144 ALA A C 1
ATOM 1124 O O . ALA A 1 144 ? -13.961 3.352 18.797 1 79.06 144 ALA A O 1
ATOM 1125 N N . ARG A 1 145 ? -12.516 3.676 17.125 1 80.88 145 ARG A N 1
ATOM 1126 C CA . ARG A 1 145 ? -13.562 3.803 16.109 1 80.88 145 ARG A CA 1
ATOM 1127 C C . ARG A 1 145 ? -14.305 2.482 15.93 1 80.88 145 ARG A C 1
ATOM 1129 O O . ARG A 1 145 ? -15.531 2.465 15.805 1 80.88 145 ARG A O 1
ATOM 1136 N N . ARG A 1 146 ? -13.555 1.453 15.977 1 81.12 146 ARG A N 1
ATOM 1137 C CA . ARG A 1 146 ? -14.156 0.137 15.781 1 81.12 146 ARG A CA 1
ATOM 1138 C C . ARG A 1 146 ? -15.016 -0.26 16.969 1 81.12 146 ARG A C 1
ATOM 1140 O O . ARG A 1 146 ? -15.992 -0.999 16.828 1 81.12 146 ARG A O 1
ATOM 1147 N N . ALA A 1 147 ? -14.688 0.271 18.078 1 82.94 147 ALA A N 1
ATOM 1148 C CA . ALA A 1 147 ? -15.445 -0.022 19.297 1 82.94 147 ALA A CA 1
ATOM 1149 C C . ALA A 1 147 ? -16.734 0.799 19.359 1 82.94 147 ALA A C 1
ATOM 1151 O O . ALA A 1 147 ? -17.734 0.348 19.906 1 82.94 147 ALA A O 1
ATOM 1152 N N . PHE A 1 148 ? -16.641 1.927 18.766 1 85.75 148 PHE A N 1
ATOM 1153 C CA . PHE A 1 148 ? -17.75 2.871 18.891 1 85.75 148 PHE A CA 1
ATOM 1154 C C . PHE A 1 148 ? -18.75 2.693 17.75 1 85.75 148 PHE A C 1
ATOM 1156 O O . PHE A 1 148 ? -19.938 2.918 17.938 1 85.75 148 PHE A O 1
ATOM 1163 N N . PHE A 1 149 ? -18.25 2.191 16.547 1 88.44 149 PHE A N 1
ATOM 1164 C CA . PHE A 1 149 ? -19.109 2.127 15.359 1 88.44 149 PHE A CA 1
ATOM 1165 C C . PHE A 1 149 ? -19.172 0.703 14.82 1 88.44 149 PHE A C 1
ATOM 1167 O O . PHE A 1 149 ? -18.234 -0.076 14.984 1 88.44 149 PHE A O 1
ATOM 1174 N N . SER A 1 150 ? -20.297 0.455 14.172 1 85.38 150 SER A N 1
ATOM 1175 C CA . SER A 1 150 ? -20.406 -0.812 13.461 1 85.38 150 SER A CA 1
ATOM 1176 C C . SER A 1 150 ? -19.609 -0.784 12.164 1 85.38 150 SER A C 1
ATOM 1178 O O . SER A 1 150 ? -19.203 0.285 11.695 1 85.38 150 SER A O 1
ATOM 1180 N N . ASP A 1 151 ? -19.391 -1.979 11.57 1 80.38 151 ASP A N 1
ATOM 1181 C CA . ASP A 1 151 ? -18.656 -2.07 10.305 1 80.38 151 ASP A CA 1
ATOM 1182 C C . ASP A 1 151 ? -19.359 -1.289 9.203 1 80.38 151 ASP A C 1
ATOM 1184 O O . ASP A 1 151 ? -18.719 -0.641 8.383 1 80.38 151 ASP A O 1
ATOM 1188 N N . GLU A 1 152 ? -20.578 -1.421 9.234 1 79.62 152 GLU A N 1
ATOM 1189 C CA . GLU A 1 152 ? -21.359 -0.708 8.234 1 79.62 152 GLU A CA 1
ATOM 1190 C C . GLU A 1 152 ? -21.234 0.802 8.406 1 79.62 152 GLU A C 1
ATOM 1192 O O . GLU A 1 152 ? -21.094 1.538 7.43 1 79.62 152 GLU A O 1
ATOM 1197 N N . GLU A 1 153 ? -21.266 1.191 9.672 1 84 153 GLU A N 1
ATOM 1198 C CA . GLU A 1 153 ? -21.125 2.617 9.961 1 84 153 GLU A CA 1
ATOM 1199 C C . GLU A 1 153 ? -19.75 3.139 9.562 1 84 153 GLU A C 1
ATOM 1201 O O . GLU A 1 153 ? -19.641 4.23 9 1 84 153 GLU A O 1
ATOM 1206 N N . LEU A 1 154 ? -18.781 2.371 9.828 1 83.12 154 LEU A N 1
ATOM 1207 C CA . LEU A 1 154 ? -17.406 2.768 9.547 1 83.12 154 LEU A CA 1
ATOM 1208 C C . LEU A 1 154 ? -17.203 3.023 8.055 1 83.12 154 LEU A C 1
ATOM 1210 O O . LEU A 1 154 ? -16.453 3.922 7.668 1 83.12 154 LEU A O 1
ATOM 1214 N N . ARG A 1 155 ? -17.938 2.342 7.273 1 77.94 155 ARG A N 1
ATOM 1215 C CA . ARG A 1 155 ? -17.812 2.484 5.828 1 77.94 155 ARG A CA 1
ATOM 1216 C C . ARG A 1 155 ? -18.453 3.787 5.352 1 77.94 155 ARG A C 1
ATOM 1218 O O . ARG A 1 155 ? -18.078 4.316 4.301 1 77.94 155 ARG A O 1
ATOM 1225 N N . ARG A 1 156 ? -19.25 4.312 6.172 1 79.75 156 ARG A N 1
ATOM 1226 C CA . ARG A 1 156 ? -20.016 5.484 5.77 1 79.75 156 ARG A CA 1
ATOM 1227 C C . ARG A 1 156 ? -19.438 6.758 6.367 1 79.75 156 ARG A C 1
ATOM 1229 O O . ARG A 1 156 ? -19.75 7.863 5.922 1 79.75 156 ARG A O 1
ATOM 1236 N N . LEU A 1 157 ? -18.609 6.523 7.352 1 80.81 157 LEU A N 1
ATOM 1237 C CA . LEU A 1 157 ? -18.047 7.676 8.047 1 80.81 157 LEU A CA 1
ATOM 1238 C C . LEU A 1 157 ? -17.047 8.398 7.172 1 80.81 157 LEU A C 1
ATOM 1240 O O . LEU A 1 157 ? -16.359 7.773 6.359 1 80.81 157 LEU A O 1
ATOM 1244 N N . PRO A 1 158 ? -17.172 9.719 7.273 1 71.44 158 PRO A N 1
ATOM 1245 C CA . PRO A 1 158 ? -16.109 10.438 6.578 1 71.44 158 PRO A CA 1
ATOM 1246 C C . PRO A 1 158 ? -14.719 9.938 6.977 1 71.44 158 PRO A C 1
ATOM 1248 O O . PRO A 1 158 ? -14.484 9.609 8.141 1 71.44 158 PRO A O 1
ATOM 1251 N N . GLN A 1 159 ? -14.117 9.562 5.953 1 62.12 159 GLN A N 1
ATOM 1252 C CA . GLN A 1 159 ? -12.758 9.117 6.238 1 62.12 159 GLN A CA 1
ATOM 1253 C C . GLN A 1 159 ? -11.852 10.297 6.566 1 62.12 159 GLN A C 1
ATOM 1255 O O . GLN A 1 159 ? -12.055 11.406 6.062 1 62.12 159 GLN A O 1
ATOM 1260 N N . PRO A 1 160 ? -11.258 10.117 7.809 1 54.5 160 PRO A N 1
ATOM 1261 C CA . PRO A 1 160 ? -10.453 11.266 8.219 1 54.5 160 PRO A CA 1
ATOM 1262 C C . PRO A 1 160 ? -9.844 12.016 7.039 1 54.5 160 PRO A C 1
ATOM 1264 O O . PRO A 1 160 ? -10 13.234 6.934 1 54.5 160 PRO A O 1
ATOM 1267 N N . VAL A 1 161 ? -8.531 11.852 6.547 1 53.09 161 VAL A N 1
ATOM 1268 C CA . VAL A 1 161 ? -7.77 12.812 5.758 1 53.09 161 VAL A CA 1
ATOM 1269 C C . VAL A 1 161 ? -7.699 12.352 4.305 1 53.09 161 VAL A C 1
ATOM 1271 O O . VAL A 1 161 ? -6.875 11.5 3.959 1 53.09 161 VAL A O 1
ATOM 1274 N N . GLU A 1 162 ? -9.062 12.312 3.711 1 60.25 162 GLU A N 1
ATOM 1275 C CA . GLU A 1 162 ? -8.867 12.078 2.281 1 60.25 162 GLU A CA 1
ATOM 1276 C C . GLU A 1 162 ? -8.797 13.398 1.511 1 60.25 162 GLU A C 1
ATOM 1278 O O . GLU A 1 162 ? -9.43 14.383 1.897 1 60.25 162 GLU A O 1
ATOM 1283 N N . THR A 1 163 ? -7.555 13.594 0.851 1 65.38 163 THR A N 1
ATOM 1284 C CA . THR A 1 163 ? -7.469 14.695 -0.103 1 65.38 163 THR A CA 1
ATOM 1285 C C . THR A 1 163 ? -8.633 14.648 -1.085 1 65.38 163 THR A C 1
ATOM 1287 O O . THR A 1 163 ? -9.172 13.578 -1.372 1 65.38 163 THR A O 1
ATOM 1290 N N . GLY A 1 164 ? -9.391 15.742 -1.139 1 75.44 164 GLY A N 1
ATOM 1291 C CA . GLY A 1 164 ? -10.508 15.844 -2.07 1 75.44 164 GLY A CA 1
ATOM 1292 C C . GLY A 1 164 ? -11.453 16.984 -1.746 1 75.44 164 GLY A C 1
ATOM 1293 O O . GLY A 1 164 ? -11.195 17.766 -0.838 1 75.44 164 GLY A O 1
ATOM 1294 N N . PRO A 1 165 ? -12.484 16.906 -2.51 1 81.44 165 PRO A N 1
ATOM 1295 C CA . PRO A 1 165 ? -13.422 18.016 -2.385 1 81.44 165 PRO A CA 1
ATOM 1296 C C . PRO A 1 165 ? -14.102 18.078 -1.019 1 81.44 165 PRO A C 1
ATOM 1298 O O . PRO A 1 165 ? -14.32 19.172 -0.479 1 81.44 165 PRO A O 1
ATOM 1301 N N . GLN A 1 166 ? -14.336 16.953 -0.477 1 83.56 166 GLN A N 1
ATOM 1302 C CA . GLN A 1 166 ? -15 16.922 0.822 1 83.56 166 GLN A CA 1
ATOM 1303 C C . GLN A 1 166 ? -14.078 17.438 1.926 1 83.56 166 GLN A C 1
ATOM 1305 O O . GLN A 1 166 ? -14.516 18.156 2.82 1 83.56 166 GLN A O 1
ATOM 1310 N N . ALA A 1 167 ? -12.906 17.062 1.829 1 85.5 167 ALA A N 1
ATOM 1311 C CA . ALA A 1 167 ? -11.914 17.516 2.805 1 85.5 167 ALA A CA 1
ATOM 1312 C C . ALA A 1 167 ? -11.695 19.016 2.699 1 85.5 167 ALA A C 1
ATOM 1314 O O . ALA A 1 167 ? -11.578 19.703 3.717 1 85.5 167 ALA A O 1
ATOM 1315 N N . GLU A 1 168 ? -11.719 19.469 1.5 1 86.5 168 GLU A N 1
ATOM 1316 C CA . GLU A 1 168 ? -11.539 20.891 1.271 1 86.5 168 GLU A CA 1
ATOM 1317 C C . GLU A 1 168 ? -12.719 21.688 1.818 1 86.5 168 GLU A C 1
ATOM 1319 O O . GLU A 1 168 ? -12.531 22.75 2.412 1 86.5 168 GLU A O 1
ATOM 1324 N N . ALA A 1 169 ? -13.852 21.141 1.556 1 90.38 169 ALA A N 1
ATOM 1325 C CA . ALA A 1 169 ? -15.047 21.812 2.064 1 90.38 169 ALA A CA 1
ATOM 1326 C C . ALA A 1 169 ? -15.039 21.859 3.59 1 90.38 169 ALA A C 1
ATOM 1328 O O . ALA A 1 169 ? -15.367 22.891 4.184 1 90.38 169 ALA A O 1
ATOM 1329 N N . TRP A 1 170 ? -14.703 20.844 4.176 1 92.12 170 TRP A N 1
ATOM 1330 C CA . TRP A 1 170 ? -14.641 20.781 5.633 1 92.12 170 TRP A CA 1
ATOM 1331 C C . TRP A 1 170 ? -13.594 21.75 6.172 1 92.12 170 TRP A C 1
ATOM 1333 O O . TRP A 1 170 ? -13.836 22.453 7.148 1 92.12 170 TRP A O 1
ATOM 1343 N N . ALA A 1 171 ? -12.477 21.781 5.52 1 91.56 171 ALA A N 1
ATOM 1344 C CA . ALA A 1 171 ? -11.414 22.703 5.93 1 91.56 171 ALA A CA 1
ATOM 1345 C C . ALA A 1 171 ? -11.891 24.156 5.867 1 91.56 171 ALA A C 1
ATOM 1347 O O . ALA A 1 171 ? -11.602 24.953 6.766 1 91.56 171 ALA A O 1
ATOM 1348 N N . ALA A 1 172 ? -12.602 24.422 4.816 1 92.19 172 ALA A N 1
ATOM 1349 C CA . ALA A 1 172 ? -13.133 25.781 4.656 1 92.19 172 ALA A CA 1
ATOM 1350 C C . ALA A 1 172 ? -14.117 26.125 5.777 1 92.19 172 ALA A C 1
ATOM 1352 O O . ALA A 1 172 ? -14.102 27.234 6.301 1 92.19 172 ALA A O 1
ATOM 1353 N N . LEU A 1 173 ? -14.906 25.172 6.141 1 95.62 173 LEU A N 1
ATOM 1354 C CA . LEU A 1 173 ? -15.867 25.375 7.219 1 95.62 173 LEU A CA 1
ATOM 1355 C C . LEU A 1 173 ? -15.156 25.562 8.555 1 95.62 173 LEU A C 1
ATOM 1357 O O . LEU A 1 173 ? -15.531 26.438 9.336 1 95.62 173 LEU A O 1
ATOM 1361 N N . LEU A 1 174 ? -14.148 24.812 8.758 1 95.25 174 LEU A N 1
ATOM 1362 C CA . LEU A 1 174 ? -13.391 24.938 9.992 1 95.25 174 LEU A CA 1
ATOM 1363 C C . LEU A 1 174 ? -12.703 26.297 10.07 1 95.25 174 LEU A C 1
ATOM 1365 O O . LEU A 1 174 ? -12.641 26.906 11.141 1 95.25 174 LEU A O 1
ATOM 1369 N N . ARG A 1 175 ? -12.242 26.766 8.945 1 93.88 175 ARG A N 1
ATOM 1370 C CA . ARG A 1 175 ? -11.672 28.109 8.883 1 93.88 175 ARG A CA 1
ATOM 1371 C C . ARG A 1 175 ? -12.719 29.156 9.234 1 93.88 175 ARG A C 1
ATOM 1373 O O . ARG A 1 175 ? -12.43 30.109 9.961 1 93.88 175 ARG A O 1
ATOM 1380 N N . GLY A 1 176 ? -13.875 28.953 8.68 1 95.75 176 GLY A N 1
ATOM 1381 C CA . GLY A 1 176 ? -14.969 29.844 9.008 1 95.75 176 GLY A CA 1
ATOM 1382 C C . GLY A 1 176 ? -15.32 29.859 10.484 1 95.75 176 GLY A C 1
ATOM 1383 O O . GLY A 1 176 ? -15.555 30.922 11.062 1 95.75 176 GLY A O 1
ATOM 1384 N N . VAL A 1 177 ? -15.297 28.734 11.062 1 97.06 177 VAL A N 1
ATOM 1385 C CA . VAL A 1 177 ? -15.578 28.609 12.492 1 97.06 177 VAL A CA 1
ATOM 1386 C C . VAL A 1 177 ? -14.523 29.359 13.297 1 97.06 177 VAL A C 1
ATOM 1388 O O . VAL A 1 177 ? -14.867 30.188 14.148 1 97.06 177 VAL A O 1
ATOM 1391 N N . ARG A 1 178 ? -13.328 29.156 12.969 1 93.94 178 ARG A N 1
ATOM 1392 C CA . ARG A 1 178 ? -12.242 29.797 13.703 1 93.94 178 ARG A CA 1
ATOM 1393 C C . ARG A 1 178 ? -12.289 31.312 13.555 1 93.94 178 ARG A C 1
ATOM 1395 O O . ARG A 1 178 ? -12.023 32.031 14.508 1 93.94 178 ARG A O 1
ATOM 1402 N N . ALA A 1 179 ? -12.68 31.734 12.414 1 94.69 179 ALA A N 1
ATOM 1403 C CA . ALA A 1 179 ? -12.727 33.156 12.117 1 94.69 179 ALA A CA 1
ATOM 1404 C C . ALA A 1 179 ? -13.883 33.844 12.844 1 94.69 179 ALA A C 1
ATOM 1406 O O . ALA A 1 179 ? -13.883 35.062 13.031 1 94.69 179 ALA A O 1
ATOM 1407 N N . ASN A 1 180 ? -14.875 33.031 13.32 1 96.56 180 ASN A N 1
ATOM 1408 C CA . ASN A 1 180 ? -16.094 33.625 13.828 1 96.56 180 ASN A CA 1
ATOM 1409 C C . ASN A 1 180 ? -16.344 33.25 15.281 1 96.56 180 ASN A C 1
ATOM 1411 O O . ASN A 1 180 ? -17.438 33.469 15.805 1 96.56 180 ASN A O 1
ATOM 1415 N N . LEU A 1 181 ? -15.32 32.719 15.875 1 95.44 181 LEU A N 1
ATOM 1416 C CA . LEU A 1 181 ? -15.461 32.219 17.25 1 95.44 181 LEU A CA 1
ATOM 1417 C C . LEU A 1 181 ? -15.914 33.344 18.172 1 95.44 181 LEU A C 1
ATOM 1419 O O . LEU A 1 181 ? -16.578 33.094 19.188 1 95.44 181 LEU A O 1
ATOM 1423 N N . HIS A 1 182 ? -15.586 34.562 17.844 1 95.19 182 HIS A N 1
ATOM 1424 C CA . HIS A 1 182 ? -15.875 35.719 18.703 1 95.19 182 HIS A CA 1
ATOM 1425 C C . HIS A 1 182 ? -17.281 36.25 18.469 1 95.19 182 HIS A C 1
ATOM 1427 O O . HIS A 1 182 ? -17.781 37.094 19.219 1 95.19 182 HIS A O 1
ATOM 1433 N N . ARG A 1 183 ? -17.969 35.781 17.5 1 96.88 183 ARG A N 1
ATOM 1434 C CA . ARG A 1 183 ? -19.297 36.281 17.156 1 96.88 183 ARG A CA 1
ATOM 1435 C C . ARG A 1 183 ? -20.375 35.5 17.938 1 96.88 183 ARG A C 1
ATOM 1437 O O . ARG A 1 183 ? -20.219 34.312 18.219 1 96.88 183 ARG A O 1
ATOM 1444 N N . PRO A 1 184 ? -21.469 36.219 18.266 1 97.31 184 PRO A N 1
ATOM 1445 C CA . PRO A 1 184 ? -22.594 35.531 18.906 1 97.31 184 PRO A CA 1
ATOM 1446 C C . PRO A 1 184 ? -23.281 34.531 17.984 1 97.31 184 PRO A C 1
ATOM 1448 O O . PRO A 1 184 ? -23.234 34.688 16.75 1 97.31 184 PRO A O 1
ATOM 1451 N N . PRO A 1 185 ? -23.844 33.5 18.547 1 97.12 185 PRO A N 1
ATOM 1452 C CA . PRO A 1 185 ? -24.469 32.469 17.766 1 97.12 185 PRO A CA 1
ATOM 1453 C C . PRO A 1 185 ? -25.594 32.969 16.875 1 97.12 185 PRO A C 1
ATOM 1455 O O . PRO A 1 185 ? -25.953 32.344 15.875 1 97.12 185 PRO A O 1
ATOM 1458 N N . ASP A 1 186 ? -26.203 34.125 17.219 1 95.62 186 ASP A N 1
ATOM 1459 C CA . ASP A 1 186 ? -27.344 34.594 16.453 1 95.62 186 ASP A CA 1
ATOM 1460 C C . ASP A 1 186 ? -26.906 35.625 15.414 1 95.62 186 ASP A C 1
ATOM 1462 O O . ASP A 1 186 ? -27.75 36.188 14.711 1 95.62 186 ASP A O 1
ATOM 1466 N N . ALA A 1 187 ? -25.625 35.844 15.266 1 97.25 187 ALA A N 1
ATOM 1467 C CA . ALA A 1 187 ? -25.125 36.75 14.234 1 97.25 187 ALA A CA 1
ATOM 1468 C C . ALA A 1 187 ? -25.375 36.188 12.844 1 97.25 187 ALA A C 1
ATOM 1470 O O . ALA A 1 187 ? -25.391 34.969 12.648 1 97.25 187 ALA A O 1
ATOM 1471 N N . PRO A 1 188 ? -25.594 37.125 11.836 1 96.81 188 PRO A N 1
ATOM 1472 C CA . PRO A 1 188 ? -25.828 36.656 10.469 1 96.81 188 PRO A CA 1
ATOM 1473 C C . PRO A 1 188 ? -24.734 35.719 9.961 1 96.81 188 PRO A C 1
ATOM 1475 O O . PRO A 1 188 ? -25.047 34.688 9.328 1 96.81 188 PRO A O 1
ATOM 1478 N N . GLU A 1 189 ? -23.484 36.031 10.258 1 97.25 189 GLU A N 1
ATOM 1479 C CA . GLU A 1 189 ? -22.359 35.188 9.828 1 97.25 189 GLU A CA 1
ATOM 1480 C C . GLU A 1 189 ? -22.406 33.812 10.484 1 97.25 189 GLU A C 1
ATOM 1482 O O . GLU A 1 189 ? -22.109 32.812 9.852 1 97.25 189 GLU A O 1
ATOM 1487 N N . SER A 1 190 ? -22.781 33.844 11.734 1 97.94 190 SER A N 1
ATOM 1488 C CA . SER A 1 190 ? -22.875 32.594 12.477 1 97.94 190 SER A CA 1
ATOM 1489 C C . SER A 1 190 ? -23.984 31.703 11.914 1 97.94 190 SER A C 1
ATOM 1491 O O . SER A 1 190 ? -23.797 30.484 11.75 1 97.94 190 SER A O 1
ATOM 1493 N N . LEU A 1 191 ? -25.094 32.312 11.594 1 97.06 191 LEU A N 1
ATOM 1494 C CA . LEU A 1 191 ? -26.219 31.547 11.07 1 97.06 191 LEU A CA 1
ATOM 1495 C C . LEU A 1 191 ? -25.922 31.016 9.68 1 97.06 191 LEU A C 1
ATOM 1497 O O . LEU A 1 191 ? -26.328 29.906 9.336 1 97.06 191 LEU A O 1
ATOM 1501 N N . GLU A 1 192 ? -25.25 31.828 8.891 1 97.5 192 GLU A N 1
ATOM 1502 C CA . GLU A 1 192 ? -24.828 31.359 7.578 1 97.5 192 GLU A CA 1
ATOM 1503 C C . GLU A 1 192 ? -23.891 30.156 7.699 1 97.5 192 GLU A C 1
ATOM 1505 O O . GLU A 1 192 ? -24 29.203 6.938 1 97.5 192 GLU A O 1
ATOM 1510 N N . LEU A 1 193 ? -22.984 30.266 8.617 1 98.06 193 LEU A N 1
ATOM 1511 C CA . LEU A 1 193 ? -22.031 29.188 8.875 1 98.06 193 LEU A CA 1
ATOM 1512 C C . LEU A 1 193 ? -22.75 27.938 9.359 1 98.06 193 LEU A C 1
ATOM 1514 O O . LEU A 1 193 ? -22.438 26.828 8.938 1 98.06 193 LEU A O 1
ATOM 1518 N N . ALA A 1 194 ? -23.688 28.109 10.211 1 97.88 194 ALA A N 1
ATOM 1519 C CA . ALA A 1 194 ? -24.484 27 10.711 1 97.88 194 ALA A CA 1
ATOM 1520 C C . ALA A 1 194 ? -25.203 26.281 9.57 1 97.88 194 ALA A C 1
ATOM 1522 O O . ALA A 1 194 ? -25.203 25.047 9.508 1 97.88 194 ALA A O 1
ATOM 1523 N N . HIS A 1 195 ? -25.75 27.078 8.703 1 97.31 195 HIS A N 1
ATOM 1524 C CA . HIS A 1 195 ? -26.422 26.516 7.535 1 97.31 195 HIS A CA 1
ATOM 1525 C C . HIS A 1 195 ? -25.453 25.703 6.688 1 97.31 195 HIS A C 1
ATOM 1527 O O . HIS A 1 195 ? -25.766 24.578 6.285 1 97.31 195 HIS A O 1
ATOM 1533 N N . ALA A 1 196 ? -24.328 26.266 6.422 1 97.62 196 ALA A N 1
ATOM 1534 C CA . ALA A 1 196 ? -23.328 25.594 5.613 1 97.62 196 ALA A CA 1
ATOM 1535 C C . ALA A 1 196 ? -22.859 24.297 6.289 1 97.62 196 ALA A C 1
ATOM 1537 O O . ALA A 1 196 ? -22.641 23.281 5.621 1 97.62 196 ALA A O 1
ATOM 1538 N N . LEU A 1 197 ? -22.688 24.312 7.598 1 97.12 197 LEU A N 1
ATOM 1539 C CA . LEU A 1 197 ? -22.266 23.156 8.367 1 97.12 197 LEU A CA 1
ATOM 1540 C C . LEU A 1 197 ? -23.297 22.047 8.297 1 97.12 197 LEU A C 1
ATOM 1542 O O . LEU A 1 197 ? -22.953 20.875 8.086 1 97.12 197 LEU A O 1
ATOM 1546 N N . LEU A 1 198 ? -24.5 22.422 8.414 1 95.31 198 LEU A N 1
ATOM 1547 C CA . LEU A 1 198 ? -25.578 21.438 8.383 1 95.31 198 LEU A CA 1
ATOM 1548 C C . LEU A 1 198 ? -25.734 20.844 6.984 1 95.31 198 LEU A C 1
ATOM 1550 O O . LEU A 1 198 ? -26.016 19.656 6.84 1 95.31 198 LEU A O 1
ATOM 1554 N N . GLU A 1 199 ? -25.578 21.656 5.969 1 95.12 199 GLU A N 1
ATOM 1555 C CA . GLU A 1 199 ? -25.594 21.172 4.594 1 95.12 199 GLU A CA 1
ATOM 1556 C C . GLU A 1 199 ? -24.469 20.172 4.355 1 95.12 199 GLU A C 1
ATOM 1558 O O . GLU A 1 199 ? -24.672 19.125 3.729 1 95.12 199 GLU A O 1
ATOM 1563 N N . TYR A 1 200 ? -23.281 20.547 4.816 1 94.25 200 TYR A N 1
ATOM 1564 C CA . TYR A 1 200 ? -22.141 19.641 4.703 1 94.25 200 TYR A CA 1
ATOM 1565 C C . TYR A 1 200 ? -22.438 18.297 5.383 1 94.25 200 TYR A C 1
ATOM 1567 O O . TYR A 1 200 ? -22.172 17.234 4.816 1 94.25 200 TYR A O 1
ATOM 1575 N N . ALA A 1 201 ? -22.984 18.344 6.57 1 92.81 201 ALA A N 1
ATOM 1576 C CA . ALA A 1 201 ? -23.281 17.141 7.336 1 92.81 201 ALA A CA 1
ATOM 1577 C C . ALA A 1 201 ? -24.297 16.266 6.613 1 92.81 201 ALA A C 1
ATOM 1579 O O . ALA A 1 201 ? -24.188 15.039 6.625 1 92.81 201 ALA A O 1
ATOM 1580 N N . GLU A 1 202 ? -25.266 16.922 6.016 1 91.5 202 GLU A N 1
ATOM 1581 C CA . GLU A 1 202 ? -26.266 16.172 5.262 1 91.5 202 GLU A CA 1
ATOM 1582 C C . GLU A 1 202 ? -25.641 15.359 4.145 1 91.5 202 GLU A C 1
ATOM 1584 O O . GLU A 1 202 ? -25.969 14.188 3.957 1 91.5 202 GLU A O 1
ATOM 1589 N N . GLY A 1 203 ? -24.812 15.984 3.418 1 88.31 203 GLY A N 1
ATOM 1590 C CA . GLY A 1 203 ? -24.109 15.289 2.346 1 88.31 203 GLY A CA 1
ATOM 1591 C C . GLY A 1 203 ? -23.188 14.195 2.846 1 88.31 203 GLY A C 1
ATOM 1592 O O . GLY A 1 203 ? -23.172 13.086 2.312 1 88.31 203 GLY A O 1
ATOM 1593 N N . ALA A 1 204 ? -22.406 14.445 3.906 1 88.12 204 ALA A N 1
ATOM 1594 C CA . ALA A 1 204 ? -21.375 13.539 4.422 1 88.12 204 ALA A CA 1
ATOM 1595 C C . ALA A 1 204 ? -22 12.312 5.074 1 88.12 204 ALA A C 1
ATOM 1597 O O . ALA A 1 204 ? -21.469 11.203 4.977 1 88.12 204 ALA A O 1
ATOM 1598 N N . PHE A 1 205 ? -23.188 12.508 5.613 1 89.75 205 PHE A N 1
ATOM 1599 C CA . PHE A 1 205 ? -23.781 11.406 6.359 1 89.75 205 PHE A CA 1
ATOM 1600 C C . PHE A 1 205 ? -25.047 10.898 5.664 1 89.75 205 PHE A C 1
ATOM 1602 O O . PHE A 1 205 ? -25.734 10.016 6.18 1 89.75 205 PHE A O 1
ATOM 1609 N N . GLY A 1 206 ? -25.375 11.438 4.531 1 87.69 206 GLY A N 1
ATOM 1610 C CA . GLY A 1 206 ? -26.5 10.977 3.732 1 87.69 206 GLY A CA 1
ATOM 1611 C C . GLY A 1 206 ? -27.844 11.156 4.422 1 87.69 206 GLY A C 1
ATOM 1612 O O . GLY A 1 206 ? -28.703 10.289 4.336 1 87.69 206 GLY A O 1
ATOM 1613 N N . GLY A 1 207 ? -27.891 12.109 5.254 1 87.94 207 GLY A N 1
ATOM 1614 C CA . GLY A 1 207 ? -29.141 12.406 5.926 1 87.94 207 GLY A CA 1
ATOM 1615 C C . GLY A 1 207 ? -29.375 11.562 7.164 1 87.94 207 GLY A C 1
ATOM 1616 O O . GLY A 1 207 ? -30.438 11.648 7.789 1 87.94 207 GLY A O 1
ATOM 1617 N N . ASP A 1 208 ? -28.453 10.82 7.516 1 91.62 208 ASP A N 1
ATOM 1618 C CA . ASP A 1 208 ? -28.562 10 8.719 1 91.62 208 ASP A CA 1
ATOM 1619 C C . ASP A 1 208 ? -28.219 10.805 9.969 1 91.62 208 ASP A C 1
ATOM 1621 O O . ASP A 1 208 ? -27.062 10.844 10.391 1 91.62 208 ASP A O 1
ATOM 1625 N N . GLU A 1 209 ? -29.219 11.266 10.578 1 90.88 209 GLU A N 1
ATOM 1626 C CA . GLU A 1 209 ? -29.047 12.156 11.727 1 90.88 209 GLU A CA 1
ATOM 1627 C C . GLU A 1 209 ? -28.5 11.391 12.938 1 90.88 209 GLU A C 1
ATOM 1629 O O . GLU A 1 209 ? -27.734 11.945 13.727 1 90.88 209 GLU A O 1
ATOM 1634 N N . ARG A 1 210 ? -28.969 10.203 12.969 1 91.69 210 ARG A N 1
ATOM 1635 C CA . ARG A 1 210 ? -28.5 9.398 14.086 1 91.69 210 ARG A CA 1
ATOM 1636 C C . ARG A 1 210 ? -26.984 9.172 14.008 1 91.69 210 ARG A C 1
ATOM 1638 O O . ARG A 1 210 ? -26.281 9.336 15.008 1 91.69 210 ARG A O 1
ATOM 1645 N N . LEU A 1 211 ? -26.562 8.852 12.852 1 92.5 211 LEU A N 1
ATOM 1646 C CA . LEU A 1 211 ? -25.141 8.633 12.648 1 92.5 211 LEU A CA 1
ATOM 1647 C C . LEU A 1 211 ? -24.344 9.914 12.891 1 92.5 211 LEU A C 1
ATOM 1649 O O . LEU A 1 211 ? -23.266 9.891 13.477 1 92.5 211 LEU A O 1
ATOM 1653 N N . LEU A 1 212 ? -24.891 11.008 12.461 1 92.62 212 LEU A N 1
ATOM 1654 C CA . LEU A 1 212 ? -24.25 12.305 12.672 1 92.62 212 LEU A CA 1
ATOM 1655 C C . LEU A 1 212 ? -24.078 12.594 14.156 1 92.62 212 LEU A C 1
ATOM 1657 O O . LEU A 1 212 ? -23 13.008 14.594 1 92.62 212 LEU A O 1
ATOM 1661 N N . GLU A 1 213 ? -25.062 12.359 14.922 1 91.88 213 GLU A N 1
ATOM 1662 C CA . GLU A 1 213 ? -25.031 12.625 16.359 1 91.88 213 GLU A CA 1
ATOM 1663 C C . GLU A 1 213 ? -24.016 11.734 17.062 1 91.88 213 GLU A C 1
ATOM 1665 O O . GLU A 1 213 ? -23.297 12.188 17.969 1 91.88 213 GLU A O 1
ATOM 1670 N N . ARG A 1 214 ? -24.016 10.547 16.625 1 91.62 214 ARG A N 1
ATOM 1671 C CA . ARG A 1 214 ? -23.062 9.617 17.219 1 91.62 214 ARG A CA 1
ATOM 1672 C C . ARG A 1 214 ? -21.625 10.023 16.891 1 91.62 214 ARG A C 1
ATOM 1674 O O . ARG A 1 214 ? -20.734 9.961 17.75 1 91.62 214 ARG A O 1
ATOM 1681 N N . TYR A 1 215 ? -21.469 10.391 15.648 1 92.06 215 TYR A N 1
ATOM 1682 C CA . TYR A 1 215 ? -20.125 10.828 15.242 1 92.06 215 TYR A CA 1
ATOM 1683 C C . TYR A 1 215 ? -19.703 12.062 16.031 1 92.06 215 TYR A C 1
ATOM 1685 O O . TYR A 1 215 ? -18.562 12.148 16.484 1 92.06 215 TYR A O 1
ATOM 1693 N N . TRP A 1 216 ? -20.625 12.969 16.188 1 92.44 216 TRP A N 1
ATOM 1694 C CA . TRP A 1 216 ? -20.312 14.188 16.922 1 92.44 216 TRP A CA 1
ATOM 1695 C C . TRP A 1 216 ? -19.969 13.875 18.375 1 92.44 216 TRP A C 1
ATOM 1697 O O . TRP A 1 216 ? -19.031 14.445 18.938 1 92.44 216 TRP A O 1
ATOM 1707 N N . THR A 1 217 ? -20.688 12.953 18.938 1 90.5 217 THR A N 1
ATOM 1708 C CA . THR A 1 217 ? -20.391 12.539 20.312 1 90.5 217 THR A CA 1
ATOM 1709 C C . THR A 1 217 ? -19 11.938 20.406 1 90.5 217 THR A C 1
ATOM 1711 O O . THR A 1 217 ? -18.297 12.141 21.406 1 90.5 217 THR A O 1
ATOM 1714 N N . PHE A 1 218 ? -18.625 11.281 19.391 1 89.25 218 PHE A N 1
ATOM 1715 C CA . PHE A 1 218 ? -17.328 10.609 19.359 1 89.25 218 PHE A CA 1
ATOM 1716 C C . PHE A 1 218 ? -16.203 11.625 19.25 1 89.25 218 PHE A C 1
ATOM 1718 O O . PHE A 1 218 ? -15.18 11.508 19.938 1 89.25 218 PHE A O 1
ATOM 1725 N N . VAL A 1 219 ? -16.375 12.672 18.406 1 89.69 219 VAL A N 1
ATOM 1726 C CA . VAL A 1 219 ? -15.242 13.531 18.062 1 89.69 219 VAL A CA 1
ATOM 1727 C C . VAL A 1 219 ? -15.203 14.734 19 1 89.69 219 VAL A C 1
ATOM 1729 O O . VAL A 1 219 ? -14.172 15.398 19.125 1 89.69 219 VAL A O 1
ATOM 1732 N N . ARG A 1 220 ? -16.328 15.078 19.578 1 90.88 220 ARG A N 1
ATOM 1733 C CA . ARG A 1 220 ? -16.391 16.219 20.484 1 90.88 220 ARG A CA 1
ATOM 1734 C C . ARG A 1 220 ? -15.562 15.992 21.734 1 90.88 220 ARG A C 1
ATOM 1736 O O . ARG A 1 220 ? -15.82 15.055 22.5 1 90.88 220 ARG A O 1
ATOM 1743 N N . PRO A 1 221 ? -14.602 16.812 21.938 1 89.88 221 PRO A N 1
ATOM 1744 C CA . PRO A 1 221 ? -13.789 16.625 23.141 1 89.88 221 PRO A CA 1
ATOM 1745 C C . PRO A 1 221 ? -14.5 17.094 24.406 1 89.88 221 PRO A C 1
ATOM 1747 O O . PRO A 1 221 ? -15.344 17.984 24.359 1 89.88 221 PRO A O 1
ATOM 1750 N N . GLU A 1 222 ? -14.094 16.422 25.469 1 85.25 222 GLU A N 1
ATOM 1751 C CA . GLU A 1 222 ? -14.523 16.938 26.766 1 85.25 222 GLU A CA 1
ATOM 1752 C C . GLU A 1 222 ? -13.836 18.25 27.094 1 85.25 222 GLU A C 1
ATOM 1754 O O . GLU A 1 222 ? -12.75 18.547 26.578 1 85.25 222 GLU A O 1
ATOM 1759 N N . PRO A 1 223 ? -14.586 19.031 27.875 1 84.19 223 PRO A N 1
ATOM 1760 C CA . PRO A 1 223 ? -13.953 20.297 28.25 1 84.19 223 PRO A CA 1
ATOM 1761 C C . PRO A 1 223 ? -12.547 20.125 28.797 1 84.19 223 PRO A C 1
ATOM 1763 O O . PRO A 1 223 ? -12.328 19.281 29.672 1 84.19 223 PRO A O 1
ATOM 1766 N N . GLY A 1 224 ? -11.641 20.734 28.297 1 80.62 224 GLY A N 1
ATOM 1767 C CA . GLY A 1 224 ? -10.273 20.688 28.766 1 80.62 224 GLY A CA 1
ATOM 1768 C C . GLY A 1 224 ? -9.453 19.594 28.094 1 80.62 224 GLY A C 1
ATOM 1769 O O . GLY A 1 224 ? -8.234 19.516 28.297 1 80.62 224 GLY A O 1
ATOM 1770 N N . GLU A 1 225 ? -10.102 18.75 27.328 1 83.62 225 GLU A N 1
ATOM 1771 C CA . GLU A 1 225 ? -9.414 17.656 26.656 1 83.62 225 GLU A CA 1
ATOM 1772 C C . GLU A 1 225 ? -8.992 18.047 25.25 1 83.62 225 GLU A C 1
ATOM 1774 O O . GLU A 1 225 ? -9.594 18.953 24.641 1 83.62 225 GLU A O 1
ATOM 1779 N N . PRO A 1 226 ? -7.957 17.391 24.797 1 82.81 226 PRO A N 1
ATOM 1780 C CA . PRO A 1 226 ? -7.516 17.688 23.438 1 82.81 226 PRO A CA 1
ATOM 1781 C C . PRO A 1 226 ? -8.531 17.266 22.375 1 82.81 226 PRO A C 1
ATOM 1783 O O . PRO A 1 226 ? -9.383 16.406 22.641 1 82.81 226 PRO A O 1
ATOM 1786 N N . ALA A 1 227 ? -8.359 17.953 21.266 1 85.25 227 ALA A N 1
ATOM 1787 C CA . ALA A 1 227 ? -9.242 17.625 20.141 1 85.25 227 ALA A CA 1
ATOM 1788 C C . ALA A 1 227 ? -9.07 16.172 19.703 1 85.25 227 ALA A C 1
ATOM 1790 O O . ALA A 1 227 ? -7.953 15.656 19.672 1 85.25 227 ALA A O 1
ATOM 1791 N N . ARG A 1 228 ? -10.148 15.531 19.359 1 83.38 228 ARG A N 1
ATOM 1792 C CA . ARG A 1 228 ? -10.117 14.172 18.844 1 83.38 228 ARG A CA 1
ATOM 1793 C C . ARG A 1 228 ? -10.047 14.164 17.312 1 83.38 228 ARG A C 1
ATOM 1795 O O . ARG A 1 228 ? -9.719 13.148 16.703 1 83.38 228 ARG A O 1
ATOM 1802 N N . ALA A 1 229 ? -10.461 15.258 16.734 1 86.12 229 ALA A N 1
ATOM 1803 C CA . ALA A 1 229 ? -10.32 15.508 15.297 1 86.12 229 ALA A CA 1
ATOM 1804 C C . ALA A 1 229 ? -9.703 16.875 15.039 1 86.12 229 ALA A C 1
ATOM 1806 O O . ALA A 1 229 ? -9.969 17.828 15.766 1 86.12 229 ALA A O 1
ATOM 1807 N N . TYR A 1 230 ? -8.93 16.922 14.047 1 87.88 230 TYR A N 1
ATOM 1808 C CA . TYR A 1 230 ? -8.195 18.156 13.789 1 87.88 230 TYR A CA 1
ATOM 1809 C C . TYR A 1 230 ? -9.148 19.328 13.57 1 87.88 230 TYR A C 1
ATOM 1811 O O . TYR A 1 230 ? -10.109 19.219 12.805 1 87.88 230 TYR A O 1
ATOM 1819 N N . GLY A 1 231 ? -8.914 20.344 14.281 1 88.38 231 GLY A N 1
ATOM 1820 C CA . GLY A 1 231 ? -9.688 21.578 14.117 1 88.38 231 GLY A CA 1
ATOM 1821 C C . GLY A 1 231 ? -10.891 21.641 15.031 1 88.38 231 GLY A C 1
ATOM 1822 O O . GLY A 1 231 ? -11.57 22.672 15.094 1 88.38 231 GLY A O 1
ATOM 1823 N N . LEU A 1 232 ? -11.148 20.547 15.727 1 91.38 232 LEU A N 1
ATOM 1824 C CA . LEU A 1 232 ? -12.336 20.484 16.578 1 91.38 232 LEU A CA 1
ATOM 1825 C C . LEU A 1 232 ? -11.961 20.5 18.047 1 91.38 232 LEU A C 1
ATOM 1827 O O . LEU A 1 232 ? -12.312 19.578 18.797 1 91.38 232 LEU A O 1
ATOM 1831 N N . ASP A 1 233 ? -11.297 21.609 18.406 1 91.12 233 ASP A N 1
ATOM 1832 C CA . ASP A 1 233 ? -11.031 21.766 19.828 1 91.12 233 ASP A CA 1
ATOM 1833 C C . ASP A 1 233 ? -12.305 22.172 20.578 1 91.12 233 ASP A C 1
ATOM 1835 O O . ASP A 1 233 ? -13.367 22.312 19.984 1 91.12 233 ASP A O 1
ATOM 1839 N N . ASP A 1 234 ? -12.195 22.281 21.844 1 93.4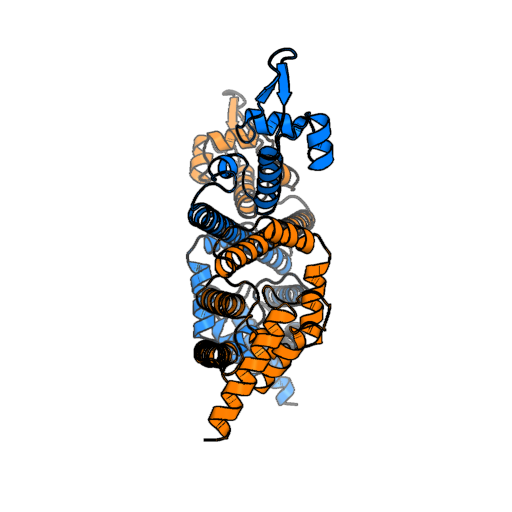4 234 ASP A N 1
ATOM 1840 C CA . ASP A 1 234 ? -13.359 22.531 22.672 1 93.44 234 ASP A CA 1
ATOM 1841 C C . ASP A 1 234 ? -14.078 23.812 22.25 1 93.44 234 ASP A C 1
ATOM 1843 O O . ASP A 1 234 ? -15.297 23.828 22.094 1 93.44 234 ASP A O 1
ATOM 1847 N N . GLU A 1 235 ? -13.336 24.828 22 1 93.19 235 GLU A N 1
ATOM 1848 C CA . GLU A 1 235 ? -13.906 26.125 21.641 1 93.19 235 GLU A CA 1
ATOM 1849 C C . GLU A 1 235 ? -14.648 26.047 20.312 1 93.19 235 GLU A C 1
ATOM 1851 O O . GLU A 1 235 ? -15.789 26.5 20.188 1 93.19 235 GLU A O 1
ATOM 1856 N N . ALA A 1 236 ? -14 25.453 19.375 1 95 236 ALA A N 1
ATOM 1857 C CA . ALA A 1 236 ? -14.609 2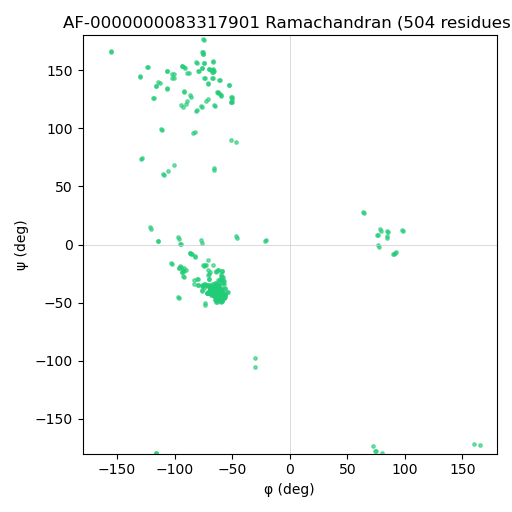5.328 18.047 1 95 236 ALA A CA 1
ATOM 1858 C C . ALA A 1 236 ? -15.859 24.453 18.094 1 95 236 ALA A C 1
ATOM 1860 O O . ALA A 1 236 ? -16.891 24.797 17.516 1 95 236 ALA A O 1
ATOM 1861 N N . SER A 1 237 ? -15.812 23.391 18.844 1 95.56 237 SER A N 1
ATOM 1862 C CA . SER A 1 237 ? -16.938 22.469 18.953 1 95.56 237 SER A CA 1
ATOM 1863 C C . SER A 1 237 ? -18.125 23.125 19.641 1 95.56 237 SER A C 1
ATOM 1865 O O . SER A 1 237 ? -19.266 22.969 19.203 1 95.56 237 SER A O 1
ATOM 1867 N N . ALA A 1 238 ? -17.797 23.859 20.641 1 94.75 238 ALA A N 1
ATOM 1868 C CA . ALA A 1 238 ? -18.859 24.578 21.359 1 94.75 238 ALA A CA 1
ATOM 1869 C C . ALA A 1 238 ? -19.531 25.609 20.469 1 94.75 238 ALA A C 1
ATOM 1871 O O . ALA A 1 238 ? -20.75 25.766 20.516 1 94.75 238 ALA A O 1
ATOM 1872 N N . TYR A 1 239 ? -18.734 26.266 19.734 1 96.94 239 TYR A N 1
ATOM 1873 C CA . TYR A 1 239 ? -19.266 27.266 18.828 1 96.94 239 TYR A CA 1
ATOM 1874 C C . TYR A 1 239 ? -20.156 26.625 17.766 1 96.94 239 TYR A C 1
ATOM 1876 O O . TYR A 1 239 ? -21.25 27.109 17.484 1 96.94 239 TYR A O 1
ATOM 1884 N N . ILE A 1 240 ? -19.672 25.5 17.234 1 97.31 240 ILE A N 1
ATOM 1885 C CA . ILE A 1 240 ? -20.453 24.781 16.234 1 97.31 240 ILE A CA 1
ATOM 1886 C C . ILE A 1 240 ? -21.797 24.375 16.812 1 97.31 240 ILE A C 1
ATOM 1888 O O . ILE A 1 240 ? -22.844 24.562 16.172 1 97.31 240 ILE A O 1
ATOM 1892 N N . GLU A 1 241 ? -21.797 23.922 17.984 1 95.94 241 GLU A N 1
ATOM 1893 C CA . GLU A 1 241 ? -23.031 23.531 18.641 1 95.94 241 GLU A CA 1
ATOM 1894 C C . GLU A 1 241 ? -23.953 24.719 18.875 1 95.94 241 GLU A C 1
ATOM 1896 O O . GLU A 1 241 ? -25.156 24.656 18.594 1 95.94 241 GLU A O 1
ATOM 1901 N N . ALA A 1 242 ? -23.391 25.766 19.297 1 97.12 242 ALA A N 1
ATOM 1902 C CA . ALA A 1 242 ? -24.188 26.953 19.609 1 97.12 242 ALA A CA 1
ATOM 1903 C C . ALA A 1 242 ? -24.859 27.516 18.359 1 97.12 242 ALA A C 1
ATOM 1905 O O . ALA A 1 242 ? -26.047 27.844 18.375 1 97.12 242 ALA A O 1
ATOM 1906 N N . ILE A 1 243 ? -24.062 27.562 17.312 1 97.62 243 ILE A N 1
ATOM 1907 C CA . ILE A 1 243 ? -24.609 28.203 16.125 1 97.62 243 ILE A CA 1
ATOM 1908 C C . ILE A 1 243 ? -25.625 27.281 15.445 1 97.62 243 ILE A C 1
ATOM 1910 O O . ILE A 1 243 ? -26.609 27.75 14.883 1 97.62 243 ILE A O 1
ATOM 1914 N N . THR A 1 244 ? -25.359 26 15.438 1 96.56 244 THR A N 1
ATOM 1915 C CA . THR A 1 244 ? -26.297 25.062 14.82 1 96.56 244 THR A CA 1
ATOM 1916 C C . THR A 1 244 ? -27.594 24.984 15.633 1 96.56 244 THR A C 1
ATOM 1918 O O . THR A 1 244 ? -28.672 24.906 15.062 1 96.56 244 THR A O 1
ATOM 1921 N N . ASP A 1 245 ? -27.469 25.016 16.953 1 95.69 245 ASP A N 1
ATOM 1922 C CA . ASP A 1 245 ? -28.656 25.062 17.812 1 95.69 245 ASP A CA 1
ATOM 1923 C C . ASP A 1 245 ? -29.484 26.297 17.531 1 95.69 245 ASP A C 1
ATOM 1925 O O . ASP A 1 245 ? -30.719 26.219 17.422 1 95.69 245 ASP A O 1
ATOM 1929 N N . GLU A 1 246 ? -28.859 27.406 17.484 1 96.69 246 GLU A N 1
ATOM 1930 C CA . GLU A 1 246 ? -29.547 28.672 17.219 1 96.69 246 GLU A CA 1
ATOM 1931 C C . GLU A 1 246 ? -30.219 28.641 15.852 1 96.69 246 GLU A C 1
ATOM 1933 O O . GLU A 1 246 ? -31.359 29.094 15.711 1 96.69 246 GLU A O 1
ATOM 1938 N N . TYR A 1 247 ? -29.5 28.141 14.883 1 96.06 247 TYR A N 1
ATOM 1939 C CA . TYR A 1 247 ? -30.031 28.016 13.531 1 96.06 247 TYR A CA 1
ATOM 1940 C C . TYR A 1 247 ? -31.297 27.156 13.508 1 96.06 247 TYR A C 1
ATOM 1942 O O . TYR A 1 247 ? -32.281 27.531 12.875 1 96.06 247 TYR A O 1
ATOM 1950 N N . MET A 1 248 ? -31.25 26.047 14.195 1 92.88 248 MET A N 1
ATOM 1951 C CA . MET A 1 248 ? -32.375 25.125 14.25 1 92.88 248 MET A CA 1
ATOM 1952 C C . MET A 1 248 ? -33.562 25.734 15.008 1 92.88 248 MET A C 1
ATOM 1954 O O . MET A 1 248 ? -34.719 25.531 14.648 1 92.88 248 MET A O 1
ATOM 1958 N N . ARG A 1 249 ? -33.281 26.422 16.031 1 92.19 249 ARG A N 1
ATOM 1959 C CA . ARG A 1 249 ? -34.312 27.109 16.797 1 92.19 249 ARG A CA 1
ATOM 1960 C C . ARG A 1 249 ? -35.062 28.109 15.914 1 92.19 249 ARG A C 1
ATOM 1962 O O . ARG A 1 249 ? -36.312 28.219 16 1 92.19 249 ARG A O 1
ATOM 1969 N N . ARG A 1 250 ? -34.469 28.734 15.109 1 91.19 250 ARG A N 1
ATOM 1970 C CA . ARG A 1 250 ? -35.062 29.734 14.234 1 91.19 250 ARG A CA 1
ATOM 1971 C C . ARG A 1 250 ? -35.844 29.078 13.102 1 91.19 250 ARG A C 1
ATOM 1973 O O . ARG A 1 250 ? -36.844 29.625 12.625 1 91.19 250 ARG A O 1
ATOM 1980 N N . ARG A 1 251 ? -35.312 27.984 12.672 1 85.12 251 ARG A N 1
ATOM 1981 C CA . ARG A 1 251 ? -36 27.266 11.617 1 85.12 251 ARG A CA 1
ATOM 1982 C C . ARG A 1 251 ? -37.25 26.562 12.156 1 85.12 251 ARG A C 1
ATOM 1984 O O . ARG A 1 251 ? -38.281 26.484 11.477 1 85.12 251 ARG A O 1
ATOM 1991 N N . GLY A 1 252 ? -37.094 25.75 13.312 1 73.12 252 GLY A N 1
ATOM 1992 C CA . GLY A 1 252 ? -38.25 25.109 13.93 1 73.12 252 GLY A CA 1
ATOM 1993 C C . GLY A 1 252 ? -39.281 26.109 14.453 1 73.12 252 GLY A C 1
ATOM 1994 O O . GLY A 1 252 ? -40.438 25.781 14.609 1 73.12 252 GLY A O 1
ATOM 1995 N N . GLY A 1 253 ? -38.875 27.344 14.992 1 55.06 253 GLY A N 1
ATOM 1996 C CA . GLY A 1 253 ? -39.812 28.391 15.406 1 55.06 253 GLY A CA 1
ATOM 1997 C C . GLY A 1 253 ? -40.531 29.047 14.242 1 55.06 253 GLY A C 1
ATOM 1998 O O . GLY A 1 253 ? -41.438 29.875 14.438 1 55.06 253 GLY A O 1
ATOM 1999 N N . GLN A 1 254 ? -40.062 29.047 13.094 1 41.75 254 GLN A N 1
ATOM 2000 C CA . GLN A 1 254 ? -40.906 29.531 12.008 1 41.75 254 GLN A CA 1
ATOM 2001 C C . GLN A 1 254 ? -41.906 28.469 11.57 1 41.75 254 GLN A C 1
ATOM 2003 O O . GLN A 1 254 ? -41.594 27.281 11.594 1 41.75 254 GLN A O 1
ATOM 2008 N N . MET B 1 1 ? 15.047 41.062 16.312 1 42.91 1 MET B N 1
ATOM 2009 C CA . MET B 1 1 ? 15.32 39.75 15.789 1 42.91 1 MET B CA 1
ATOM 2010 C C . MET B 1 1 ? 16 38.875 16.828 1 42.91 1 MET B C 1
ATOM 2012 O O . MET B 1 1 ? 16.953 39.312 17.5 1 42.91 1 MET B O 1
ATOM 2016 N N . ASP B 1 2 ? 15.367 37.906 17.453 1 50.75 2 ASP B N 1
ATOM 2017 C CA . ASP B 1 2 ? 15.898 37.25 18.641 1 50.75 2 ASP B CA 1
ATOM 2018 C C . ASP B 1 2 ? 17.344 36.781 18.406 1 50.75 2 ASP B C 1
ATOM 2020 O O . ASP B 1 2 ? 17.609 36.062 17.453 1 50.75 2 ASP B O 1
ATOM 2024 N N . SER B 1 3 ? 18.312 37.531 18.672 1 64.12 3 SER B N 1
ATOM 2025 C CA . SER B 1 3 ? 19.766 37.625 18.641 1 64.12 3 SER B CA 1
ATOM 2026 C C . SER B 1 3 ? 20.422 36.375 19.203 1 64.12 3 SER B C 1
ATOM 2028 O O . SER B 1 3 ? 21.641 36.344 19.375 1 64.12 3 SER B O 1
ATOM 2030 N N . ARG B 1 4 ? 19.594 35.281 19.516 1 79 4 ARG B N 1
ATOM 2031 C CA . ARG B 1 4 ? 20.188 34.125 20.172 1 79 4 ARG B CA 1
ATOM 2032 C C . ARG B 1 4 ? 20.891 33.219 19.156 1 79 4 ARG B C 1
ATOM 2034 O O . ARG B 1 4 ? 20.328 32.906 18.109 1 79 4 ARG B O 1
ATOM 2041 N N . THR B 1 5 ? 22.219 33.062 19.234 1 87.62 5 THR B N 1
ATOM 2042 C CA . THR B 1 5 ? 23.016 32.188 18.406 1 87.62 5 THR B CA 1
ATOM 2043 C C . THR B 1 5 ? 23.391 30.922 19.156 1 87.62 5 THR B C 1
ATOM 2045 O O . THR B 1 5 ? 23.406 30.906 20.391 1 87.62 5 THR B O 1
ATOM 2048 N N . TYR B 1 6 ? 23.406 29.891 18.422 1 91.12 6 TYR B N 1
ATOM 2049 C CA . TYR B 1 6 ? 23.75 28.578 18.969 1 91.12 6 TYR B CA 1
ATOM 2050 C C . TYR B 1 6 ? 25.031 28.062 18.328 1 91.12 6 TYR B C 1
ATOM 2052 O O . TYR B 1 6 ? 25.25 28.203 17.125 1 91.12 6 TYR B O 1
ATOM 2060 N N . LYS B 1 7 ? 25.906 27.5 19.219 1 92 7 LYS B N 1
ATOM 2061 C CA . LYS B 1 7 ? 27.016 26.688 18.703 1 92 7 LYS B CA 1
ATOM 2062 C C . LYS B 1 7 ? 26.516 25.328 18.25 1 92 7 LYS B C 1
ATOM 2064 O O . LYS B 1 7 ? 25.391 24.938 18.531 1 92 7 LYS B O 1
ATOM 2069 N N . VAL B 1 8 ? 27.359 24.688 17.484 1 91.5 8 VAL B N 1
ATOM 2070 C CA . VAL B 1 8 ? 26.969 23.438 16.828 1 91.5 8 VAL B CA 1
ATOM 2071 C C . VAL B 1 8 ? 26.5 22.422 17.875 1 91.5 8 VAL B C 1
ATOM 2073 O O . VAL B 1 8 ? 25.516 21.719 17.672 1 91.5 8 VAL B O 1
ATOM 2076 N N . GLY B 1 9 ? 27.203 22.344 18.953 1 91.69 9 GLY B N 1
ATOM 2077 C CA . GLY B 1 9 ? 26.859 21.406 20.016 1 91.69 9 GLY B CA 1
ATOM 2078 C C . GLY B 1 9 ? 25.516 21.703 20.641 1 91.69 9 GLY B C 1
ATOM 2079 O O . GLY B 1 9 ? 24.719 20.797 20.891 1 91.69 9 GLY B O 1
ATOM 2080 N N . GLU B 1 10 ? 25.328 22.938 20.875 1 91.75 10 GLU B N 1
ATOM 2081 C CA . GLU B 1 10 ? 24.062 23.359 21.484 1 91.75 10 GLU B CA 1
ATOM 2082 C C . GLU B 1 10 ? 22.891 23.094 20.531 1 91.75 10 GLU B C 1
ATOM 2084 O O . GLU B 1 10 ? 21.828 22.625 20.969 1 91.75 10 GLU B O 1
ATOM 2089 N N . LEU B 1 11 ? 23.078 23.406 19.297 1 92.31 11 LEU B N 1
ATOM 2090 C CA . LEU B 1 11 ? 22.031 23.188 18.297 1 92.31 11 LEU B CA 1
ATOM 2091 C C . LEU B 1 11 ? 21.703 21.688 18.188 1 92.31 11 LEU B C 1
ATOM 2093 O O . LEU B 1 11 ? 20.547 21.312 18.078 1 92.31 11 LEU B O 1
ATOM 2097 N N . ALA B 1 12 ? 22.719 20.906 18.25 1 93.62 12 ALA B N 1
ATOM 2098 C CA . ALA B 1 12 ? 22.531 19.453 18.188 1 93.62 12 ALA B CA 1
ATOM 2099 C C . ALA B 1 12 ? 21.656 18.953 19.328 1 93.62 12 ALA B C 1
ATOM 2101 O O . ALA B 1 12 ? 20.703 18.203 19.125 1 93.62 12 ALA B O 1
ATOM 2102 N N . ARG B 1 13 ? 21.938 19.422 20.469 1 92.06 13 ARG B N 1
ATOM 2103 C CA . ARG B 1 13 ? 21.188 19.016 21.656 1 92.06 13 ARG B CA 1
ATOM 2104 C C . ARG B 1 13 ? 19.734 19.469 21.578 1 92.06 13 ARG B C 1
ATOM 2106 O O . ARG B 1 13 ? 18.828 18.703 21.906 1 92.06 13 ARG B O 1
ATOM 2113 N N . ARG B 1 14 ? 19.531 20.625 21.125 1 89.75 14 ARG B N 1
ATOM 2114 C CA . ARG B 1 14 ? 18.203 21.203 21.094 1 89.75 14 ARG B CA 1
ATOM 2115 C C . ARG B 1 14 ? 17.344 20.562 20 1 89.75 14 ARG B C 1
ATOM 2117 O O . ARG B 1 14 ? 16.125 20.453 20.156 1 89.75 14 ARG B O 1
ATOM 2124 N N . SER B 1 15 ? 17.984 20.219 18.953 1 90.69 15 SER B N 1
ATOM 2125 C CA . SER B 1 15 ? 17.234 19.719 17.797 1 90.69 15 SER B CA 1
ATOM 2126 C C . SER B 1 15 ? 17.188 18.188 17.797 1 90.69 15 SER B C 1
ATOM 2128 O O . SER B 1 15 ? 16.391 17.594 17.062 1 90.69 15 SER B O 1
ATOM 2130 N N . GLY B 1 16 ? 18.062 17.531 18.531 1 90.94 16 GLY B N 1
ATOM 2131 C CA . GLY B 1 16 ? 18.125 16.078 18.531 1 90.94 16 GLY B CA 1
ATOM 2132 C C . GLY B 1 16 ? 18.828 15.516 17.312 1 90.94 16 GLY B C 1
ATOM 2133 O O . GLY B 1 16 ? 18.703 14.328 17.016 1 90.94 16 GLY B O 1
ATOM 2134 N N . VAL B 1 17 ? 19.5 16.375 16.609 1 93.19 17 VAL B N 1
ATOM 2135 C CA . VAL B 1 17 ? 20.25 15.969 15.438 1 93.19 17 VAL B CA 1
ATOM 2136 C C . VAL B 1 17 ? 21.734 15.875 15.773 1 93.19 17 VAL B C 1
ATOM 2138 O O . VAL B 1 17 ? 22.25 16.656 16.578 1 93.19 17 VAL B O 1
ATOM 2141 N N . SER B 1 18 ? 22.375 15.016 15.18 1 94.5 18 SER B N 1
ATOM 2142 C CA . SER B 1 18 ? 23.797 14.867 15.453 1 94.5 18 SER B CA 1
ATOM 2143 C C . SER B 1 18 ? 24.609 15.992 14.812 1 94.5 18 SER B C 1
ATOM 2145 O O . SER B 1 18 ? 24.172 16.609 13.844 1 94.5 18 SER B O 1
ATOM 2147 N N . VAL B 1 19 ? 25.797 16.172 15.445 1 94.69 19 VAL B N 1
ATOM 2148 C CA . VAL B 1 19 ? 26.703 17.172 14.898 1 94.69 19 VAL B CA 1
ATOM 2149 C C . VAL B 1 19 ? 27.062 16.797 13.461 1 94.69 19 VAL B C 1
ATOM 2151 O O . VAL B 1 19 ? 27.125 17.672 12.586 1 94.69 19 VAL B O 1
ATOM 2154 N N . ALA B 1 20 ? 27.25 15.523 13.234 1 95.38 20 ALA B N 1
ATOM 2155 C CA . ALA B 1 20 ? 27.578 15.047 11.891 1 95.38 20 ALA B CA 1
ATOM 2156 C C . ALA B 1 20 ? 26.453 15.383 10.906 1 95.38 20 ALA B C 1
ATOM 2158 O O . ALA B 1 20 ? 26.734 15.805 9.781 1 95.38 20 ALA B O 1
ATOM 2159 N N . ALA B 1 21 ? 25.281 15.273 11.328 1 94.88 21 ALA B N 1
ATOM 2160 C CA . ALA B 1 21 ? 24.141 15.578 10.469 1 94.88 21 ALA B CA 1
ATOM 2161 C C . ALA B 1 21 ? 24.062 17.078 10.188 1 94.88 21 ALA B C 1
ATOM 2163 O O . ALA B 1 21 ? 23.75 17.484 9.062 1 94.88 21 ALA B O 1
ATOM 2164 N N . LEU B 1 22 ? 24.359 17.859 11.219 1 95.25 22 LEU B N 1
ATOM 2165 C CA . LEU B 1 22 ? 24.344 19.312 11.023 1 95.25 22 LEU B CA 1
ATOM 2166 C C . LEU B 1 22 ? 25.359 19.734 9.969 1 95.25 22 LEU B C 1
ATOM 2168 O O . LEU B 1 22 ? 25.062 20.562 9.102 1 95.25 22 LEU B O 1
ATOM 2172 N N . HIS B 1 23 ? 26.516 19.109 10 1 93.94 23 HIS B N 1
ATOM 2173 C CA . HIS B 1 23 ? 27.547 19.391 9.008 1 93.94 23 HIS B CA 1
ATOM 2174 C C . HIS B 1 23 ? 27.109 18.938 7.621 1 93.94 23 HIS B C 1
ATOM 2176 O O . HIS B 1 23 ? 27.297 19.656 6.637 1 93.94 23 HIS B O 1
ATOM 2182 N N . TYR B 1 24 ? 26.562 17.812 7.637 1 95.25 24 TYR B N 1
ATOM 2183 C CA . TYR B 1 24 ? 26.094 17.266 6.367 1 95.25 24 TYR B CA 1
ATOM 2184 C C . TYR B 1 24 ? 25.031 18.172 5.75 1 95.25 24 TYR B C 1
ATOM 2186 O O . TYR B 1 24 ? 25.062 18.453 4.547 1 95.25 24 TYR B O 1
ATOM 2194 N N . TYR B 1 25 ? 24.078 18.656 6.578 1 95.12 25 TYR B N 1
ATOM 2195 C CA . TYR B 1 25 ? 23.031 19.547 6.098 1 95.12 25 TYR B CA 1
ATOM 2196 C C . TYR B 1 25 ? 23.625 20.844 5.559 1 95.12 25 TYR B C 1
ATOM 2198 O O . TYR B 1 25 ? 23.109 21.406 4.586 1 95.12 25 TYR B O 1
ATOM 2206 N N . GLU B 1 26 ? 24.641 21.312 6.207 1 93.38 26 GLU B N 1
ATOM 2207 C CA . GLU B 1 26 ? 25.344 22.5 5.723 1 93.38 26 GLU B CA 1
ATOM 2208 C C . GLU B 1 26 ? 25.984 22.234 4.359 1 93.38 26 GLU B C 1
ATOM 2210 O O . GLU B 1 26 ? 25.906 23.078 3.463 1 93.38 26 GLU B O 1
ATOM 2215 N N . GLU B 1 27 ? 26.625 21.062 4.227 1 93.75 27 GLU B N 1
ATOM 2216 C CA . GLU B 1 27 ? 27.25 20.688 2.963 1 93.75 27 GLU B CA 1
ATOM 2217 C C . GLU B 1 27 ? 26.234 20.641 1.83 1 93.75 27 GLU B C 1
ATOM 2219 O O . GLU B 1 27 ? 26.547 20.969 0.687 1 93.75 27 GLU B O 1
ATOM 2224 N N . LEU B 1 28 ? 25 20.312 2.133 1 93.88 28 LEU B N 1
ATOM 2225 C CA . LEU B 1 28 ? 23.938 20.188 1.144 1 93.88 28 LEU B CA 1
ATOM 2226 C C . LEU B 1 28 ? 23.266 21.531 0.894 1 93.88 28 LEU B C 1
ATOM 2228 O O . LEU B 1 28 ? 22.375 21.641 0.052 1 93.88 28 LEU B O 1
ATOM 2232 N N . GLY B 1 29 ? 23.641 22.547 1.712 1 91.38 29 GLY B N 1
ATOM 2233 C CA . GLY B 1 29 ? 23.078 23.891 1.555 1 91.38 29 GLY B CA 1
ATOM 2234 C C . GLY B 1 29 ? 21.75 24.062 2.266 1 91.38 29 GLY B C 1
ATOM 2235 O O . GLY B 1 29 ? 21.047 25.062 2.045 1 91.38 29 GLY B O 1
ATOM 2236 N N . LEU B 1 30 ? 21.359 23.125 3.104 1 93.25 30 LEU B N 1
ATOM 2237 C CA . LEU B 1 30 ? 20.094 23.188 3.83 1 93.25 30 LEU B CA 1
ATOM 2238 C C . LEU B 1 30 ? 20.219 24.109 5.035 1 93.25 30 LEU B C 1
ATOM 2240 O O . LEU B 1 30 ? 19.234 24.734 5.449 1 93.25 30 LEU B O 1
ATOM 2244 N N . LEU B 1 31 ? 21.422 24.109 5.652 1 91.88 31 LEU B N 1
ATOM 2245 C CA . LEU B 1 31 ? 21.75 25.047 6.723 1 91.88 31 LEU B CA 1
ATOM 2246 C C . LEU B 1 31 ? 22.844 26 6.293 1 91.88 31 LEU B C 1
ATOM 2248 O O . LEU B 1 31 ? 23.781 25.609 5.594 1 91.88 31 LEU B O 1
ATOM 2252 N N . LYS B 1 32 ? 22.656 27.219 6.691 1 88.69 32 LYS B N 1
ATOM 2253 C CA . LYS B 1 32 ? 23.656 28.219 6.359 1 88.69 32 LYS B CA 1
ATOM 2254 C C . LYS B 1 32 ? 24.094 29 7.598 1 88.69 32 LYS B C 1
ATOM 2256 O O . LYS B 1 32 ? 23.797 30.188 7.723 1 88.69 32 LYS B O 1
ATOM 2261 N N . PRO B 1 33 ? 24.859 28.312 8.398 1 90.44 33 PRO B N 1
ATOM 2262 C CA . PRO B 1 33 ? 25.328 29 9.602 1 90.44 33 PRO B CA 1
ATOM 2263 C C . PRO B 1 33 ? 26.266 30.172 9.289 1 90.44 33 PRO B C 1
ATOM 2265 O O . PRO B 1 33 ? 26.891 30.203 8.219 1 90.44 33 PRO B O 1
ATOM 2268 N N . GLU B 1 34 ? 26.203 31.172 10.172 1 89.19 34 GLU B N 1
ATOM 2269 C CA . GLU B 1 34 ? 27.203 32.25 10.102 1 89.19 34 GLU B CA 1
ATOM 2270 C C . GLU B 1 34 ? 28.5 31.828 10.766 1 89.19 34 GLU B C 1
ATOM 2272 O O . GLU B 1 34 ? 28.547 30.812 11.477 1 89.19 34 GLU B O 1
ATOM 2277 N N . ARG B 1 35 ? 29.484 32.469 10.344 1 88.5 35 ARG B N 1
ATOM 2278 C CA . ARG B 1 35 ? 30.766 32.188 10.969 1 88.5 35 ARG B CA 1
ATOM 2279 C C . ARG B 1 35 ? 31.188 33.344 11.883 1 88.5 35 ARG B C 1
ATOM 2281 O O . ARG B 1 35 ? 31.016 34.531 11.547 1 88.5 35 ARG B O 1
ATOM 2288 N N . HIS B 1 36 ? 31.641 32.938 13.039 1 85.44 36 HIS B N 1
ATOM 2289 C CA . HIS B 1 36 ? 32.156 33.938 13.953 1 85.44 36 HIS B CA 1
ATOM 2290 C C . HIS B 1 36 ? 33.375 34.656 13.344 1 85.44 36 HIS B C 1
ATOM 2292 O O . HIS B 1 36 ? 34.281 34.031 12.805 1 85.44 36 HIS B O 1
ATOM 2298 N N . PRO B 1 37 ? 33.25 35.938 13.445 1 85.56 37 PRO B N 1
ATOM 2299 C CA . PRO B 1 37 ? 34.281 36.719 12.766 1 85.56 37 PRO B CA 1
ATOM 2300 C C . PRO B 1 37 ? 35.688 36.344 13.242 1 85.56 37 PRO B C 1
ATOM 2302 O O . PRO B 1 37 ? 36.625 36.281 12.445 1 85.56 37 PRO B O 1
ATOM 2305 N N . ASP B 1 38 ? 35.938 36.062 14.5 1 88.31 38 ASP B N 1
ATOM 2306 C CA . ASP B 1 38 ? 37.281 35.875 15.062 1 88.31 38 ASP B CA 1
ATOM 2307 C C . ASP B 1 38 ? 37.625 34.375 15.133 1 88.31 38 ASP B C 1
ATOM 2309 O O . ASP B 1 38 ? 38.688 33.969 14.688 1 88.31 38 ASP B O 1
ATOM 2313 N N . SER B 1 39 ? 36.719 33.562 15.594 1 86 39 SER B N 1
ATOM 2314 C CA . SER B 1 39 ? 37 32.156 15.859 1 86 39 SER B CA 1
ATOM 2315 C C . SER B 1 39 ? 36.688 31.281 14.648 1 86 39 SER B C 1
ATOM 2317 O O . SER B 1 39 ? 37.188 30.156 14.539 1 86 39 SER B O 1
ATOM 2319 N N . GLY B 1 40 ? 35.875 31.828 13.789 1 86.5 40 GLY B N 1
ATOM 2320 C CA . GLY B 1 40 ? 35.5 31.062 12.609 1 86.5 40 GLY B CA 1
ATOM 2321 C C . GLY B 1 40 ? 34.469 29.984 12.898 1 86.5 40 GLY B C 1
ATOM 2322 O O . GLY B 1 40 ? 34.031 29.266 11.992 1 86.5 40 GLY B O 1
ATOM 2323 N N . TYR B 1 41 ? 34.094 29.906 14.172 1 88.38 41 TYR B N 1
ATOM 2324 C CA . TYR B 1 41 ? 33.156 28.859 14.539 1 88.38 41 TYR B CA 1
ATOM 2325 C C . TYR B 1 41 ? 31.797 29.109 13.922 1 88.38 41 TYR B C 1
ATOM 2327 O O . TYR B 1 41 ? 31.375 30.25 13.75 1 88.38 41 TYR B O 1
ATOM 2335 N N . ARG B 1 42 ? 31.156 28.016 13.523 1 90.44 42 ARG B N 1
ATOM 2336 C CA . ARG B 1 42 ? 29.781 28.109 13.016 1 90.44 42 ARG B CA 1
ATOM 2337 C C . ARG B 1 42 ? 28.844 28.625 14.094 1 90.44 42 ARG B C 1
ATOM 2339 O O . ARG B 1 42 ? 28.922 28.219 15.258 1 90.44 42 ARG B O 1
ATOM 2346 N N . LEU B 1 43 ? 28.078 29.609 13.703 1 92.19 43 LEU B N 1
ATOM 2347 C CA . LEU B 1 43 ? 27.016 30.109 14.57 1 92.19 43 LEU B CA 1
ATOM 2348 C C . LEU B 1 43 ? 25.641 29.922 13.914 1 92.19 43 LEU B C 1
ATOM 2350 O O . LEU B 1 43 ? 25.438 30.344 12.773 1 92.19 43 LEU B O 1
ATOM 2354 N N . TYR B 1 44 ? 24.766 29.281 14.656 1 92.75 44 TYR B N 1
ATOM 2355 C CA . TYR B 1 44 ? 23.406 29.016 14.18 1 92.75 44 TYR B CA 1
ATOM 2356 C C . TYR B 1 44 ? 22.406 29.906 14.875 1 92.75 44 TYR B C 1
ATOM 2358 O O . TYR B 1 44 ? 22.609 30.328 16.016 1 92.75 44 TYR B O 1
ATOM 2366 N N . GLY B 1 45 ? 21.312 30.266 14.203 1 89.31 45 GLY B N 1
ATOM 2367 C CA . GLY B 1 45 ? 20.25 31.094 14.766 1 89.31 45 GLY B CA 1
ATOM 2368 C C . GLY B 1 45 ? 18.922 30.375 14.867 1 89.31 45 GLY B C 1
ATOM 2369 O O . GLY B 1 45 ? 18.844 29.172 14.594 1 89.31 45 GLY B O 1
ATOM 2370 N N . PRO B 1 46 ? 17.938 31.047 15.336 1 87.81 46 PRO B N 1
ATOM 2371 C CA . PRO B 1 46 ? 16.594 30.469 15.453 1 87.81 46 PRO B CA 1
ATOM 2372 C C . PRO B 1 46 ? 16.047 29.969 14.125 1 87.81 46 PRO B C 1
ATOM 2374 O O . PRO B 1 46 ? 15.289 28.984 14.094 1 87.81 46 PRO B O 1
ATOM 2377 N N . ALA B 1 47 ? 16.422 30.594 13.086 1 87.94 47 ALA B N 1
ATOM 2378 C CA . ALA B 1 47 ? 15.984 30.172 11.766 1 87.94 47 ALA B CA 1
ATOM 2379 C C . ALA B 1 47 ? 16.516 28.781 11.422 1 87.94 47 ALA B C 1
ATOM 2381 O O . ALA B 1 47 ? 15.844 28.016 10.719 1 87.94 47 ALA B O 1
ATOM 2382 N N . ASP B 1 48 ? 17.672 28.5 11.914 1 90.56 48 ASP B N 1
ATOM 2383 C CA . ASP B 1 48 ? 18.266 27.188 11.672 1 90.56 48 ASP B CA 1
ATOM 2384 C C . ASP B 1 48 ? 17.469 26.094 12.406 1 90.56 48 ASP B C 1
ATOM 2386 O O . ASP B 1 48 ? 17.328 24.984 11.891 1 90.56 48 ASP B O 1
ATOM 2390 N N . LEU B 1 49 ? 17.031 26.438 13.555 1 90.12 49 LEU B N 1
ATOM 2391 C CA . LEU B 1 49 ? 16.219 25.5 14.312 1 90.12 49 LEU B CA 1
ATOM 2392 C C . LEU B 1 49 ? 14.922 25.188 13.578 1 90.12 49 LEU B C 1
ATOM 2394 O O . LEU B 1 49 ? 14.5 24.031 13.508 1 90.12 49 LEU B O 1
ATOM 2398 N N . VAL B 1 50 ? 14.344 26.203 13.078 1 90.38 50 VAL B N 1
ATOM 2399 C CA . VAL B 1 50 ? 13.109 26.031 12.32 1 90.38 50 VAL B CA 1
ATOM 2400 C C . VAL B 1 50 ? 13.367 25.172 11.094 1 90.38 50 VAL B C 1
ATOM 2402 O O . VAL B 1 50 ? 12.594 24.266 10.789 1 90.38 50 VAL B O 1
ATOM 2405 N N . ARG B 1 51 ? 14.445 25.438 10.484 1 92.5 51 ARG B N 1
ATOM 2406 C CA . ARG B 1 51 ? 14.789 24.672 9.289 1 92.5 51 ARG B CA 1
ATOM 2407 C C . ARG B 1 51 ? 15.023 23.203 9.617 1 92.5 51 ARG B C 1
ATOM 2409 O O . ARG B 1 51 ? 14.625 22.312 8.859 1 92.5 51 ARG B O 1
ATOM 2416 N N . LEU B 1 52 ? 15.664 22.969 10.695 1 93.44 52 LEU B N 1
ATOM 2417 C CA . LEU B 1 52 ? 15.906 21.594 11.125 1 93.44 52 LEU B CA 1
ATOM 2418 C C . LEU B 1 52 ? 14.586 20.875 11.391 1 93.44 52 LEU B C 1
ATOM 2420 O O . LEU B 1 52 ? 14.438 19.688 11.078 1 93.44 52 LEU B O 1
ATOM 2424 N N . GLN B 1 53 ? 13.672 21.578 11.953 1 92.5 53 GLN B N 1
ATOM 2425 C CA . GLN B 1 53 ? 12.359 21 12.188 1 92.5 53 GLN B CA 1
ATOM 2426 C C . GLN B 1 53 ? 11.656 20.672 10.867 1 92.5 53 GLN B C 1
ATOM 2428 O O . GLN B 1 53 ? 11.016 19.625 10.734 1 92.5 53 GLN B O 1
ATOM 2433 N N . GLU B 1 54 ? 11.82 21.562 9.914 1 94.31 54 GLU B N 1
ATOM 2434 C CA . GLU B 1 54 ? 11.266 21.312 8.586 1 94.31 54 GLU B CA 1
ATOM 2435 C C . GLU B 1 54 ? 11.859 20.062 7.957 1 94.31 54 GLU B C 1
ATOM 2437 O O . GLU B 1 54 ? 11.133 19.234 7.406 1 94.31 54 GLU B O 1
ATOM 2442 N N . ILE B 1 55 ? 13.133 19.969 8.062 1 94.88 55 ILE B N 1
ATOM 2443 C CA . ILE B 1 55 ? 13.836 18.812 7.508 1 94.88 55 ILE B CA 1
ATOM 2444 C C . ILE B 1 55 ? 13.32 17.531 8.156 1 94.88 55 ILE B C 1
ATOM 2446 O O . ILE B 1 55 ? 13.039 16.547 7.465 1 94.88 55 ILE B O 1
ATOM 2450 N N . ALA B 1 56 ? 13.156 17.578 9.438 1 93.81 56 ALA B N 1
ATOM 2451 C CA . ALA B 1 56 ? 12.703 16.406 10.18 1 93.81 56 ALA B CA 1
ATOM 2452 C C . ALA B 1 56 ? 11.32 15.969 9.727 1 93.81 56 ALA B C 1
ATOM 2454 O O . ALA B 1 56 ? 11.086 14.781 9.477 1 93.81 56 ALA B O 1
ATOM 2455 N N . VAL B 1 57 ? 10.398 16.875 9.578 1 95.12 57 VAL B N 1
ATOM 2456 C CA . VAL B 1 57 ? 9.023 16.547 9.219 1 95.12 57 VAL B CA 1
ATOM 2457 C C . VAL B 1 57 ? 8.969 16.062 7.773 1 95.12 57 VAL B C 1
ATOM 2459 O O . VAL B 1 57 ? 8.281 15.078 7.465 1 95.12 57 VAL B O 1
ATOM 2462 N N . LEU B 1 58 ? 9.688 16.703 6.914 1 96.25 58 LEU B N 1
ATOM 2463 C CA . LEU B 1 58 ? 9.672 16.328 5.5 1 96.25 58 LEU B CA 1
ATOM 2464 C C . LEU B 1 58 ? 10.32 14.961 5.293 1 96.25 58 LEU B C 1
ATOM 2466 O O . LEU B 1 58 ? 9.852 14.164 4.473 1 96.25 58 LEU B O 1
ATOM 2470 N N . LYS B 1 59 ? 11.352 14.688 6.059 1 95.44 59 LYS B N 1
ATOM 2471 C CA . LYS B 1 59 ? 11.969 13.367 6.016 1 95.44 59 LYS B CA 1
ATOM 2472 C C . LYS B 1 59 ? 10.992 12.281 6.449 1 95.44 59 LYS B C 1
ATOM 2474 O O . LYS B 1 59 ? 10.945 11.203 5.859 1 95.44 59 LYS B O 1
ATOM 2479 N N . ALA B 1 60 ? 10.242 12.609 7.457 1 94.31 60 ALA B N 1
ATOM 2480 C CA . ALA B 1 60 ? 9.242 11.664 7.941 1 94.31 60 ALA B CA 1
ATOM 2481 C C . ALA B 1 60 ? 8.195 11.375 6.871 1 94.31 60 ALA B C 1
ATOM 2483 O O . ALA B 1 60 ? 7.555 10.32 6.883 1 94.31 60 ALA B O 1
ATOM 2484 N N . MET B 1 61 ? 8.102 12.32 5.945 1 95.88 61 MET B N 1
ATOM 2485 C CA . MET B 1 61 ? 7.121 12.188 4.867 1 95.88 61 MET B CA 1
ATOM 2486 C C . MET B 1 61 ? 7.758 11.562 3.629 1 95.88 61 MET B C 1
ATOM 2488 O O . MET B 1 61 ? 7.121 11.477 2.578 1 95.88 61 MET B O 1
ATOM 2492 N N . GLY B 1 62 ? 8.992 11.242 3.707 1 95.88 62 GLY B N 1
ATOM 2493 C CA . GLY B 1 62 ? 9.648 10.484 2.658 1 95.88 62 GLY B CA 1
ATOM 2494 C C . GLY B 1 62 ? 10.414 11.352 1.681 1 95.88 62 GLY B C 1
ATOM 2495 O O . GLY B 1 62 ? 10.875 10.867 0.642 1 95.88 62 GLY B O 1
ATOM 2496 N N . PHE B 1 63 ? 10.617 12.602 1.994 1 96.31 63 PHE B N 1
ATOM 2497 C CA . PHE B 1 63 ? 11.367 13.469 1.096 1 96.31 63 PHE B CA 1
ATOM 2498 C C . PHE B 1 63 ? 12.852 13.148 1.148 1 96.31 63 PHE B C 1
ATOM 2500 O O . PHE B 1 63 ? 13.398 12.867 2.219 1 96.31 63 PHE B O 1
ATOM 2507 N N . LYS B 1 64 ? 13.453 13.266 -0.038 1 94.38 64 LYS B N 1
ATOM 2508 C CA . LYS B 1 64 ? 14.914 13.266 -0.101 1 94.38 64 LYS B CA 1
ATOM 2509 C C . LYS B 1 64 ? 15.484 14.625 0.283 1 94.38 64 LYS B C 1
ATOM 2511 O O . LYS B 1 64 ? 14.844 15.656 0.059 1 94.38 64 LYS B O 1
ATOM 2516 N N . LEU B 1 65 ? 16.641 14.625 0.849 1 93.88 65 LEU B N 1
ATOM 2517 C CA . LEU B 1 65 ? 17.266 15.867 1.302 1 93.88 65 LEU B CA 1
ATOM 2518 C C . LEU B 1 65 ? 17.422 16.844 0.148 1 93.88 65 LEU B C 1
ATOM 2520 O O . LEU B 1 65 ? 17.266 18.062 0.333 1 93.88 65 LEU B O 1
ATOM 2524 N N . SER B 1 66 ? 17.656 16.297 -1.057 1 91.5 66 SER B N 1
ATOM 2525 C CA . SER B 1 66 ? 17.797 17.156 -2.232 1 91.5 66 SER B CA 1
ATOM 2526 C C . SER B 1 66 ? 16.5 17.891 -2.535 1 91.5 66 SER B C 1
ATOM 2528 O O . SER B 1 66 ? 16.5 19.078 -2.846 1 91.5 66 SER B O 1
ATOM 2530 N N . ALA B 1 67 ? 15.398 17.219 -2.355 1 91.19 67 ALA B N 1
ATOM 2531 C CA . ALA B 1 67 ? 14.086 17.812 -2.613 1 91.19 67 ALA B CA 1
ATOM 2532 C C . ALA B 1 67 ? 13.727 18.828 -1.54 1 91.19 67 ALA B C 1
ATOM 2534 O O . ALA B 1 67 ? 13.062 19.828 -1.826 1 91.19 67 ALA B O 1
ATOM 2535 N N . ILE B 1 68 ? 14.125 18.594 -0.316 1 93.12 68 ILE B N 1
ATOM 2536 C CA . ILE B 1 68 ? 13.852 19.516 0.788 1 93.12 68 ILE B CA 1
ATOM 2537 C C . ILE B 1 68 ? 14.531 20.844 0.534 1 93.12 68 ILE B C 1
ATOM 2539 O O . ILE B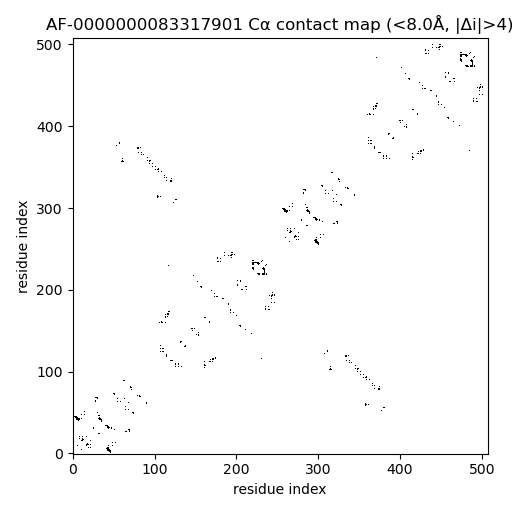 1 68 ? 13.977 21.906 0.838 1 93.12 68 ILE B O 1
ATOM 2543 N N . GLY B 1 69 ? 15.688 20.828 -0.074 1 88.69 69 GLY B N 1
ATOM 2544 C CA . GLY B 1 69 ? 16.438 22.031 -0.378 1 88.69 69 GLY B CA 1
ATOM 2545 C C . GLY B 1 69 ? 15.711 22.938 -1.356 1 88.69 69 GLY B C 1
ATOM 2546 O O . GLY B 1 69 ? 15.938 24.156 -1.366 1 88.69 69 GLY B O 1
ATOM 2547 N N . ASP B 1 70 ? 14.82 22.375 -2.148 1 85.38 70 ASP B N 1
ATOM 2548 C CA . ASP B 1 70 ? 14.094 23.125 -3.16 1 85.38 70 ASP B CA 1
ATOM 2549 C C . ASP B 1 70 ? 12.891 23.844 -2.547 1 85.38 70 ASP B C 1
ATOM 2551 O O . ASP B 1 70 ? 12.305 24.734 -3.176 1 85.38 70 ASP B O 1
ATOM 2555 N N . LEU B 1 71 ? 12.594 23.484 -1.286 1 87.38 71 LEU B N 1
ATOM 2556 C CA . LEU B 1 71 ? 11.445 24.109 -0.637 1 87.38 71 LEU B CA 1
ATOM 2557 C C . LEU B 1 71 ? 11.867 25.359 0.138 1 87.38 71 LEU B C 1
ATOM 2559 O O . LEU B 1 71 ? 12.898 25.359 0.813 1 87.38 71 LEU B O 1
ATOM 2563 N N . PRO B 1 72 ? 11.07 26.422 -0.118 1 79.56 72 PRO B N 1
ATOM 2564 C CA . PRO B 1 72 ? 11.398 27.641 0.625 1 79.56 72 PRO B CA 1
ATOM 2565 C C . PRO B 1 72 ? 11.477 27.406 2.133 1 79.56 72 PRO B C 1
ATOM 2567 O O . PRO B 1 72 ? 10.695 26.625 2.68 1 79.56 72 PRO B O 1
ATOM 2570 N N . ALA B 1 73 ? 12.57 28.078 2.658 1 68.44 73 ALA B N 1
ATOM 2571 C CA . ALA B 1 73 ? 12.789 27.969 4.098 1 68.44 73 ALA B CA 1
ATOM 2572 C C . ALA B 1 73 ? 12.094 29.094 4.855 1 68.44 73 ALA B C 1
ATOM 2574 O O . ALA B 1 73 ? 11.977 30.203 4.344 1 68.44 73 ALA B O 1
ATOM 2575 N N . GLY B 1 74 ? 11.797 28.766 5.945 1 64.19 74 GLY B N 1
ATOM 2576 C CA . GLY B 1 74 ? 11.398 29.797 6.902 1 64.19 74 GLY B CA 1
ATOM 2577 C C . GLY B 1 74 ? 10.031 30.375 6.617 1 64.19 74 GLY B C 1
ATOM 2578 O O . GLY B 1 74 ? 9.156 29.703 6.086 1 64.19 74 GLY B O 1
ATOM 2579 N N . SER B 1 75 ? 9.594 31.375 7.293 1 57.78 75 SER B N 1
ATOM 2580 C CA . SER B 1 75 ? 8.32 32.094 7.301 1 57.78 75 SER B CA 1
ATOM 2581 C C . SER B 1 75 ? 8.219 33.031 6.113 1 57.78 75 SER B C 1
ATOM 2583 O O . SER B 1 75 ? 7.23 33.781 5.977 1 57.78 75 SER B O 1
ATOM 2585 N N . ASP B 1 76 ? 9.297 33 5.16 1 52.97 76 ASP B N 1
ATOM 2586 C CA . ASP B 1 76 ? 9.258 34.094 4.195 1 52.97 76 ASP B CA 1
ATOM 2587 C C . ASP B 1 76 ? 8.438 33.719 2.965 1 52.97 76 ASP B C 1
ATOM 2589 O O . ASP B 1 76 ? 8.625 32.656 2.395 1 52.97 76 ASP B O 1
ATOM 2593 N N . GLY B 1 77 ? 7.375 34.531 2.641 1 56.16 77 GLY B N 1
ATOM 2594 C CA . GLY B 1 77 ? 6.559 34.594 1.441 1 56.16 77 GLY B CA 1
ATOM 2595 C C . GLY B 1 77 ? 5.566 33.469 1.318 1 56.16 77 GLY B C 1
ATOM 2596 O O . GLY B 1 77 ? 5.371 32.688 2.264 1 56.16 77 GLY B O 1
ATOM 2597 N N . PRO B 1 78 ? 4.773 33.406 0.172 1 66.56 78 PRO B N 1
ATOM 2598 C CA . PRO B 1 78 ? 3.68 32.469 -0.027 1 66.56 78 PRO B CA 1
ATOM 2599 C C . PRO B 1 78 ? 4.164 31.016 -0.104 1 66.56 78 PRO B C 1
ATOM 2601 O O . PRO B 1 78 ? 4.395 30.5 -1.199 1 66.56 78 PRO B O 1
ATOM 2604 N N . ARG B 1 79 ? 4.723 30.531 0.992 1 84.69 79 ARG B N 1
ATOM 2605 C CA . ARG B 1 79 ? 5.285 29.188 1.086 1 84.69 79 ARG B CA 1
ATOM 2606 C C . ARG B 1 79 ? 4.195 28.125 0.982 1 84.69 79 ARG B C 1
ATOM 2608 O O . ARG B 1 79 ? 4.465 26.984 0.588 1 84.69 79 ARG B O 1
ATOM 2615 N N . GLU B 1 80 ? 3.051 28.672 1.201 1 87.56 80 GLU B N 1
ATOM 2616 C CA . GLU B 1 80 ? 1.919 27.75 1.248 1 87.56 80 GLU B CA 1
ATOM 2617 C C . GLU B 1 80 ? 1.778 26.984 -0.062 1 87.56 80 GLU B C 1
ATOM 2619 O O . GLU B 1 80 ? 1.699 25.75 -0.06 1 87.56 80 GLU B O 1
ATOM 2624 N N . GLN B 1 81 ? 1.941 27.703 -1.074 1 88 81 GLN B N 1
ATOM 2625 C CA . GLN B 1 81 ? 1.729 27.078 -2.375 1 88 81 GLN B CA 1
ATOM 2626 C C . GLN B 1 81 ? 2.859 26.109 -2.713 1 88 81 GLN B C 1
ATOM 2628 O O . GLN B 1 81 ? 2.617 25.031 -3.252 1 88 81 GLN B O 1
ATOM 2633 N N . SER B 1 82 ? 4.074 26.484 -2.426 1 90.44 82 SER B N 1
ATOM 2634 C CA . SER B 1 82 ? 5.223 25.625 -2.705 1 90.44 82 SER B CA 1
ATOM 2635 C C . SER B 1 82 ? 5.16 24.328 -1.902 1 90.44 82 SER B C 1
ATOM 2637 O O . SER B 1 82 ? 5.398 23.25 -2.441 1 90.44 82 SER B O 1
ATOM 2639 N N . TRP B 1 83 ? 4.793 24.469 -0.674 1 93.12 83 TRP B N 1
ATOM 2640 C CA . TRP B 1 83 ? 4.691 23.297 0.186 1 93.12 83 TRP B CA 1
ATOM 2641 C C . TRP B 1 83 ? 3.543 22.391 -0.257 1 93.12 83 TRP B C 1
ATOM 2643 O O . TRP B 1 83 ? 3.701 21.172 -0.336 1 93.12 83 TRP B O 1
ATOM 2653 N N . LYS B 1 84 ? 2.422 23 -0.576 1 91.25 84 LYS B N 1
ATOM 2654 C CA . LYS B 1 84 ? 1.279 22.219 -1.031 1 91.25 84 LYS B CA 1
ATOM 2655 C C . LYS B 1 84 ? 1.625 21.422 -2.285 1 91.25 84 LYS B C 1
ATOM 2657 O O . LYS B 1 84 ? 1.339 20.219 -2.363 1 91.25 84 LYS B O 1
ATOM 2662 N N . SER B 1 85 ? 2.311 22.078 -3.197 1 91.44 85 SER B N 1
ATOM 2663 C CA . SER B 1 85 ? 2.684 21.422 -4.445 1 91.44 85 SER B CA 1
ATOM 2664 C C . SER B 1 85 ? 3.662 20.281 -4.195 1 91.44 85 SER B C 1
ATOM 2666 O O . SER B 1 85 ? 3.533 19.203 -4.789 1 91.44 85 SER B O 1
ATOM 2668 N N . ALA B 1 86 ? 4.594 20.5 -3.338 1 94 86 ALA B N 1
ATOM 2669 C CA . ALA B 1 86 ? 5.586 19.484 -3.021 1 94 86 ALA B CA 1
ATOM 2670 C C . ALA B 1 86 ? 4.945 18.281 -2.324 1 94 86 ALA B C 1
ATOM 2672 O O . ALA B 1 86 ? 5.254 17.141 -2.639 1 94 86 ALA B O 1
ATOM 2673 N N . LEU B 1 87 ? 4.059 18.594 -1.412 1 95.38 87 LEU B N 1
ATOM 2674 C CA . LEU B 1 87 ? 3.375 17.547 -0.675 1 95.38 87 LEU B CA 1
ATOM 2675 C C . LEU B 1 87 ? 2.498 16.703 -1.605 1 95.38 87 LEU B C 1
ATOM 2677 O O . LEU B 1 87 ? 2.461 15.484 -1.498 1 95.38 87 LEU B O 1
ATOM 2681 N N . LEU B 1 88 ? 1.866 17.375 -2.529 1 93.12 88 LEU B N 1
ATOM 2682 C CA . LEU B 1 88 ? 1.011 16.672 -3.482 1 93.12 88 LEU B CA 1
ATOM 2683 C C . LEU B 1 88 ? 1.837 15.766 -4.391 1 93.12 88 LEU B C 1
ATOM 2685 O O . LEU B 1 88 ? 1.46 14.625 -4.648 1 93.12 88 LEU B O 1
ATOM 2689 N N . ARG B 1 89 ? 2.963 16.266 -4.809 1 94.5 89 ARG B N 1
ATOM 2690 C CA . ARG B 1 89 ? 3.85 15.469 -5.645 1 94.5 89 ARG B CA 1
ATOM 2691 C C . ARG B 1 89 ? 4.379 14.266 -4.879 1 94.5 89 ARG B C 1
ATOM 2693 O O . ARG B 1 89 ? 4.438 13.156 -5.422 1 94.5 89 ARG B O 1
ATOM 2700 N N . GLN B 1 90 ? 4.727 14.516 -3.652 1 96.25 90 GLN B N 1
ATOM 2701 C CA . GLN B 1 90 ? 5.203 13.422 -2.809 1 96.25 90 GLN B CA 1
ATOM 2702 C C . GLN B 1 90 ? 4.117 12.375 -2.602 1 96.25 90 GLN B C 1
ATOM 2704 O O . GLN B 1 90 ? 4.395 11.172 -2.627 1 96.25 90 GLN B O 1
ATOM 2709 N N . SER B 1 91 ? 2.941 12.82 -2.416 1 95.19 91 SER B N 1
ATOM 2710 C CA . SER B 1 91 ? 1.813 11.906 -2.25 1 95.19 91 SER B CA 1
ATOM 2711 C C . SER B 1 91 ? 1.622 11.031 -3.486 1 95.19 91 SER B C 1
ATOM 2713 O O . SER B 1 91 ? 1.404 9.828 -3.371 1 95.19 91 SER B O 1
ATOM 2715 N N . GLN B 1 92 ? 1.754 11.641 -4.617 1 94.81 92 GLN B N 1
ATOM 2716 C CA . GLN B 1 92 ? 1.606 10.906 -5.871 1 94.81 92 GLN B CA 1
ATOM 2717 C C . GLN B 1 92 ? 2.713 9.867 -6.035 1 94.81 92 GLN B C 1
ATOM 2719 O O . GLN B 1 92 ? 2.459 8.75 -6.496 1 94.81 92 GLN B O 1
ATOM 2724 N N . GLN B 1 93 ? 3.896 10.281 -5.66 1 96.31 93 GLN B N 1
ATOM 2725 C CA . GLN B 1 93 ? 5.016 9.344 -5.742 1 96.31 93 GLN B CA 1
ATOM 2726 C C . GLN B 1 93 ? 4.805 8.148 -4.816 1 96.31 93 GLN B C 1
ATOM 2728 O O . GLN B 1 93 ? 5.066 7.008 -5.199 1 96.31 93 GLN B O 1
ATOM 2733 N N . ILE B 1 94 ? 4.344 8.43 -3.654 1 96.81 94 ILE B N 1
ATOM 2734 C CA . ILE B 1 94 ? 4.09 7.375 -2.678 1 96.81 94 ILE B CA 1
ATOM 2735 C C . ILE B 1 94 ? 2.984 6.449 -3.188 1 96.81 94 ILE B C 1
ATOM 2737 O O . ILE B 1 94 ? 3.09 5.227 -3.076 1 96.81 94 ILE B O 1
ATOM 2741 N N . GLU B 1 95 ? 1.968 7.035 -3.777 1 94.62 95 GLU B N 1
ATOM 2742 C CA . GLU B 1 95 ? 0.871 6.246 -4.328 1 94.62 95 GLU B CA 1
ATOM 2743 C C . GLU B 1 95 ? 1.361 5.32 -5.438 1 94.62 95 GLU B C 1
ATOM 2745 O O . GLU B 1 95 ? 0.98 4.148 -5.492 1 94.62 95 GLU B O 1
ATOM 2750 N N . SER B 1 96 ? 2.152 5.844 -6.273 1 95.25 96 SER B N 1
ATOM 2751 C CA . SER B 1 96 ? 2.717 5.039 -7.352 1 95.25 96 SER B CA 1
ATOM 2752 C C . SER B 1 96 ? 3.555 3.889 -6.805 1 95.25 96 SER B C 1
ATOM 2754 O O . SER B 1 96 ? 3.461 2.76 -7.289 1 95.25 96 SER B O 1
ATOM 2756 N N . ARG B 1 97 ? 4.289 4.199 -5.773 1 96.44 97 ARG B N 1
ATOM 2757 C CA . ARG B 1 97 ? 5.117 3.166 -5.16 1 96.44 97 ARG B CA 1
ATOM 2758 C C . ARG B 1 97 ? 4.258 2.096 -4.496 1 96.44 97 ARG B C 1
ATOM 2760 O O . ARG B 1 97 ? 4.57 0.905 -4.578 1 96.44 97 ARG B O 1
ATOM 2767 N N . MET B 1 98 ? 3.266 2.521 -3.883 1 95.88 98 MET B N 1
ATOM 2768 C CA . MET B 1 98 ? 2.355 1.575 -3.244 1 95.88 98 MET B CA 1
ATOM 2769 C C . MET B 1 98 ? 1.704 0.664 -4.277 1 95.88 98 MET B C 1
ATOM 2771 O O . MET B 1 98 ? 1.521 -0.53 -4.031 1 95.88 98 MET B O 1
ATOM 2775 N N . GLU B 1 99 ? 1.357 1.213 -5.398 1 93.25 99 GLU B N 1
ATOM 2776 C CA . GLU B 1 99 ? 0.773 0.42 -6.473 1 93.25 99 GLU B CA 1
ATOM 2777 C C . GLU B 1 99 ? 1.764 -0.619 -6.996 1 93.25 99 GLU B C 1
ATOM 2779 O O . GLU B 1 99 ? 1.388 -1.762 -7.266 1 93.25 99 GLU B O 1
ATOM 2784 N N . GLU B 1 100 ? 2.975 -0.179 -7.094 1 93.81 100 GLU B N 1
ATOM 2785 C CA . GLU B 1 100 ? 4.023 -1.095 -7.535 1 93.81 100 GLU B CA 1
ATOM 2786 C C . GLU B 1 100 ? 4.199 -2.248 -6.551 1 93.81 100 GLU B C 1
ATOM 2788 O O . GLU B 1 100 ? 4.293 -3.408 -6.953 1 93.81 100 GLU B O 1
ATOM 2793 N N . LEU B 1 101 ? 4.207 -1.941 -5.301 1 95.94 101 LEU B N 1
ATOM 2794 C CA . LEU B 1 101 ? 4.387 -2.959 -4.27 1 95.94 101 LEU B CA 1
ATOM 2795 C C . LEU B 1 101 ? 3.189 -3.904 -4.23 1 95.94 101 LEU B C 1
ATOM 2797 O O . LEU B 1 101 ? 3.352 -5.109 -4.02 1 95.94 101 LEU B O 1
ATOM 2801 N N . ALA B 1 102 ? 2.039 -3.352 -4.457 1 93.12 102 ALA B N 1
ATOM 2802 C CA . ALA B 1 102 ? 0.831 -4.176 -4.484 1 93.12 102 ALA B CA 1
ATOM 2803 C C . ALA B 1 102 ? 0.875 -5.18 -5.633 1 93.12 102 ALA B C 1
ATOM 2805 O O . ALA B 1 102 ? 0.454 -6.328 -5.477 1 93.12 102 ALA B O 1
ATOM 2806 N N . ALA B 1 103 ? 1.347 -4.711 -6.734 1 91.19 103 ALA B N 1
ATOM 2807 C CA . ALA B 1 103 ? 1.493 -5.598 -7.887 1 91.19 103 ALA B CA 1
ATOM 2808 C C . ALA B 1 103 ? 2.467 -6.73 -7.586 1 91.19 103 ALA B C 1
ATOM 2810 O O . ALA B 1 103 ? 2.209 -7.887 -7.93 1 91.19 103 ALA B O 1
ATOM 2811 N N . MET B 1 104 ? 3.555 -6.422 -6.941 1 94.38 104 MET B N 1
ATOM 2812 C CA . MET B 1 104 ? 4.539 -7.43 -6.562 1 94.38 104 MET B CA 1
ATOM 2813 C C . MET B 1 104 ? 3.936 -8.445 -5.594 1 94.38 104 MET B C 1
ATOM 2815 O O . MET B 1 104 ? 4.152 -9.648 -5.734 1 94.38 104 MET B O 1
ATOM 2819 N N . ARG B 1 105 ? 3.234 -7.922 -4.664 1 93.38 105 ARG B N 1
ATOM 2820 C CA . ARG B 1 105 ? 2.6 -8.797 -3.682 1 93.38 105 ARG B CA 1
ATOM 2821 C C . ARG B 1 105 ? 1.629 -9.758 -4.352 1 93.38 105 ARG B C 1
ATOM 2823 O O . ARG B 1 105 ? 1.582 -10.945 -4.004 1 93.38 105 ARG B O 1
ATOM 2830 N N . LYS B 1 106 ? 0.856 -9.266 -5.273 1 90.5 106 LYS B N 1
ATOM 2831 C CA . LYS B 1 106 ? -0.075 -10.117 -6.016 1 90.5 106 LYS B CA 1
ATOM 2832 C C . LYS B 1 106 ? 0.663 -11.227 -6.754 1 90.5 106 LYS B C 1
ATOM 2834 O O . LYS B 1 106 ? 0.21 -12.375 -6.773 1 90.5 106 LYS B O 1
ATOM 2839 N N . LEU B 1 107 ? 1.745 -10.898 -7.316 1 92.44 107 LEU B N 1
ATOM 2840 C CA . LEU B 1 107 ? 2.562 -11.883 -8.016 1 92.44 107 LEU B CA 1
ATOM 2841 C C . LEU B 1 107 ? 3.043 -12.969 -7.059 1 92.44 107 LEU B C 1
ATOM 2843 O O . LEU B 1 107 ? 2.984 -14.156 -7.383 1 92.44 107 LEU B O 1
ATOM 2847 N N . ILE B 1 108 ? 3.469 -12.516 -5.945 1 94.69 108 ILE B N 1
ATOM 2848 C CA . ILE B 1 108 ? 3.982 -13.445 -4.949 1 94.69 108 ILE B CA 1
ATOM 2849 C C . ILE B 1 108 ? 2.861 -14.367 -4.477 1 94.69 108 ILE B C 1
ATOM 2851 O O . ILE B 1 108 ? 3.035 -15.586 -4.418 1 94.69 108 ILE B O 1
ATOM 2855 N N . GLU B 1 109 ? 1.747 -13.805 -4.203 1 91.25 109 GLU B N 1
ATOM 2856 C CA . GLU B 1 109 ? 0.609 -14.578 -3.725 1 91.25 109 GLU B CA 1
ATOM 2857 C C . GLU B 1 109 ? 0.151 -15.594 -4.77 1 91.25 109 GLU B C 1
ATOM 2859 O O . GLU B 1 109 ? -0.137 -16.75 -4.445 1 91.25 109 GLU B O 1
ATOM 2864 N N . SER B 1 110 ? 0.078 -15.133 -5.984 1 91.06 110 SER B N 1
ATOM 2865 C CA . SER B 1 110 ? -0.279 -16.031 -7.074 1 91.06 110 SER B CA 1
ATOM 2866 C C . SER B 1 110 ? 0.735 -17.172 -7.207 1 91.06 110 SER B C 1
ATOM 2868 O O . SER B 1 110 ? 0.361 -18.312 -7.434 1 91.06 110 SER B O 1
ATOM 2870 N N . SER B 1 111 ? 1.975 -16.844 -7.062 1 93.5 111 SER B N 1
ATOM 2871 C CA . SER B 1 111 ? 3.039 -17.828 -7.18 1 93.5 111 SER B CA 1
ATOM 2872 C C . SER B 1 111 ? 2.979 -18.844 -6.039 1 93.5 111 SER B C 1
ATOM 2874 O O . SER B 1 111 ? 3.135 -20.047 -6.258 1 93.5 111 SER B O 1
ATOM 2876 N N . LEU B 1 112 ? 2.721 -18.344 -4.859 1 92.19 112 LEU B N 1
ATOM 2877 C CA . LEU B 1 112 ? 2.568 -19.234 -3.707 1 92.19 112 LEU B CA 1
ATOM 2878 C C . LEU B 1 112 ? 1.393 -20.188 -3.902 1 92.19 112 LEU B C 1
ATOM 2880 O O . LEU B 1 112 ? 1.498 -21.375 -3.609 1 92.19 112 LEU B O 1
ATOM 2884 N N . PHE B 1 113 ? 0.341 -19.641 -4.406 1 90.94 113 PHE B N 1
ATOM 2885 C CA . PHE B 1 113 ? -0.84 -20.453 -4.684 1 90.94 113 PHE B CA 1
ATOM 2886 C C . PHE B 1 113 ? -0.526 -21.531 -5.715 1 90.94 113 PHE B C 1
ATOM 2888 O O . PHE B 1 113 ? -0.895 -22.688 -5.535 1 90.94 113 PHE B O 1
ATOM 2895 N N . SER B 1 114 ? 0.14 -21.172 -6.77 1 91.75 114 SER B N 1
ATOM 2896 C CA . SER B 1 114 ? 0.553 -22.125 -7.801 1 91.75 114 SER B CA 1
ATOM 2897 C C . SER B 1 114 ? 1.388 -23.25 -7.211 1 91.75 114 SER B C 1
ATOM 2899 O O . SER B 1 114 ? 1.186 -24.422 -7.547 1 91.75 114 SER B O 1
ATOM 2901 N N . ILE B 1 115 ? 2.311 -22.922 -6.355 1 90.56 115 ILE B N 1
ATOM 2902 C CA . ILE B 1 115 ? 3.154 -23.922 -5.723 1 90.56 115 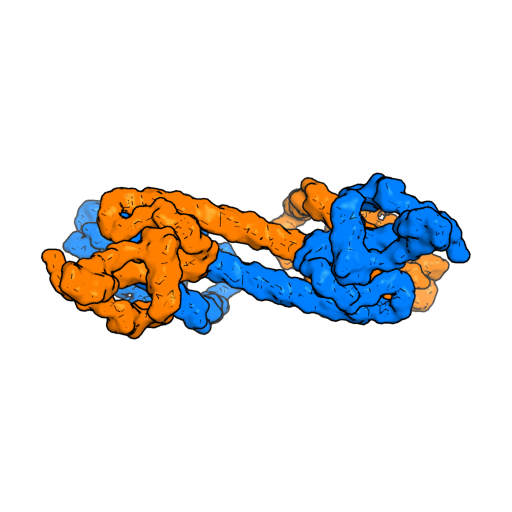ILE B CA 1
ATOM 2903 C C . ILE B 1 115 ? 2.289 -24.891 -4.914 1 90.56 115 ILE B C 1
ATOM 2905 O O . ILE B 1 115 ? 2.504 -26.094 -4.941 1 90.56 115 ILE B O 1
ATOM 2909 N N . GLU B 1 116 ? 1.334 -24.344 -4.242 1 87.81 116 GLU B N 1
ATOM 2910 C CA . GLU B 1 116 ? 0.458 -25.172 -3.42 1 87.81 116 GLU B CA 1
ATOM 2911 C C . GLU B 1 116 ? -0.374 -26.109 -4.281 1 87.81 116 GLU B C 1
ATOM 2913 O O . GLU B 1 116 ? -0.537 -27.281 -3.945 1 87.81 116 GLU B O 1
ATOM 2918 N N . VAL B 1 117 ? -0.902 -25.625 -5.332 1 89.19 117 VAL B N 1
ATOM 2919 C CA . VAL B 1 117 ? -1.766 -26.406 -6.211 1 89.19 117 VAL B CA 1
ATOM 2920 C C . VAL B 1 117 ? -0.952 -27.5 -6.887 1 89.19 117 VAL B C 1
ATOM 2922 O O . VAL B 1 117 ? -1.404 -28.641 -6.988 1 89.19 117 VAL B O 1
ATOM 2925 N N . ASN B 1 118 ? 0.279 -27.219 -7.281 1 90.25 118 ASN B N 1
ATOM 2926 C CA . ASN B 1 118 ? 1.057 -28.141 -8.094 1 90.25 118 ASN B CA 1
ATOM 2927 C C . ASN B 1 118 ? 1.979 -29 -7.234 1 90.25 118 ASN B C 1
ATOM 2929 O O . ASN B 1 118 ? 2.451 -30.047 -7.68 1 90.25 118 ASN B O 1
ATOM 2933 N N . GLY B 1 119 ? 2.268 -28.562 -6.047 1 85.5 119 GLY B N 1
ATOM 2934 C CA . GLY B 1 119 ? 3.205 -29.25 -5.176 1 85.5 119 GLY B CA 1
ATOM 2935 C C . GLY B 1 119 ? 4.656 -29.031 -5.566 1 85.5 119 GLY B C 1
ATOM 2936 O O . GLY B 1 119 ? 5.547 -29.719 -5.086 1 85.5 119 GLY B O 1
ATOM 2937 N N . GLU B 1 120 ? 4.883 -28.109 -6.543 1 89 120 GLU B N 1
ATOM 2938 C CA . GLU B 1 120 ? 6.219 -27.781 -7.02 1 89 120 GLU B CA 1
ATOM 2939 C C . GLU B 1 120 ? 6.258 -26.375 -7.629 1 89 120 GLU B C 1
ATOM 2941 O O . GLU B 1 120 ? 5.211 -25.781 -7.863 1 89 120 GLU B O 1
ATOM 2946 N N . VAL B 1 121 ? 7.457 -25.922 -7.809 1 92 121 VAL B N 1
ATOM 2947 C CA . VAL B 1 121 ? 7.637 -24.625 -8.469 1 92 121 VAL B CA 1
ATOM 2948 C C . VAL B 1 121 ? 7.438 -24.781 -9.977 1 92 121 VAL B C 1
ATOM 2950 O O . VAL B 1 121 ? 8.141 -25.578 -10.617 1 92 121 VAL B O 1
ATOM 2953 N N . VAL B 1 122 ? 6.48 -24.094 -10.461 1 91.75 122 VAL B N 1
ATOM 2954 C CA . VAL B 1 122 ? 6.23 -24.094 -11.898 1 91.75 122 VAL B CA 1
ATOM 2955 C C . VAL B 1 122 ? 6.555 -22.719 -12.484 1 91.75 122 VAL B C 1
ATOM 2957 O O . VAL B 1 122 ? 5.723 -21.812 -12.453 1 91.75 122 VAL B O 1
ATOM 2960 N N . LEU B 1 123 ? 7.707 -22.578 -13.078 1 92.69 123 LEU B N 1
ATOM 2961 C CA . LEU B 1 123 ? 8.227 -21.297 -13.562 1 92.69 123 LEU B CA 1
ATOM 2962 C C . LEU B 1 123 ? 7.332 -20.734 -14.656 1 92.69 123 LEU B C 1
ATOM 2964 O O . LEU B 1 123 ? 7.16 -19.516 -14.75 1 92.69 123 LEU B O 1
ATOM 2968 N N . GLU B 1 124 ? 6.812 -21.625 -15.43 1 92.81 124 GLU B N 1
ATOM 2969 C CA . GLU B 1 124 ? 5.941 -21.172 -16.516 1 92.81 124 GLU B CA 1
ATOM 2970 C C . GLU B 1 124 ? 4.719 -20.438 -15.977 1 92.81 124 GLU B C 1
ATOM 2972 O O . GLU B 1 124 ? 4.273 -19.453 -16.562 1 92.81 124 GLU B O 1
ATOM 2977 N N . ASP B 1 125 ? 4.129 -20.938 -14.891 1 92.44 125 ASP B N 1
ATOM 2978 C CA . ASP B 1 125 ? 3.02 -20.266 -14.234 1 92.44 125 ASP B CA 1
ATOM 2979 C C . ASP B 1 125 ? 3.426 -18.859 -13.789 1 92.44 125 ASP B C 1
ATOM 2981 O O . ASP B 1 125 ? 2.723 -17.875 -14.07 1 92.44 125 ASP B O 1
ATOM 2985 N N . MET B 1 126 ? 4.555 -18.781 -13.195 1 93.62 126 MET B N 1
ATOM 2986 C CA . MET B 1 126 ? 5.02 -17.516 -12.625 1 93.62 126 MET B CA 1
ATOM 2987 C C . MET B 1 126 ? 5.312 -16.5 -13.727 1 93.62 126 MET B C 1
ATOM 2989 O O . MET B 1 126 ? 4.969 -15.32 -13.594 1 93.62 126 MET B O 1
ATOM 2993 N N . ALA B 1 127 ? 5.902 -16.984 -14.742 1 92.44 127 ALA B N 1
ATOM 2994 C CA . ALA B 1 127 ? 6.16 -16.125 -15.891 1 92.44 127 ALA B CA 1
ATOM 2995 C C . ALA B 1 127 ? 4.852 -15.609 -16.5 1 92.44 127 ALA B C 1
ATOM 2997 O O . ALA B 1 127 ? 4.77 -14.453 -16.922 1 92.44 127 ALA B O 1
ATOM 2998 N N . ASP B 1 128 ? 3.875 -16.438 -16.516 1 90.56 128 ASP B N 1
ATOM 2999 C CA . ASP B 1 128 ? 2.566 -16.047 -17.031 1 90.56 128 ASP B CA 1
ATOM 3000 C C . ASP B 1 128 ? 1.925 -14.984 -16.141 1 90.56 128 ASP B C 1
ATOM 3002 O O . ASP B 1 128 ? 1.292 -14.055 -16.641 1 90.56 128 ASP B O 1
ATOM 3006 N N . PHE B 1 129 ? 2.088 -15.141 -14.844 1 90.38 129 PHE B N 1
ATOM 3007 C CA . PHE B 1 129 ? 1.565 -14.141 -13.914 1 90.38 129 PHE B CA 1
ATOM 3008 C C . PHE B 1 129 ? 2.209 -12.781 -14.172 1 90.38 129 PHE B C 1
ATOM 3010 O O . PHE B 1 129 ? 1.528 -11.75 -14.156 1 90.38 129 PHE B O 1
ATOM 3017 N N . VAL B 1 130 ? 3.48 -12.75 -14.391 1 91.25 130 VAL B N 1
ATOM 3018 C CA . VAL B 1 130 ? 4.215 -11.516 -14.656 1 91.25 130 VAL B CA 1
ATOM 3019 C C . VAL B 1 130 ? 3.688 -10.859 -15.93 1 91.25 130 VAL B C 1
ATOM 3021 O O . VAL B 1 130 ? 3.451 -9.656 -15.969 1 91.25 130 VAL B O 1
ATOM 3024 N N . ARG B 1 131 ? 3.467 -11.703 -16.906 1 87.06 131 ARG B N 1
ATOM 3025 C CA . ARG B 1 131 ? 2.977 -11.195 -18.188 1 87.06 131 ARG B CA 1
ATOM 3026 C C . ARG B 1 131 ? 1.593 -10.57 -18.031 1 87.06 131 ARG B C 1
ATOM 3028 O O . ARG B 1 131 ? 1.3 -9.539 -18.656 1 87.06 131 ARG B O 1
ATOM 3035 N N . GLN B 1 132 ? 0.759 -11.148 -17.234 1 81.88 132 GLN B N 1
ATOM 3036 C CA . GLN B 1 132 ? -0.61 -10.688 -17.016 1 81.88 132 GLN B CA 1
ATOM 3037 C C . GLN B 1 132 ? -0.636 -9.375 -16.234 1 81.88 132 GLN B C 1
ATOM 3039 O O . GLN B 1 132 ? -1.572 -8.586 -16.375 1 81.88 132 GLN B O 1
ATOM 3044 N N . LEU B 1 133 ? 0.283 -9.188 -15.273 1 76.94 133 LEU B N 1
ATOM 3045 C CA . LEU B 1 133 ? 0.342 -7.949 -14.508 1 76.94 133 LEU B CA 1
ATOM 3046 C C . LEU B 1 133 ? 0.66 -6.762 -15.414 1 76.94 133 LEU B C 1
ATOM 3048 O O . LEU B 1 133 ? 0.133 -5.668 -15.211 1 76.94 133 LEU B O 1
ATOM 3052 N N . GLY B 1 134 ? 1.646 -6.91 -16.188 1 63.56 134 GLY B N 1
ATOM 3053 C CA . GLY B 1 134 ? 1.987 -5.852 -17.125 1 63.56 134 GLY B CA 1
ATOM 3054 C C . GLY B 1 134 ? 0.867 -5.523 -18.094 1 63.56 134 GLY B C 1
ATOM 3055 O O . GLY B 1 134 ? 0.778 -4.402 -18.594 1 63.56 134 GLY B O 1
ATOM 3056 N N . ASP B 1 135 ? 0.194 -6.582 -18.203 1 59.16 135 ASP B N 1
ATOM 3057 C CA . ASP B 1 135 ? -0.852 -6.398 -19.203 1 59.16 135 ASP B CA 1
ATOM 3058 C C . ASP B 1 135 ? -2.1 -5.77 -18.594 1 59.16 135 ASP B C 1
ATOM 3060 O O . ASP B 1 135 ? -2.359 -5.938 -17.391 1 59.16 135 ASP B O 1
ATOM 3064 N N . PHE B 1 136 ? -2.691 -4.715 -19.031 1 49.16 136 PHE B N 1
ATOM 3065 C CA . PHE B 1 136 ? -3.975 -4.062 -18.797 1 49.16 136 PHE B CA 1
ATOM 3066 C C . PHE B 1 136 ? -4.98 -5.039 -18.203 1 49.16 136 PHE B C 1
ATOM 3068 O O . PHE B 1 136 ? -6.066 -4.641 -17.781 1 49.16 136 PHE B O 1
ATOM 3075 N N . ASP B 1 137 ? -4.555 -6.191 -17.938 1 54 137 ASP B N 1
ATOM 3076 C CA . ASP B 1 137 ? -5.512 -7.273 -17.719 1 54 137 ASP B CA 1
ATOM 3077 C C . ASP B 1 137 ? -6.031 -7.277 -16.281 1 54 137 ASP B C 1
ATOM 3079 O O . ASP B 1 137 ? -7.199 -7.578 -16.031 1 54 137 ASP B O 1
ATOM 3083 N N . ALA B 1 138 ? -5.195 -6.828 -15.367 1 57.88 138 ALA B N 1
ATOM 3084 C CA . ALA B 1 138 ? -5.73 -6.801 -14.008 1 57.88 138 ALA B CA 1
ATOM 3085 C C . ALA B 1 138 ? -6.898 -5.824 -13.898 1 57.88 138 ALA B C 1
ATOM 3087 O O . ALA B 1 138 ? -7.898 -6.113 -13.234 1 57.88 138 ALA B O 1
ATOM 3088 N N . SER B 1 139 ? -6.695 -4.781 -14.531 1 60.16 139 SER B N 1
ATOM 3089 C CA . SER B 1 139 ? -7.773 -3.801 -14.555 1 60.16 139 SER B CA 1
ATOM 3090 C C . SER B 1 139 ? -9.023 -4.367 -15.227 1 60.16 139 SER B C 1
ATOM 3092 O O . SER B 1 139 ? -10.141 -4.152 -14.758 1 60.16 139 SER B O 1
ATOM 3094 N N . ARG B 1 140 ? -8.789 -5.238 -16.141 1 62.72 140 ARG B N 1
ATOM 3095 C CA . ARG B 1 140 ? -9.922 -5.801 -16.875 1 62.72 140 ARG B CA 1
ATOM 3096 C C . ARG B 1 140 ? -10.664 -6.824 -16.031 1 62.72 140 ARG B C 1
ATOM 3098 O O . ARG B 1 140 ? -11.898 -6.859 -16.016 1 62.72 140 ARG B O 1
ATOM 3105 N N . LYS B 1 141 ? -9.938 -7.594 -15.328 1 70.69 141 LYS B N 1
ATOM 3106 C CA . LYS B 1 141 ? -10.57 -8.586 -14.477 1 70.69 141 LYS B CA 1
ATOM 3107 C C . LYS B 1 141 ? -11.359 -7.922 -13.352 1 70.69 141 LYS B C 1
ATOM 3109 O O . LYS B 1 141 ? -12.445 -8.375 -12.992 1 70.69 141 LYS B O 1
ATOM 3114 N N . GLY B 1 142 ? -10.773 -6.879 -12.883 1 71.38 142 GLY B N 1
ATOM 3115 C CA . GLY B 1 142 ? -11.477 -6.121 -11.859 1 71.38 142 GLY B CA 1
ATOM 3116 C C . GLY B 1 142 ? -12.758 -5.484 -12.367 1 71.38 142 GLY B C 1
ATOM 3117 O O . GLY B 1 142 ? -13.789 -5.547 -11.703 1 71.38 142 GLY B O 1
ATOM 3118 N N . GLU B 1 1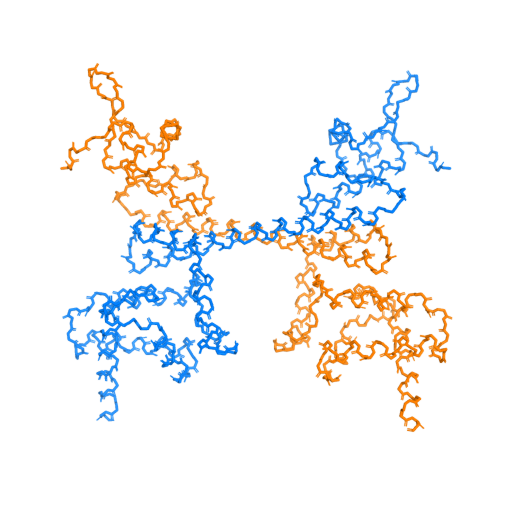43 ? -12.641 -5.02 -13.547 1 75.5 143 GLU B N 1
ATOM 3119 C CA . GLU B 1 143 ? -13.812 -4.402 -14.172 1 75.5 143 GLU B CA 1
ATOM 3120 C C . GLU B 1 143 ? -14.883 -5.441 -14.477 1 75.5 143 GLU B C 1
ATOM 3122 O O . GLU B 1 143 ? -16.078 -5.184 -14.305 1 75.5 143 GLU B O 1
ATOM 3127 N N . ALA B 1 144 ? -14.398 -6.562 -14.945 1 79.12 144 ALA B N 1
ATOM 3128 C CA . ALA B 1 144 ? -15.352 -7.629 -15.25 1 79.12 144 ALA B CA 1
ATOM 3129 C C . ALA B 1 144 ? -16.094 -8.07 -13.992 1 79.12 144 ALA B C 1
ATOM 3131 O O . ALA B 1 144 ? -17.297 -8.32 -14.031 1 79.12 144 ALA B O 1
ATOM 3132 N N . ARG B 1 145 ? -15.406 -8.117 -12.891 1 80.62 145 ARG B N 1
ATOM 3133 C CA . ARG B 1 145 ? -16.016 -8.5 -11.625 1 80.62 145 ARG B CA 1
ATOM 3134 C C . ARG B 1 145 ? -17.031 -7.457 -11.164 1 80.62 145 ARG B C 1
ATOM 3136 O O . ARG B 1 145 ? -18.109 -7.801 -10.688 1 80.62 145 ARG B O 1
ATOM 3143 N N . ARG B 1 146 ? -16.656 -6.246 -11.375 1 80.88 146 ARG B N 1
ATOM 3144 C CA . ARG B 1 146 ? -17.531 -5.16 -10.945 1 80.88 146 ARG B CA 1
ATOM 3145 C C . ARG B 1 146 ? -18.781 -5.094 -11.812 1 80.88 146 ARG B C 1
ATOM 3147 O O . ARG B 1 146 ? -19.844 -4.672 -11.352 1 80.88 146 ARG B O 1
ATOM 3154 N N . ALA B 1 147 ? -18.656 -5.57 -13 1 82.94 147 ALA B N 1
ATOM 3155 C CA . ALA B 1 147 ? -19.797 -5.574 -13.922 1 82.94 147 ALA B CA 1
ATOM 3156 C C . ALA B 1 147 ? -20.734 -6.742 -13.633 1 82.94 147 ALA B C 1
ATOM 3158 O O . ALA B 1 147 ? -21.938 -6.637 -13.828 1 82.94 147 ALA B O 1
ATOM 3159 N N . PHE B 1 148 ? -20.141 -7.754 -13.141 1 85.81 148 PHE B N 1
ATOM 3160 C CA . PHE B 1 148 ? -20.906 -8.992 -12.977 1 85.81 148 PHE B CA 1
ATOM 3161 C C . PHE B 1 148 ? -21.516 -9.062 -11.586 1 85.81 148 PHE B C 1
ATOM 3163 O O . PHE B 1 148 ? -22.594 -9.641 -11.406 1 85.81 148 PHE B O 1
ATOM 3170 N N . PHE B 1 149 ? -20.859 -8.375 -10.562 1 88.44 149 PHE B N 1
ATOM 3171 C CA . PHE B 1 149 ? -21.297 -8.508 -9.172 1 88.44 149 PHE B CA 1
ATOM 3172 C C . PHE B 1 149 ? -21.625 -7.145 -8.578 1 88.44 149 PHE B C 1
ATOM 3174 O O . PHE B 1 149 ? -21.047 -6.129 -8.977 1 88.44 149 PHE B O 1
ATOM 3181 N N . SER B 1 150 ? -22.531 -7.207 -7.609 1 85.25 150 SER B N 1
ATOM 3182 C CA . SER B 1 150 ? -22.781 -5.996 -6.836 1 85.25 150 SER B CA 1
ATOM 3183 C C . SER B 1 150 ? -21.656 -5.727 -5.844 1 85.25 150 SER B C 1
ATOM 3185 O O . SER B 1 150 ? -20.859 -6.609 -5.559 1 85.25 150 SER B O 1
ATOM 3187 N N . ASP B 1 151 ? -21.625 -4.5 -5.285 1 80.19 151 ASP B N 1
ATOM 3188 C CA . ASP B 1 151 ? -20.609 -4.141 -4.297 1 80.19 151 ASP B CA 1
ATOM 3189 C C . ASP B 1 151 ? -20.703 -5.043 -3.07 1 80.19 151 ASP B C 1
ATOM 3191 O O . ASP B 1 151 ? -19.672 -5.434 -2.508 1 80.19 151 ASP B O 1
ATOM 3195 N N . GLU B 1 152 ? -21.844 -5.27 -2.725 1 79.5 152 GLU B N 1
ATOM 3196 C CA . GLU B 1 152 ? -22.047 -6.137 -1.566 1 79.5 152 GLU B CA 1
ATOM 3197 C C . GLU B 1 152 ? -21.547 -7.551 -1.84 1 79.5 152 GLU B C 1
ATOM 3199 O O . GLU B 1 152 ? -20.906 -8.164 -0.983 1 79.5 152 GLU B O 1
ATOM 3204 N N . GLU B 1 153 ? -21.844 -7.992 -3.057 1 83.75 153 GLU B N 1
ATOM 3205 C CA . GLU B 1 153 ? -21.391 -9.328 -3.438 1 83.75 153 GLU B CA 1
ATOM 3206 C C . GLU B 1 153 ? -19.859 -9.398 -3.49 1 83.75 153 GLU B C 1
ATOM 3208 O O . GLU B 1 153 ? -19.266 -10.383 -3.045 1 83.75 153 GLU B O 1
ATOM 3213 N N . LEU B 1 154 ? -19.281 -8.398 -4.008 1 83 154 LEU B N 1
ATOM 3214 C CA . LEU B 1 154 ? -17.844 -8.359 -4.168 1 83 154 LEU B CA 1
ATOM 3215 C C . LEU B 1 154 ? -17.141 -8.477 -2.818 1 83 154 LEU B C 1
ATOM 3217 O O . LEU B 1 154 ? -16.078 -9.094 -2.717 1 83 154 LEU B O 1
ATOM 3221 N N . ARG B 1 155 ? -17.766 -8 -1.825 1 77.62 155 ARG B N 1
ATOM 3222 C CA . ARG B 1 155 ? -17.188 -8.039 -0.486 1 77.62 155 ARG B CA 1
ATOM 3223 C C . ARG B 1 155 ? -17.234 -9.445 0.1 1 77.62 155 ARG B C 1
ATOM 3225 O O . ARG B 1 155 ? -16.438 -9.789 0.968 1 77.62 155 ARG B O 1
ATOM 3232 N N . ARG B 1 156 ? -18.047 -10.203 -0.463 1 79.38 156 ARG B N 1
ATOM 3233 C CA . ARG B 1 156 ? -18.281 -11.531 0.102 1 79.38 156 ARG B CA 1
ATOM 3234 C C . ARG B 1 156 ? -17.547 -12.602 -0.701 1 79.38 156 ARG B C 1
ATOM 3236 O O . ARG B 1 156 ? -17.375 -13.734 -0.231 1 79.38 156 ARG B O 1
ATOM 3243 N N . LEU B 1 157 ? -17.172 -12.195 -1.883 1 80.5 157 LEU B N 1
ATOM 3244 C CA . LEU B 1 157 ? -16.531 -13.156 -2.768 1 80.5 157 LEU B CA 1
ATOM 3245 C C . LEU B 1 157 ? -15.133 -13.5 -2.27 1 80.5 157 LEU B C 1
ATOM 3247 O O . LEU B 1 157 ? -14.461 -12.656 -1.679 1 80.5 157 LEU B O 1
ATOM 3251 N N . PRO B 1 158 ? -14.898 -14.797 -2.375 1 71.19 158 PRO B N 1
ATOM 3252 C CA . PRO B 1 158 ? -13.508 -15.117 -2.078 1 71.19 158 PRO B CA 1
ATOM 3253 C C . PRO B 1 158 ? -12.523 -14.258 -2.863 1 71.19 158 PRO B C 1
ATOM 3255 O O . PRO B 1 158 ? -12.766 -13.938 -4.027 1 71.19 158 PRO B O 1
ATOM 3258 N N . GLN B 1 159 ? -11.789 -13.664 -2.064 1 62.03 159 GLN B N 1
ATOM 3259 C CA . GLN B 1 159 ? -10.789 -12.844 -2.738 1 62.03 159 GLN B CA 1
ATOM 3260 C C . GLN B 1 159 ? -9.727 -13.719 -3.404 1 62.03 159 GLN B C 1
ATOM 3262 O O . GLN B 1 159 ? -9.438 -14.82 -2.932 1 62.03 159 GLN B O 1
ATOM 3267 N N . PRO B 1 160 ? -9.641 -13.383 -4.742 1 54.91 160 PRO B N 1
ATOM 3268 C CA . PRO B 1 160 ? -8.695 -14.258 -5.441 1 54.91 160 PRO B CA 1
ATOM 3269 C C . PRO B 1 160 ? -7.57 -14.758 -4.535 1 54.91 160 PRO B C 1
ATOM 3271 O O . PRO B 1 160 ? -7.359 -15.969 -4.414 1 54.91 160 PRO B O 1
ATOM 3274 N N . VAL B 1 161 ? -6.25 -14.305 -4.551 1 53.25 161 VAL B N 1
ATOM 3275 C CA . VAL B 1 161 ? -5.066 -14.984 -4.039 1 53.25 161 VAL B CA 1
ATOM 3276 C C . VAL B 1 161 ? -4.684 -14.406 -2.68 1 53.25 161 VAL B C 1
ATOM 3278 O O . VAL B 1 161 ? -4.105 -13.32 -2.598 1 53.25 161 VAL B O 1
ATOM 3281 N N . GLU B 1 162 ? -5.73 -14.781 -1.662 1 61 162 GLU B N 1
ATOM 3282 C CA . GLU B 1 162 ? -5.219 -14.398 -0.349 1 61 162 GLU B CA 1
ATOM 3283 C C . GLU B 1 162 ? -4.52 -15.578 0.33 1 61 162 GLU B C 1
ATOM 3285 O O . GLU B 1 162 ? -4.871 -16.734 0.092 1 61 162 GLU B O 1
ATOM 3290 N N . THR B 1 163 ? -3.15 -15.336 0.625 1 65.56 163 THR B N 1
ATOM 3291 C CA . THR B 1 163 ? -2.459 -16.297 1.48 1 65.56 163 THR B CA 1
ATOM 3292 C C . THR B 1 163 ? -3.256 -16.547 2.756 1 65.56 163 THR B C 1
ATOM 3294 O O . THR B 1 163 ? -4.039 -15.703 3.189 1 65.56 163 THR B O 1
ATOM 3297 N N . GLY B 1 164 ? -3.514 -17.828 3.031 1 75.44 164 GLY B N 1
ATOM 3298 C CA . GLY B 1 164 ? -4.219 -18.219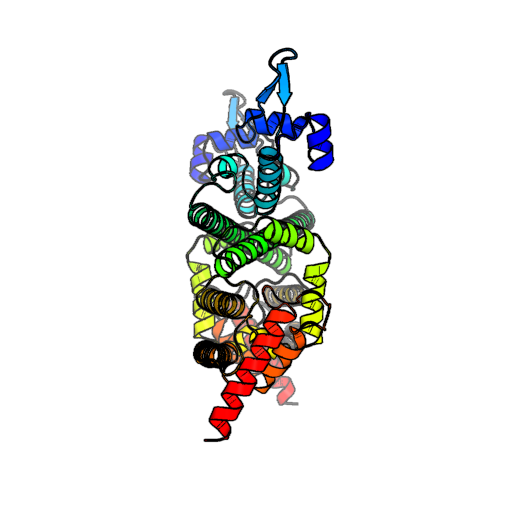 4.246 1 75.44 164 GLY B CA 1
ATOM 3299 C C . GLY B 1 164 ? -4.84 -19.594 4.164 1 75.44 164 GLY B C 1
ATOM 3300 O O . GLY B 1 164 ? -4.641 -20.312 3.184 1 75.44 164 GLY B O 1
ATOM 3301 N N . PRO B 1 165 ? -5.578 -19.797 5.195 1 81.62 165 PRO B N 1
ATOM 3302 C CA . PRO B 1 165 ? -6.121 -21.156 5.305 1 81.62 165 PRO B CA 1
ATOM 3303 C C . PRO B 1 165 ? -7.133 -21.469 4.203 1 81.62 165 PRO B C 1
ATOM 3305 O O . PRO B 1 165 ? -7.172 -22.594 3.703 1 81.62 165 PRO B O 1
ATOM 3308 N N . GLN B 1 166 ? -7.852 -20.5 3.809 1 83.69 166 GLN B N 1
ATOM 3309 C CA . GLN B 1 166 ? -8.852 -20.719 2.773 1 83.69 166 GLN B CA 1
ATOM 3310 C C . GLN B 1 166 ? -8.195 -20.984 1.419 1 83.69 166 GLN B C 1
ATOM 3312 O O . GLN B 1 166 ? -8.641 -21.844 0.662 1 83.69 166 GLN B O 1
ATOM 3317 N N . ALA B 1 167 ? -7.23 -20.266 1.18 1 85.56 167 ALA B N 1
ATOM 3318 C CA . ALA B 1 167 ? -6.492 -20.438 -0.068 1 85.56 167 ALA B CA 1
ATOM 3319 C C . ALA B 1 167 ? -5.812 -21.812 -0.111 1 85.56 167 ALA B C 1
ATOM 3321 O O . ALA B 1 167 ? -5.809 -22.469 -1.148 1 85.56 167 ALA B O 1
ATOM 3322 N N . GLU B 1 168 ? -5.34 -22.188 1.017 1 86.5 168 GLU B N 1
ATOM 3323 C CA . GLU B 1 168 ? -4.68 -23.484 1.107 1 86.5 168 GLU B CA 1
ATOM 3324 C C . GLU B 1 168 ? -5.672 -24.625 0.897 1 86.5 168 GLU B C 1
ATOM 3326 O O . GLU B 1 168 ? -5.359 -25.609 0.219 1 86.5 168 GLU B O 1
ATOM 3331 N N . ALA B 1 169 ? -6.781 -24.438 1.519 1 90.38 169 ALA B N 1
ATOM 3332 C CA . ALA B 1 169 ? -7.816 -25.453 1.357 1 90.38 169 ALA B CA 1
ATOM 3333 C C . ALA B 1 169 ? -8.25 -25.562 -0.101 1 90.38 169 ALA B C 1
ATOM 3335 O O . ALA B 1 169 ? -8.422 -26.672 -0.62 1 90.38 169 ALA B O 1
ATOM 3336 N N . TRP B 1 170 ? -8.438 -24.516 -0.708 1 92.25 170 TRP B N 1
ATOM 3337 C CA . TRP B 1 170 ? -8.844 -24.5 -2.109 1 92.25 170 TRP B CA 1
ATOM 3338 C C . TRP B 1 170 ? -7.762 -25.141 -2.988 1 92.25 170 TRP B C 1
ATOM 3340 O O . TRP B 1 170 ? -8.07 -25.938 -3.879 1 92.25 170 TRP B O 1
ATOM 3350 N N . ALA B 1 171 ? -6.539 -24.797 -2.711 1 91.56 171 ALA B N 1
ATOM 3351 C CA . ALA B 1 171 ? -5.426 -25.375 -3.465 1 91.56 171 ALA B CA 1
ATOM 3352 C C . ALA B 1 171 ? -5.406 -26.906 -3.332 1 91.56 171 ALA B C 1
ATOM 3354 O O . ALA B 1 171 ? -5.172 -27.609 -4.312 1 91.56 171 ALA B O 1
ATOM 3355 N N . ALA B 1 172 ? -5.656 -27.328 -2.129 1 92.19 172 ALA B N 1
ATOM 3356 C CA . ALA B 1 172 ? -5.684 -28.766 -1.884 1 92.19 172 ALA B CA 1
ATOM 3357 C C . ALA B 1 172 ? -6.801 -29.438 -2.672 1 92.19 172 ALA B C 1
ATOM 3359 O O . ALA B 1 172 ? -6.613 -30.531 -3.23 1 92.19 172 ALA B O 1
ATOM 3360 N N . LEU B 1 173 ? -7.91 -28.797 -2.736 1 95.62 173 LEU B N 1
ATOM 3361 C CA . LEU B 1 173 ? -9.039 -29.328 -3.482 1 95.62 173 LEU B CA 1
ATOM 3362 C C . LEU B 1 173 ? -8.742 -29.359 -4.977 1 95.62 173 LEU B C 1
ATOM 3364 O O . LEU B 1 173 ? -9.047 -30.344 -5.656 1 95.62 173 LEU B O 1
ATOM 3368 N N . LEU B 1 174 ? -8.125 -28.344 -5.438 1 95.25 174 LEU B N 1
ATOM 3369 C CA . LEU B 1 174 ? -7.766 -28.297 -6.852 1 95.25 174 LEU B CA 1
ATOM 3370 C C . LEU B 1 174 ? -6.754 -29.391 -7.191 1 95.25 174 LEU B C 1
ATOM 3372 O O . LEU B 1 174 ? -6.836 -30 -8.258 1 95.25 174 LEU B O 1
ATOM 3376 N N . ARG B 1 175 ? -5.852 -29.625 -6.285 1 93.88 175 ARG B N 1
ATOM 3377 C CA . ARG B 1 175 ? -4.918 -30.734 -6.461 1 93.88 175 ARG B CA 1
ATOM 3378 C C . ARG B 1 175 ? -5.652 -32.062 -6.531 1 93.88 175 ARG B C 1
ATOM 3380 O O . ARG B 1 175 ? -5.324 -32.906 -7.359 1 93.88 175 ARG B O 1
ATOM 3387 N N . GLY B 1 176 ? -6.605 -32.188 -5.648 1 95.81 176 GLY B N 1
ATOM 3388 C CA . GLY B 1 176 ? -7.426 -33.406 -5.668 1 95.81 176 GLY B CA 1
ATOM 3389 C C . GLY B 1 176 ? -8.18 -33.594 -6.973 1 95.81 176 GLY B C 1
ATOM 3390 O O . GLY B 1 176 ? -8.25 -34.688 -7.508 1 95.81 176 GLY B O 1
ATOM 3391 N N . VAL B 1 177 ? -8.68 -32.531 -7.48 1 97.06 177 VAL B N 1
ATOM 3392 C CA . VAL B 1 177 ? -9.398 -32.562 -8.75 1 97.06 177 VAL B CA 1
ATOM 3393 C C . VAL B 1 177 ? -8.461 -33 -9.867 1 97.06 177 VAL B C 1
ATOM 3395 O O . VAL B 1 177 ? -8.781 -33.938 -10.617 1 97.06 177 VAL B O 1
ATOM 3398 N N . ARG B 1 178 ? -7.348 -32.438 -9.914 1 94 178 ARG B N 1
ATOM 3399 C CA . ARG B 1 178 ? -6.391 -32.75 -10.969 1 94 178 ARG B CA 1
ATOM 3400 C C . ARG B 1 178 ? -5.938 -34.188 -10.883 1 94 178 ARG B C 1
ATOM 3402 O O . ARG B 1 178 ? -5.766 -34.875 -11.906 1 94 178 ARG B O 1
ATOM 3409 N N . ALA B 1 179 ? -5.828 -34.656 -9.703 1 94.69 179 ALA B N 1
ATOM 3410 C CA . ALA B 1 179 ? -5.355 -36.031 -9.477 1 94.69 179 ALA B CA 1
ATOM 3411 C C . ALA B 1 179 ? -6.422 -37.031 -9.852 1 94.69 179 ALA B C 1
ATOM 3413 O O . ALA B 1 179 ? -6.113 -38.219 -10.086 1 94.69 179 ALA B O 1
ATOM 3414 N N . ASN B 1 180 ? -7.695 -36.594 -9.969 1 96.56 180 ASN B N 1
ATOM 3415 C CA . ASN B 1 180 ? -8.766 -37.562 -10.117 1 96.56 180 ASN B CA 1
ATOM 3416 C C . ASN B 1 180 ? -9.555 -37.344 -11.398 1 96.56 180 ASN B C 1
ATOM 3418 O O . ASN B 1 180 ? -10.633 -37.906 -11.586 1 96.56 180 ASN B O 1
ATOM 3422 N N . LEU B 1 181 ? -8.961 -36.562 -12.258 1 95.5 181 LEU B N 1
ATOM 3423 C CA . LEU B 1 181 ? -9.641 -36.188 -13.5 1 95.5 181 LEU B CA 1
ATOM 3424 C C . LEU B 1 181 ? -10 -37.438 -14.297 1 95.5 181 LEU B C 1
ATOM 3426 O O . LEU B 1 181 ? -10.977 -37.438 -15.055 1 95.5 181 LEU B O 1
ATOM 3430 N N . HIS B 1 182 ? -9.25 -38.5 -14.148 1 95.19 182 HIS B N 1
ATOM 3431 C CA . HIS B 1 182 ? -9.43 -39.719 -14.93 1 95.19 182 HIS B CA 1
ATOM 3432 C C . HIS B 1 182 ? -10.477 -40.625 -14.305 1 95.19 182 HIS B C 1
ATOM 3434 O O . HIS B 1 182 ? -10.883 -41.625 -14.914 1 95.19 182 HIS B O 1
ATOM 3440 N N . ARG B 1 183 ? -10.93 -40.344 -13.172 1 96.81 183 ARG B N 1
ATOM 3441 C CA . ARG B 1 183 ? -11.891 -41.188 -12.461 1 96.81 183 ARG B CA 1
ATOM 3442 C C . ARG B 1 183 ? -13.328 -40.812 -12.852 1 96.81 183 ARG B C 1
ATOM 3444 O O . ARG B 1 183 ? -13.625 -39.656 -13.102 1 96.81 183 ARG B O 1
ATOM 3451 N N . PRO B 1 184 ? -14.219 -41.812 -12.859 1 97.31 184 PRO B N 1
ATOM 3452 C CA . PRO B 1 184 ? -15.625 -41.531 -13.102 1 97.31 184 PRO B CA 1
ATOM 3453 C C . PRO B 1 184 ? -16.281 -40.75 -11.953 1 97.31 184 PRO B C 1
ATOM 3455 O O . PRO B 1 184 ? -15.805 -40.812 -10.812 1 97.31 184 PRO B O 1
ATOM 3458 N N . PRO B 1 185 ? -17.25 -39.969 -12.297 1 97.06 185 PRO B N 1
ATOM 3459 C CA . PRO B 1 185 ? -17.891 -39.125 -11.305 1 97.06 185 PRO B CA 1
ATOM 3460 C C . PRO B 1 185 ? -18.5 -39.906 -10.141 1 97.06 185 PRO B C 1
ATOM 3462 O O . PRO B 1 185 ? -18.703 -39.344 -9.055 1 97.06 185 PRO B O 1
ATOM 3465 N N . ASP B 1 186 ? -18.812 -41.188 -10.344 1 95.56 186 ASP B N 1
ATOM 3466 C CA . ASP B 1 186 ? -19.469 -41.969 -9.305 1 95.56 186 ASP B CA 1
ATOM 3467 C C . ASP B 1 186 ? -18.453 -42.781 -8.492 1 95.56 186 ASP B C 1
ATOM 3469 O O . ASP B 1 186 ? -18.828 -43.531 -7.594 1 95.56 186 ASP B O 1
ATOM 3473 N N . ALA B 1 187 ? -17.188 -42.594 -8.758 1 97.25 187 ALA B N 1
ATOM 3474 C CA . ALA B 1 187 ? -16.141 -43.25 -7.965 1 97.25 187 ALA B CA 1
ATOM 3475 C C . ALA B 1 187 ? -16.125 -42.719 -6.535 1 97.25 187 ALA B C 1
ATOM 3477 O O . ALA B 1 187 ? -16.453 -41.562 -6.289 1 97.25 187 ALA B O 1
ATOM 3478 N N . PRO B 1 188 ? -15.742 -43.625 -5.562 1 96.75 188 PRO B N 1
ATOM 3479 C CA . PRO B 1 188 ? -15.695 -43.188 -4.16 1 96.75 188 PRO B CA 1
ATOM 3480 C C . PRO B 1 188 ? -14.836 -41.969 -3.953 1 96.75 188 PRO B C 1
ATOM 3482 O O . PRO B 1 188 ? -15.219 -41.062 -3.213 1 96.75 188 PRO B O 1
ATOM 3485 N N . GLU B 1 189 ? -13.688 -41.906 -4.625 1 97.19 189 GLU B N 1
ATOM 3486 C CA . GLU B 1 189 ? -12.789 -40.75 -4.508 1 97.19 189 GLU B CA 1
ATOM 3487 C C . GLU B 1 189 ? -13.438 -39.469 -5.055 1 97.19 189 GLU B C 1
ATOM 3489 O O . GLU B 1 189 ? -13.273 -38.406 -4.488 1 97.19 189 GLU B O 1
ATOM 3494 N N . SER B 1 190 ? -14.141 -39.656 -6.141 1 97.94 190 SER B N 1
ATOM 3495 C CA . SER B 1 190 ? -14.836 -38.531 -6.754 1 97.94 190 SER B CA 1
ATOM 3496 C C . SER B 1 190 ? -15.93 -38 -5.836 1 97.94 190 SER B C 1
ATOM 3498 O O . SER B 1 190 ? -16.062 -36.781 -5.676 1 97.94 190 SER B O 1
ATOM 3500 N N . LEU B 1 191 ? -16.656 -38.875 -5.242 1 97 191 LEU B N 1
ATOM 3501 C CA . LEU B 1 191 ? -17.75 -38.469 -4.367 1 97 191 LEU B CA 1
ATOM 3502 C C . LEU B 1 191 ? -17.219 -37.812 -3.1 1 97 191 LEU B C 1
ATOM 3504 O O . LEU B 1 191 ? -17.812 -36.875 -2.598 1 97 191 LEU B O 1
ATOM 3508 N N . GLU B 1 192 ? -16.125 -38.344 -2.592 1 97.5 192 GLU B N 1
ATOM 3509 C CA . GLU B 1 192 ? -15.492 -37.719 -1.444 1 97.5 192 GLU B CA 1
ATOM 3510 C C . GLU B 1 192 ? -15.031 -36.312 -1.781 1 97.5 192 GLU B C 1
ATOM 3512 O O . GLU B 1 192 ? -15.188 -35.375 -0.975 1 97.5 192 GLU B O 1
ATOM 3517 N N . LEU B 1 193 ? -14.445 -36.188 -2.936 1 98.06 193 LEU B N 1
ATOM 3518 C CA . LEU B 1 193 ? -13.992 -34.875 -3.41 1 98.06 193 LEU B CA 1
ATOM 3519 C C . LEU B 1 193 ? -15.164 -33.938 -3.596 1 98.06 193 LEU B C 1
ATOM 3521 O O . LEU B 1 193 ? -15.078 -32.75 -3.232 1 98.06 193 LEU B O 1
ATOM 3525 N N . ALA B 1 194 ? -16.203 -34.406 -4.137 1 97.81 194 ALA B N 1
ATOM 3526 C CA . ALA B 1 194 ? -17.422 -33.594 -4.316 1 97.81 194 ALA B CA 1
ATOM 3527 C C . ALA B 1 194 ? -17.938 -33.062 -2.979 1 97.81 194 ALA B C 1
ATOM 3529 O O . ALA B 1 194 ? -18.297 -31.906 -2.857 1 97.81 194 ALA B O 1
ATOM 3530 N N . HIS B 1 195 ? -17.938 -33.969 -2.027 1 97.31 195 HIS B N 1
ATOM 3531 C CA . HIS B 1 195 ? -18.359 -33.594 -0.688 1 97.31 195 HIS B CA 1
ATOM 3532 C C . HIS B 1 195 ? -17.469 -32.469 -0.128 1 97.31 195 HIS B C 1
ATOM 3534 O O . HIS B 1 195 ? -17.984 -31.5 0.408 1 97.31 195 HIS B O 1
ATOM 3540 N N . ALA B 1 196 ? -16.203 -32.688 -0.241 1 97.62 196 ALA B N 1
ATOM 3541 C CA . ALA B 1 196 ? -15.25 -31.688 0.259 1 97.62 196 ALA B CA 1
ATOM 3542 C C . ALA B 1 196 ? -15.414 -30.359 -0.459 1 97.62 196 ALA B C 1
ATOM 3544 O O . ALA B 1 196 ? -15.328 -29.297 0.163 1 97.62 196 ALA B O 1
ATOM 3545 N N . LEU B 1 197 ? -15.648 -30.375 -1.755 1 97.06 197 LEU B N 1
ATOM 3546 C CA . LEU B 1 197 ? -15.836 -29.172 -2.561 1 97.06 197 LEU B CA 1
ATOM 3547 C C . LEU B 1 197 ? -17.078 -28.422 -2.123 1 97.06 197 LEU B C 1
ATOM 3549 O O . LEU B 1 197 ? -17.047 -27.203 -1.972 1 97.06 197 LEU B O 1
ATOM 3553 N N . LEU B 1 198 ? -18.109 -29.141 -1.896 1 95.25 198 LEU B N 1
ATOM 3554 C CA . LEU B 1 198 ? -19.359 -28.531 -1.493 1 95.25 198 LEU B CA 1
ATOM 3555 C C . LEU B 1 198 ? -19.25 -27.938 -0.088 1 95.25 198 LEU B C 1
ATOM 3557 O O . LEU B 1 198 ? -19.828 -26.891 0.193 1 95.25 198 LEU B O 1
ATOM 3561 N N . GLU B 1 199 ? -18.562 -28.641 0.789 1 95.06 199 GLU B N 1
ATOM 3562 C CA . GLU B 1 199 ? -18.312 -28.109 2.127 1 95.06 199 GLU B CA 1
ATOM 3563 C C . GLU B 1 199 ? -17.516 -26.812 2.064 1 95.06 199 GLU B C 1
ATOM 3565 O O . GLU B 1 199 ? -17.828 -25.844 2.777 1 95.06 199 GLU B O 1
ATOM 3570 N N . TYR B 1 200 ? -16.469 -26.828 1.259 1 94.19 200 TYR B N 1
ATOM 3571 C CA . TYR B 1 200 ? -15.672 -25.625 1.068 1 94.19 200 TYR B CA 1
ATOM 3572 C C . TYR B 1 200 ? -16.531 -24.469 0.574 1 94.19 200 TYR B C 1
ATOM 3574 O O . TYR B 1 200 ? -16.453 -23.359 1.087 1 94.19 200 TYR B O 1
ATOM 3582 N N . ALA B 1 201 ? -17.375 -24.719 -0.394 1 92.75 201 ALA B N 1
ATOM 3583 C CA . ALA B 1 201 ? -18.25 -23.703 -0.979 1 92.75 201 ALA B CA 1
ATOM 3584 C C . ALA B 1 201 ? -19.219 -23.141 0.058 1 92.75 201 ALA B C 1
ATOM 3586 O O . ALA B 1 201 ? -19.484 -21.938 0.075 1 92.75 201 ALA B O 1
ATOM 3587 N N . GLU B 1 202 ? -19.719 -24.016 0.891 1 91.38 202 GLU B N 1
ATOM 3588 C CA . GLU B 1 202 ? -20.625 -23.578 1.944 1 91.38 202 GLU B CA 1
ATOM 3589 C C . GLU B 1 202 ? -19.953 -22.547 2.861 1 91.38 202 GLU B C 1
ATOM 3591 O O . GLU B 1 202 ? -20.547 -21.531 3.193 1 91.38 202 GLU B O 1
ATOM 3596 N N . GLY B 1 203 ? -18.797 -22.875 3.271 1 88.19 203 GLY B N 1
ATOM 3597 C CA . GLY B 1 203 ? -18.062 -21.953 4.121 1 88.19 203 GLY B CA 1
ATOM 3598 C C . GLY B 1 203 ? -17.688 -20.656 3.418 1 88.19 203 GLY B C 1
ATOM 3599 O O . GLY B 1 203 ? -17.859 -19.562 3.977 1 88.19 203 GLY B O 1
ATOM 3600 N N . ALA B 1 204 ? -17.219 -20.719 2.168 1 88 204 ALA B N 1
ATOM 3601 C CA . ALA B 1 204 ? -16.719 -19.562 1.415 1 88 204 ALA B CA 1
ATOM 3602 C C . ALA B 1 204 ? -17.844 -18.609 1.039 1 88 204 ALA B C 1
ATOM 3604 O O . ALA B 1 204 ? -17.656 -17.391 1.027 1 88 204 ALA B O 1
ATOM 3605 N N . PHE B 1 205 ? -19.031 -19.172 0.863 1 89.56 205 PHE B N 1
ATOM 3606 C CA . PHE B 1 205 ? -20.125 -18.328 0.383 1 89.56 205 PHE B CA 1
ATOM 3607 C C . PHE B 1 205 ? -21.203 -18.188 1.445 1 89.56 205 PHE B C 1
ATOM 3609 O O . PHE B 1 205 ? -22.25 -17.578 1.201 1 89.56 205 PHE B O 1
ATOM 3616 N N . GLY B 1 206 ? -21 -18.75 2.598 1 87.5 206 GLY B N 1
ATOM 3617 C CA . GLY B 1 206 ? -21.922 -18.609 3.719 1 87.5 206 GLY B CA 1
ATOM 3618 C C . GLY B 1 206 ? -23.281 -19.219 3.455 1 87.5 206 GLY B C 1
ATOM 3619 O O . GLY B 1 206 ? -24.312 -18.656 3.836 1 87.5 206 GLY B O 1
ATOM 3620 N N . GLY B 1 207 ? -23.297 -20.172 2.637 1 87.88 207 GLY B N 1
ATOM 3621 C CA . GLY B 1 207 ? -24.547 -20.875 2.355 1 87.88 207 GLY B CA 1
ATOM 3622 C C . GLY B 1 207 ? -25.391 -20.188 1.288 1 87.88 207 GLY B C 1
ATOM 3623 O O . GLY B 1 207 ? -26.516 -20.609 1.007 1 87.88 207 GLY B O 1
ATOM 3624 N N . ASP B 1 208 ? -24.875 -19.234 0.707 1 91.38 208 ASP B N 1
ATOM 3625 C CA . ASP B 1 208 ? -25.578 -18.531 -0.367 1 91.38 208 ASP B CA 1
ATOM 3626 C C . ASP B 1 208 ? -25.391 -19.25 -1.699 1 91.38 208 ASP B C 1
ATOM 3628 O O . ASP B 1 208 ? -24.453 -18.969 -2.449 1 91.38 208 ASP B O 1
ATOM 3632 N N . GLU B 1 209 ? -26.344 -20.031 -1.994 1 90.31 209 GLU B N 1
ATOM 3633 C CA . GLU B 1 209 ? -26.266 -20.875 -3.18 1 90.31 209 GLU B CA 1
ATOM 3634 C C . GLU B 1 209 ? -26.359 -20.047 -4.457 1 90.31 209 GLU B C 1
ATOM 3636 O O . GLU B 1 209 ? -25.734 -20.391 -5.473 1 90.31 209 GLU B O 1
ATOM 3641 N N . ARG B 1 210 ? -27.156 -19.031 -4.289 1 91.38 210 ARG B N 1
ATOM 3642 C CA . ARG B 1 210 ? -27.312 -18.172 -5.457 1 91.38 210 ARG B CA 1
ATOM 3643 C C . ARG B 1 210 ? -25.984 -17.516 -5.82 1 91.38 210 ARG B C 1
ATOM 3645 O O . ARG B 1 210 ? -25.594 -17.5 -6.988 1 91.38 210 ARG B O 1
ATOM 3652 N N . LEU B 1 211 ? -25.328 -17.031 -4.84 1 92.5 211 LEU B N 1
ATOM 3653 C CA . LEU B 1 211 ? -24.031 -16.391 -5.062 1 92.5 211 LEU B CA 1
ATOM 3654 C C . LEU B 1 211 ? -23.016 -17.391 -5.586 1 92.5 211 LEU B C 1
ATOM 3656 O O . LEU B 1 211 ? -22.219 -17.062 -6.469 1 92.5 211 LEU B O 1
ATOM 3660 N N . LEU B 1 212 ? -23.062 -18.562 -5.086 1 92.5 212 LEU B N 1
ATOM 3661 C CA . LEU B 1 212 ? -22.156 -19.625 -5.531 1 92.5 212 LEU B CA 1
ATOM 3662 C C . LEU B 1 212 ? -22.359 -19.922 -7.012 1 92.5 212 LEU B C 1
ATOM 3664 O O . LEU B 1 212 ? -21.391 -20.031 -7.77 1 92.5 212 LEU B O 1
ATOM 3668 N N . GLU B 1 213 ? -23.547 -20.031 -7.438 1 91.75 213 GLU B N 1
ATOM 3669 C CA . GLU B 1 213 ? -23.859 -20.344 -8.828 1 91.75 213 GLU B CA 1
ATOM 3670 C C . GLU B 1 213 ? -23.406 -19.219 -9.758 1 91.75 213 GLU B C 1
ATOM 3672 O O . GLU B 1 213 ? -22.906 -19.484 -10.852 1 91.75 213 GLU B O 1
ATOM 3677 N N . ARG B 1 214 ? -23.656 -18.062 -9.297 1 91.5 214 ARG B N 1
ATOM 3678 C CA . ARG B 1 214 ? -23.234 -16.922 -10.102 1 91.5 214 ARG B CA 1
ATOM 3679 C C . ARG B 1 214 ? -21.719 -16.859 -10.234 1 91.5 214 ARG B C 1
ATOM 3681 O O . ARG B 1 214 ? -21.188 -16.578 -11.312 1 91.5 214 ARG B O 1
ATOM 3688 N N . TYR B 1 215 ? -21.078 -17.109 -9.117 1 91.88 215 TYR B N 1
ATOM 3689 C CA . TYR B 1 215 ? -19.625 -17.109 -9.156 1 91.88 215 TYR B CA 1
ATOM 3690 C C . TYR B 1 215 ? -19.109 -18.203 -10.086 1 91.88 215 TYR B C 1
ATOM 3692 O O . TYR B 1 215 ? -18.172 -17.969 -10.867 1 91.88 215 TYR B O 1
ATOM 3700 N N . TRP B 1 216 ? -19.719 -19.344 -10 1 92.25 216 TRP B N 1
ATOM 3701 C CA . TRP B 1 216 ? -19.297 -20.453 -10.859 1 92.25 216 TRP B CA 1
ATOM 3702 C C . TRP B 1 216 ? -19.5 -20.109 -12.328 1 92.25 216 TRP B C 1
ATOM 3704 O O . TRP B 1 216 ? -18.656 -20.391 -13.164 1 92.25 216 TRP B O 1
ATOM 3714 N N . THR B 1 217 ? -20.609 -19.484 -12.617 1 90.31 217 THR B N 1
ATOM 3715 C CA . THR B 1 217 ? -20.875 -19.062 -13.984 1 90.31 217 THR B CA 1
ATOM 3716 C C . THR B 1 217 ? -19.812 -18.062 -14.469 1 90.31 217 THR B C 1
ATOM 3718 O O . THR B 1 217 ? -19.422 -18.094 -15.633 1 90.31 217 THR B O 1
ATOM 3721 N N . PHE B 1 218 ? -19.375 -17.281 -13.57 1 89.19 218 PHE B N 1
ATOM 3722 C CA . PHE B 1 218 ? -18.391 -16.25 -13.898 1 89.19 218 PHE B CA 1
ATOM 3723 C C . PHE B 1 218 ? -17.031 -16.875 -14.18 1 89.19 218 PHE B C 1
ATOM 3725 O O . PHE B 1 218 ? -16.344 -16.5 -15.133 1 89.19 218 PHE B O 1
ATOM 3732 N N . VAL B 1 219 ? -16.609 -17.891 -13.383 1 89.75 219 VAL B N 1
ATOM 3733 C CA . VAL B 1 219 ? -15.234 -18.359 -13.43 1 89.75 219 VAL B CA 1
ATOM 3734 C C . VAL B 1 219 ? -15.117 -19.531 -14.398 1 89.75 219 VAL B C 1
ATOM 3736 O O . VAL B 1 219 ? -14.023 -19.859 -14.859 1 89.75 219 VAL B O 1
ATOM 3739 N N . ARG B 1 220 ? -16.203 -20.219 -14.633 1 90.81 220 ARG B N 1
ATOM 3740 C CA . ARG B 1 220 ? -16.188 -21.375 -15.523 1 90.81 220 ARG B CA 1
ATOM 3741 C C . ARG B 1 220 ? -15.891 -20.953 -16.953 1 90.81 220 ARG B C 1
ATOM 3743 O O . ARG B 1 220 ? -16.641 -20.172 -17.547 1 90.81 220 ARG B O 1
ATOM 3750 N N . PRO B 1 221 ? -14.836 -21.469 -17.484 1 89.88 221 PRO B N 1
ATOM 3751 C CA . PRO B 1 221 ? -14.523 -21.094 -18.859 1 89.88 221 PRO B CA 1
ATOM 3752 C C . PRO B 1 221 ? -15.414 -21.812 -19.875 1 89.88 221 PRO B C 1
ATOM 3754 O O . PRO B 1 221 ? -15.898 -22.906 -19.625 1 89.88 221 PRO B O 1
ATOM 3757 N N . GLU B 1 222 ? -15.57 -21.078 -20.984 1 85.44 222 GLU B N 1
ATOM 3758 C CA . GLU B 1 222 ? -16.203 -21.766 -22.109 1 85.44 222 GLU B CA 1
ATOM 3759 C C . GLU B 1 222 ? -15.289 -22.828 -22.703 1 85.44 222 GLU B C 1
ATOM 3761 O O . GLU B 1 222 ? -14.062 -22.766 -22.547 1 85.44 222 GLU B O 1
ATOM 3766 N N . PRO B 1 223 ? -15.984 -23.844 -23.25 1 84.44 223 PRO B N 1
ATOM 3767 C CA . PRO B 1 223 ? -15.148 -24.891 -23.844 1 84.44 223 PRO B CA 1
ATOM 3768 C C . PRO B 1 223 ? -14.094 -24.328 -24.797 1 84.44 223 PRO B C 1
ATOM 3770 O O . PRO B 1 223 ? -14.406 -23.5 -25.656 1 84.44 223 PRO B O 1
ATOM 3773 N N . GLY B 1 224 ? -12.93 -24.641 -24.609 1 80.88 224 GLY B N 1
ATOM 3774 C CA . GLY B 1 224 ? -11.844 -24.203 -25.469 1 80.88 224 GLY B CA 1
ATOM 3775 C C . GLY B 1 224 ? -11.227 -22.891 -25.047 1 80.88 224 GLY B C 1
ATOM 3776 O O . GLY B 1 224 ? -10.203 -22.469 -25.594 1 80.88 224 GLY B O 1
ATOM 3777 N N . GLU B 1 225 ? -11.828 -22.234 -24.078 1 83.81 225 GLU B N 1
ATOM 3778 C CA . GLU B 1 225 ? -11.328 -20.953 -23.594 1 83.81 225 GLU B CA 1
ATOM 3779 C C . GLU B 1 225 ? -10.398 -21.141 -22.391 1 83.81 225 GLU B C 1
ATOM 3781 O O . GLU B 1 225 ? -10.492 -22.141 -21.688 1 83.81 225 GLU B O 1
ATOM 3786 N N . PRO B 1 226 ? -9.508 -20.172 -22.25 1 82.88 226 PRO B N 1
ATOM 3787 C CA . PRO B 1 226 ? -8.609 -20.266 -21.094 1 82.88 226 PRO B CA 1
ATOM 3788 C C . PRO B 1 226 ? -9.336 -20.109 -19.766 1 82.88 226 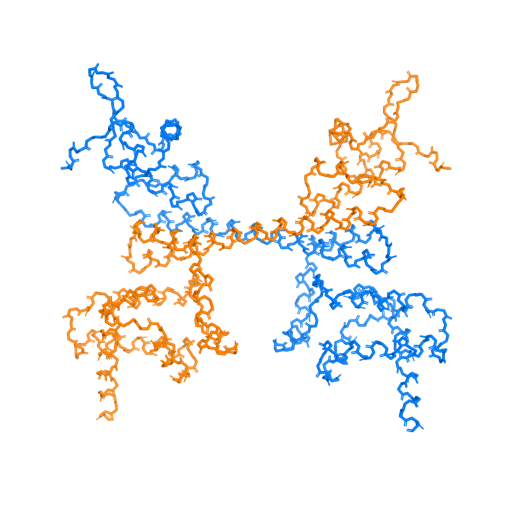PRO B C 1
ATOM 3790 O O . PRO B 1 226 ? -10.438 -19.547 -19.719 1 82.88 226 PRO B O 1
ATOM 3793 N N . ALA B 1 227 ? -8.641 -20.656 -18.781 1 85.31 227 ALA B N 1
ATOM 3794 C CA . ALA B 1 227 ? -9.203 -20.562 -17.438 1 85.31 227 ALA B CA 1
ATOM 3795 C C . ALA B 1 227 ? -9.344 -19.109 -17 1 85.31 227 ALA B C 1
ATOM 3797 O O . ALA B 1 227 ? -8.477 -18.281 -17.297 1 85.31 227 ALA B O 1
ATOM 3798 N N . ARG B 1 228 ? -10.414 -18.797 -16.312 1 83.31 228 ARG B N 1
ATOM 3799 C CA . ARG B 1 228 ? -10.641 -17.469 -15.758 1 83.31 228 ARG B CA 1
ATOM 3800 C C . ARG B 1 228 ? -10.117 -17.359 -14.328 1 83.31 228 ARG B C 1
ATOM 3802 O O . ARG B 1 228 ? -9.938 -16.266 -13.805 1 83.31 228 ARG B O 1
ATOM 3809 N N . ALA B 1 229 ? -10 -18.5 -13.703 1 86.06 229 ALA B N 1
ATOM 3810 C CA . ALA B 1 229 ? -9.367 -18.625 -12.391 1 86.06 229 ALA B CA 1
ATOM 3811 C C . ALA B 1 229 ? -8.32 -19.734 -12.391 1 86.06 229 ALA B C 1
ATOM 3813 O O . ALA B 1 229 ? -8.492 -20.766 -13.055 1 86.06 229 ALA B O 1
ATOM 3814 N N . TYR B 1 230 ? -7.316 -19.516 -11.672 1 87.88 230 TYR B N 1
ATOM 3815 C CA . TYR B 1 230 ? -6.203 -20.453 -11.703 1 87.88 230 TYR B CA 1
ATOM 3816 C C . TYR B 1 230 ? -6.656 -21.844 -11.273 1 87.88 230 TYR B C 1
ATOM 3818 O O . TYR B 1 230 ? -7.336 -22 -10.258 1 87.88 230 TYR B O 1
ATOM 3826 N N . GLY B 1 231 ? -6.348 -22.781 -12.07 1 88.44 231 GLY B N 1
ATOM 3827 C CA . GLY B 1 231 ? -6.637 -24.172 -11.742 1 88.44 231 GLY B CA 1
ATOM 3828 C C . GLY B 1 231 ? -7.984 -24.641 -12.258 1 88.44 231 GLY B C 1
ATOM 3829 O O . GLY B 1 231 ? -8.312 -25.828 -12.172 1 88.44 231 GLY B O 1
ATOM 3830 N N . LEU B 1 232 ? -8.75 -23.719 -12.781 1 91.44 232 LEU B N 1
ATOM 3831 C CA . LEU B 1 232 ? -10.094 -24.047 -13.227 1 91.44 232 LEU B CA 1
ATOM 3832 C C . LEU B 1 232 ? -10.195 -24.016 -14.75 1 91.44 232 LEU B C 1
ATOM 3834 O O . LEU B 1 232 ? -11 -23.266 -15.305 1 91.44 232 LEU B O 1
ATOM 3838 N N . ASP B 1 233 ? -9.383 -24.875 -15.344 1 91.19 233 ASP B N 1
ATOM 3839 C CA . ASP B 1 233 ? -9.523 -25.031 -16.781 1 91.19 233 ASP B CA 1
ATOM 3840 C C . ASP B 1 233 ? -10.773 -25.828 -17.141 1 91.19 233 ASP B C 1
ATOM 3842 O O . ASP B 1 233 ? -11.523 -26.25 -16.25 1 91.19 233 ASP B O 1
ATOM 3846 N N . ASP B 1 234 ? -11.016 -25.953 -18.375 1 93.44 234 ASP B N 1
ATOM 3847 C CA . ASP B 1 234 ? -12.242 -26.578 -18.844 1 93.44 234 ASP B CA 1
ATOM 3848 C C . ASP B 1 234 ? -12.391 -27.984 -18.281 1 93.44 234 ASP B C 1
ATOM 3850 O O . ASP B 1 234 ? -13.445 -28.359 -17.766 1 93.44 234 ASP B O 1
ATOM 3854 N N . GLU B 1 235 ? -11.352 -28.734 -18.312 1 93.25 235 GLU B N 1
ATOM 3855 C CA . GLU B 1 235 ? -11.383 -30.125 -17.859 1 93.25 235 GLU B CA 1
ATOM 3856 C C . GLU B 1 235 ? -11.672 -30.203 -16.359 1 93.25 235 GLU B C 1
ATOM 3858 O O . GLU B 1 235 ? -12.539 -30.969 -15.938 1 93.25 235 GLU B O 1
ATOM 3863 N N . ALA B 1 236 ? -10.969 -29.406 -15.641 1 95 236 ALA B N 1
ATOM 3864 C CA . ALA B 1 236 ? -11.164 -29.391 -14.195 1 95 236 ALA B CA 1
ATOM 3865 C C . ALA B 1 236 ? -12.57 -28.938 -13.828 1 95 236 ALA B C 1
ATOM 3867 O O . ALA B 1 236 ? -13.227 -29.547 -12.977 1 95 236 ALA B O 1
ATOM 3868 N N . SER B 1 237 ? -13.062 -27.938 -14.492 1 95.5 237 SER B N 1
ATOM 3869 C CA . SER B 1 237 ? -14.391 -27.406 -14.219 1 95.5 237 SER B CA 1
ATOM 3870 C C . SER B 1 237 ? -15.484 -28.422 -14.547 1 95.5 237 SER B C 1
ATOM 3872 O O . SER B 1 237 ? -16.438 -28.578 -13.781 1 95.5 237 SER B O 1
ATOM 3874 N N . ALA B 1 238 ? -15.273 -29.078 -15.625 1 94.69 238 ALA B N 1
ATOM 3875 C CA . ALA B 1 238 ? -16.234 -30.094 -16.031 1 94.69 238 ALA B CA 1
ATOM 3876 C C . ALA B 1 238 ? -16.266 -31.25 -15.031 1 94.69 238 ALA B C 1
ATOM 3878 O O . ALA B 1 238 ? -17.344 -31.766 -14.711 1 94.69 238 ALA B O 1
ATOM 3879 N N . TYR B 1 239 ? -15.117 -31.594 -14.609 1 97 239 TYR B N 1
ATOM 3880 C CA . TYR B 1 239 ? -15.039 -32.656 -13.625 1 97 239 TYR B CA 1
ATOM 3881 C C . TYR B 1 239 ? -15.719 -32.281 -12.328 1 97 239 TYR B C 1
ATOM 3883 O O . TYR B 1 239 ? -16.484 -33.062 -11.75 1 97 239 TYR B O 1
ATOM 3891 N N . ILE B 1 240 ? -15.445 -31.047 -11.906 1 97.31 240 ILE B N 1
ATOM 3892 C CA . ILE B 1 240 ? -16.047 -30.547 -10.68 1 97.31 240 ILE B CA 1
ATOM 3893 C C . ILE B 1 240 ? -17.578 -30.578 -10.797 1 97.31 240 ILE B C 1
ATOM 3895 O O . ILE B 1 240 ? -18.266 -31.047 -9.883 1 97.31 240 ILE B O 1
ATOM 3899 N N . GLU B 1 241 ? -18.078 -30.203 -11.898 1 95.81 241 GLU B N 1
ATOM 3900 C CA . GLU B 1 241 ? -19.516 -30.219 -12.133 1 95.81 241 GLU B CA 1
ATOM 3901 C C . GLU B 1 241 ? -20.062 -31.656 -12.133 1 95.81 241 GLU B C 1
ATOM 3903 O O . GLU B 1 241 ? -21.078 -31.922 -11.5 1 95.81 241 GLU B O 1
ATOM 3908 N N . ALA B 1 242 ? -19.375 -32.469 -12.758 1 97.12 242 ALA B N 1
ATOM 3909 C CA . ALA B 1 242 ? -19.828 -33.875 -12.883 1 97.12 242 ALA B CA 1
ATOM 3910 C C . ALA B 1 242 ? -19.891 -34.531 -11.516 1 97.12 242 ALA B C 1
ATOM 3912 O O . ALA B 1 242 ? -20.875 -35.219 -11.195 1 97.12 242 ALA B O 1
ATOM 3913 N N . ILE B 1 243 ? -18.844 -34.312 -10.758 1 97.62 243 ILE B N 1
ATOM 3914 C CA . ILE B 1 243 ? -18.781 -35.062 -9.5 1 97.62 243 ILE B CA 1
ATOM 3915 C C . ILE B 1 243 ? -19.766 -34.438 -8.5 1 97.62 243 ILE B C 1
ATOM 3917 O O . ILE B 1 243 ? -20.359 -35.156 -7.691 1 97.62 243 ILE B O 1
ATOM 3921 N N . THR B 1 244 ? -19.922 -33.125 -8.516 1 96.5 244 THR B N 1
ATOM 3922 C CA . THR B 1 244 ? -20.859 -32.5 -7.602 1 96.5 244 THR B CA 1
ATOM 3923 C C . THR B 1 244 ? -22.297 -32.844 -7.977 1 96.5 244 THR B C 1
ATOM 3925 O O . THR B 1 244 ? -23.141 -33.062 -7.102 1 96.5 244 THR B O 1
ATOM 3928 N N . ASP B 1 245 ? -22.578 -32.875 -9.273 1 95.62 245 ASP B N 1
ATOM 3929 C CA . ASP B 1 245 ? -23.891 -33.312 -9.742 1 95.62 245 ASP B CA 1
ATOM 3930 C C . ASP B 1 245 ? -24.203 -34.75 -9.281 1 95.62 245 ASP B C 1
ATOM 3932 O O . ASP B 1 245 ? -25.297 -35.031 -8.805 1 95.62 245 ASP B O 1
ATOM 3936 N N . GLU B 1 246 ? -23.281 -35.594 -9.484 1 96.69 246 GLU B N 1
ATOM 3937 C CA . GLU B 1 246 ? -23.453 -37 -9.078 1 96.69 246 GLU B CA 1
ATOM 3938 C C . GLU B 1 246 ? -23.672 -37.125 -7.574 1 96.69 246 GLU B C 1
ATOM 3940 O O . GLU B 1 246 ? -24.516 -37.875 -7.121 1 96.69 246 GLU B O 1
ATOM 3945 N N . TYR B 1 247 ? -22.875 -36.375 -6.844 1 96.06 247 TYR B N 1
ATOM 3946 C CA . TYR B 1 247 ? -22.969 -36.375 -5.387 1 96.06 247 TYR B CA 1
ATOM 3947 C C . TYR B 1 247 ? -24.359 -35.938 -4.945 1 96.06 247 TYR B C 1
ATOM 3949 O O . TYR B 1 247 ? -24.969 -36.562 -4.066 1 96.06 247 TYR B O 1
ATOM 3957 N N . MET B 1 248 ? -24.875 -34.875 -5.559 1 92.88 248 MET B N 1
ATOM 3958 C CA . MET B 1 248 ? -26.188 -34.344 -5.219 1 92.88 248 MET B CA 1
ATOM 3959 C C . MET B 1 248 ? -27.281 -35.312 -5.617 1 92.88 248 MET B C 1
ATOM 3961 O O . MET B 1 248 ? -28.297 -35.438 -4.918 1 92.88 248 MET B O 1
ATOM 3965 N N . ARG B 1 249 ? -27.156 -35.906 -6.711 1 92.25 249 ARG B N 1
ATOM 3966 C CA . ARG B 1 249 ? -28.125 -36.906 -7.16 1 92.25 249 ARG B CA 1
ATOM 3967 C C . ARG B 1 249 ? -28.234 -38.062 -6.148 1 92.25 249 ARG B C 1
ATOM 3969 O O . ARG B 1 249 ? -29.344 -38.531 -5.863 1 92.25 249 ARG B O 1
ATOM 3976 N N . ARG B 1 250 ? -27.25 -38.438 -5.594 1 91.25 250 ARG B N 1
ATOM 3977 C CA . ARG B 1 250 ? -27.219 -39.531 -4.633 1 91.25 250 ARG B CA 1
ATOM 3978 C C . ARG B 1 250 ? -27.781 -39.094 -3.287 1 91.25 250 ARG B C 1
ATOM 3980 O O . ARG B 1 250 ? -28.391 -39.906 -2.566 1 91.25 250 ARG B O 1
ATOM 3987 N N . ARG B 1 251 ? -27.516 -37.875 -2.973 1 85.25 251 ARG B N 1
ATOM 3988 C CA . ARG B 1 251 ? -28.047 -37.344 -1.718 1 85.25 251 ARG B CA 1
ATOM 3989 C C . ARG B 1 251 ? -29.547 -37.094 -1.827 1 85.25 251 ARG B C 1
ATOM 3991 O O . ARG B 1 251 ? -30.297 -37.281 -0.864 1 85.25 251 ARG B O 1
ATOM 3998 N N . GLY B 1 252 ? -30 -36.312 -2.934 1 72.75 252 GLY B N 1
ATOM 3999 C CA . GLY B 1 252 ? -31.422 -36.094 -3.139 1 72.75 252 GLY B CA 1
ATOM 4000 C C . GLY B 1 252 ? -32.188 -37.375 -3.381 1 72.75 252 GLY B C 1
ATOM 4001 O O . GLY B 1 252 ? -33.406 -37.406 -3.154 1 72.75 252 GLY B O 1
ATOM 4002 N N . GLY B 1 253 ? -31.641 -38.438 -4.082 1 55.22 253 GLY B N 1
ATOM 4003 C CA . GLY B 1 253 ? -32.312 -39.719 -4.242 1 55.22 253 GLY B CA 1
ATOM 4004 C C . GLY B 1 253 ? -32.375 -40.531 -2.949 1 55.22 253 GLY B C 1
ATOM 4005 O O . GLY B 1 253 ? -33 -41.594 -2.906 1 55.22 253 GLY B O 1
ATOM 4006 N N . GLN B 1 254 ? -31.594 -40.344 -2.021 1 41.53 254 GLN B N 1
ATOM 4007 C CA . GLN B 1 254 ? -31.891 -41 -0.754 1 41.53 254 GLN B CA 1
ATOM 4008 C C . GLN B 1 254 ? -33 -40.281 0.013 1 41.53 254 GLN B C 1
ATOM 4010 O O . GLN B 1 254 ? -33.062 -39.031 -0.031 1 41.53 254 GLN B O 1
#

Secondary structure (DSSP, 8-state):
-----B-HHHHHHHHT--HHHHHHHHHTTS---EE-TTT--EEB-HHHHHHHHHHHHHHHTT--HHHHHTSPPTT-S-HHHHHHHHHHHHHHHHHHHHHHHHHHHHHHHHHHHHHHHHSS--HHHHHHHHHHHHSTHHHHHHHHHHHHS-HHHHHHSPPTT--SHHHHHHHHHHHHHHHTTTS-TTSHHHHHHHHHHHHHHHHHHTT-HHHHHHHHHHHSPPTTSPPSSTT--HHHHHHHHHHHHHHHHHHH--/-----B-HHHHHHHHT--HHHHHHHHHTTS---EE-TTT--EEB-HHHHHHHHHHHHHHHTT--HHHHHTSPPTT-SSHHHHHHHHHHHHHHHHHHHHHHHHHHHHHHHHHHHHHHHHSS--HHHHHHHHHHHHSTHHHHHHHHHHHHS-HHHHHHSPPTT--SHHHHHHHHHHHHHHHTTTS-TTSHHHHHHHHHHHHHHHHHHTT-HHHHHHHHHHHSPPTTSPPSSTT--HHHHHHHHHHHHHHHHHHH--